Protein AF-0000000066670128 (afdb_homodimer)

InterPro domains:
  IPR001647 DNA-binding HTH domain, TetR-type [PF00440] (14-54)
  IPR001647 DNA-binding HTH domain, TetR-type [PS50977] (6-66)
  IPR003012 Tetracycline transcriptional regulator, TetR [PR00400] (24-47)
  IPR003012 Tetracycline transcriptional regulator, TetR [PR00400] (76-95)
  IPR003012 Tetracycline transcriptional regulator, TetR [PR00400] (132-151)
  IPR003012 Tetracycline transcriptional regulator, TetR [PR00400] (187-201)
  IPR004111 Tetracycline repressor TetR, C-terminal [PF02909] (72-202)
  IPR009057 Homedomain-like superfamily [SSF46689] (1-69)
  IPR036271 Tetracyclin repressor-like, C-terminal domain superfamily [SSF48498] (71-202)
  IPR050109 HTH-type, TetR-like transcriptional regulator [PTHR30055] (2-204)

Solvent-accessible surface area (backbone atoms only — not comparable to full-atom values): 21625 Å² total; per-residue (Å²): 123,84,72,79,76,80,82,48,73,63,54,53,25,52,28,42,48,50,41,23,68,73,60,28,58,90,51,62,39,64,57,53,31,16,55,66,69,72,47,57,48,74,61,47,48,76,76,35,87,46,67,66,54,47,50,33,45,36,44,20,54,48,35,58,71,49,77,67,81,63,71,86,84,47,56,47,69,57,43,50,50,52,51,54,48,45,52,52,54,47,45,63,76,40,58,57,42,53,68,49,45,68,60,32,46,77,74,13,70,34,36,49,52,49,51,34,42,53,46,49,42,42,44,74,59,45,33,52,75,70,56,34,39,36,52,53,51,36,53,48,14,30,50,53,12,48,53,43,35,58,69,60,51,25,50,82,31,70,56,29,54,52,42,35,64,43,58,51,90,80,36,47,62,43,14,54,40,28,52,53,36,49,75,51,49,73,65,55,47,50,54,54,31,51,48,25,40,54,62,23,58,67,64,112,123,85,73,79,75,78,81,48,72,63,53,53,27,53,28,41,48,50,41,22,69,73,61,28,59,90,51,62,40,66,56,52,32,16,54,65,68,71,48,56,47,74,60,47,49,76,77,35,87,45,66,65,53,47,48,32,44,36,45,21,54,49,35,57,71,48,77,67,80,64,71,85,84,47,57,49,69,58,43,50,50,51,51,54,47,45,52,52,54,47,43,62,76,41,58,55,42,52,68,50,44,70,60,32,46,78,75,13,69,33,36,49,51,47,52,34,42,51,46,49,42,41,44,74,59,47,33,51,72,70,57,34,39,36,50,54,51,36,54,49,13,30,51,53,13,47,53,44,34,57,69,61,51,25,50,81,31,68,56,28,53,51,41,35,65,42,59,50,89,81,36,48,61,42,14,53,41,29,51,53,35,50,74,51,49,73,64,54,46,50,53,55,32,51,49,25,40,54,63,23,58,69,63,115

Foldseek 3Di:
DPDPDDDDLVLLLVLQLVQCQVPFDVRRALCSSCVSSVHHSVVSCVPAVGSLRSLLSNLLNLLLPQDLDFDPPDQLLVRLVNLLVSSLVSCVVRLSSLVSCVVRLPVHPSSVSSLVSNLVSCVVLQADDVLSVCLSVLLVVLSSVLSCCCNPPNLQDPVLVVQLPPPCVVVVPSNVVSVVSNVDHSVRVSVVSSVVSVVVRDND/DPDDDDDDLVLLLVLQLVQCQVPFDVRRALCSSCVSSVHHSVVVCVPAVGSLRSLLSNLLNLLQVQDLDFDPPDQLLVRLVNLLVSSLVSCVVRLSSLVSCVVRLPVHPSSVSSLVSNLVSCVVLQADDVLSVCLSVLLVVLSSVLSCCCNPPNLQDPVLVVQLPPPCVVVVPSNVVSVVSNVDHSVRVSVVSSVVSVVVRDND

pLDDT: mean 95.51, std 6.63, range [49.75, 98.81]

Structure (mmCIF, N/CA/C/O backbone):
data_AF-0000000066670128-model_v1
#
loop_
_entity.id
_entity.type
_entity.pdbx_description
1 polymer 'Transcriptional regulator'
#
loop_
_atom_site.group_PDB
_atom_site.id
_atom_site.type_symbol
_atom_site.label_atom_id
_atom_site.label_alt_id
_atom_site.label_comp_id
_atom_site.label_asym_id
_atom_site.label_entity_id
_atom_site.label_seq_id
_atom_site.pdbx_PDB_ins_code
_atom_site.Cartn_x
_atom_site.Cartn_y
_atom_site.Cartn_z
_atom_site.occupancy
_atom_site.B_iso_or_equiv
_atom_site.auth_seq_id
_atom_site.auth_comp_id
_atom_site.auth_asym_id
_atom_site.auth_atom_id
_atom_site.pdbx_PDB_model_num
ATOM 1 N N . MET A 1 1 ? 34.938 28.172 20.828 1 51.09 1 MET A N 1
ATOM 2 C CA . MET A 1 1 ? 33.844 27.188 20.875 1 51.09 1 MET A CA 1
ATOM 3 C C . MET A 1 1 ? 33.844 26.328 19.609 1 51.09 1 MET A C 1
ATOM 5 O O . MET A 1 1 ? 34.031 26.828 18.5 1 51.09 1 MET A O 1
ATOM 9 N N . PRO A 1 2 ? 34.281 25.031 19.734 1 51.25 2 PRO A N 1
ATOM 10 C CA . PRO A 1 2 ? 34.375 24.25 18.5 1 51.25 2 PRO A CA 1
ATOM 11 C C . PRO A 1 2 ? 33.219 24.531 17.547 1 51.25 2 PRO A C 1
ATOM 13 O O . PRO A 1 2 ? 32.094 24.875 18 1 51.25 2 PRO A O 1
ATOM 16 N N . ARG A 1 3 ? 33.531 24.922 16.422 1 58.22 3 ARG A N 1
ATOM 17 C CA . ARG A 1 3 ? 32.531 25.219 15.406 1 58.22 3 ARG A CA 1
ATOM 18 C C . ARG A 1 3 ? 31.453 24.125 15.375 1 58.22 3 ARG A C 1
ATOM 20 O O . ARG A 1 3 ? 31.781 22.938 15.359 1 58.22 3 ARG A O 1
ATOM 27 N N . PRO A 1 4 ? 30.188 24.438 15.602 1 64.94 4 PRO A N 1
ATOM 28 C CA . PRO A 1 4 ? 29.109 23.453 15.609 1 64.94 4 PRO A CA 1
ATOM 29 C C . PRO A 1 4 ? 29.172 22.5 14.414 1 64.94 4 PRO A C 1
ATOM 31 O O . PRO A 1 4 ? 29.594 22.906 13.32 1 64.94 4 PRO A O 1
ATOM 34 N N . ARG A 1 5 ? 29.578 21.25 14.672 1 70.25 5 ARG A N 1
ATOM 35 C CA . ARG A 1 5 ? 29.75 20.234 13.641 1 70.25 5 ARG A CA 1
ATOM 36 C C . ARG A 1 5 ? 28.594 20.266 12.648 1 70.25 5 ARG A C 1
ATOM 38 O O . ARG A 1 5 ? 27.438 20.438 13.039 1 70.25 5 ARG A O 1
ATOM 45 N N . SER A 1 6 ? 28.953 20.438 11.438 1 90.06 6 SER A N 1
ATOM 46 C CA . SER A 1 6 ? 28.016 20.359 10.32 1 90.06 6 SER A CA 1
ATOM 47 C C . SER A 1 6 ? 27.219 19.062 10.352 1 90.06 6 SER A C 1
ATOM 49 O O . SER A 1 6 ? 27.75 18.016 10.711 1 90.06 6 SER A O 1
ATOM 51 N N . LEU A 1 7 ? 25.922 19.156 10.336 1 93.75 7 LEU A N 1
ATOM 52 C CA . LEU A 1 7 ? 25.031 18 10.32 1 93.75 7 LEU A CA 1
ATOM 53 C C . LEU A 1 7 ? 25.219 17.188 9.039 1 93.75 7 LEU A C 1
ATOM 55 O O . LEU A 1 7 ? 25.453 17.75 7.969 1 93.75 7 LEU A O 1
ATOM 59 N N . THR A 1 8 ? 25.156 15.898 9.227 1 94.88 8 THR A N 1
ATOM 60 C CA . THR A 1 8 ? 25.156 14.992 8.086 1 94.88 8 THR A CA 1
ATOM 61 C C . THR A 1 8 ? 23.734 14.594 7.707 1 94.88 8 THR A C 1
ATOM 63 O O . THR A 1 8 ? 22.797 14.836 8.461 1 94.88 8 THR A O 1
ATOM 66 N N . THR A 1 9 ? 23.609 14.008 6.527 1 93.88 9 THR A N 1
ATOM 67 C CA . THR A 1 9 ? 22.312 13.484 6.121 1 93.88 9 THR A CA 1
ATOM 68 C C . THR A 1 9 ? 21.828 12.406 7.086 1 93.88 9 THR A C 1
ATOM 70 O O . THR A 1 9 ? 20.641 12.273 7.344 1 93.88 9 THR A O 1
ATOM 73 N N . ALA A 1 10 ? 22.766 11.688 7.602 1 96.31 10 ALA A N 1
ATOM 74 C CA . ALA A 1 10 ? 22.422 10.656 8.578 1 96.31 10 ALA A CA 1
ATOM 75 C C . ALA A 1 10 ? 21.875 11.273 9.859 1 96.31 10 ALA A C 1
ATOM 77 O O . ALA A 1 10 ? 20.938 10.742 10.469 1 96.31 10 ALA A O 1
ATOM 78 N N . ASP A 1 11 ? 22.422 12.352 10.258 1 97.38 11 ASP A N 1
ATOM 79 C CA . ASP A 1 11 ? 21.906 13.062 11.43 1 97.38 11 ASP A CA 1
ATOM 80 C C . ASP A 1 11 ? 20.453 13.477 11.234 1 97.38 11 ASP A C 1
ATOM 82 O O . ASP A 1 11 ? 19.625 13.281 12.125 1 97.38 11 ASP A O 1
ATOM 86 N N . LEU A 1 12 ? 20.234 14.031 10.07 1 97.94 12 LEU A N 1
ATOM 87 C CA . LEU A 1 12 ? 18.891 14.492 9.758 1 97.94 12 LEU A CA 1
ATOM 88 C C . LEU A 1 12 ? 17.906 13.32 9.742 1 97.94 12 LEU A C 1
ATOM 90 O O . LEU A 1 12 ? 16.844 13.398 10.359 1 97.94 12 LEU A O 1
ATOM 94 N N . ALA A 1 13 ? 18.312 12.266 9.102 1 98.12 13 ALA A N 1
ATOM 95 C CA . ALA A 1 13 ? 17.438 11.094 8.984 1 98.12 13 ALA A CA 1
ATOM 96 C C . ALA A 1 13 ? 17.172 10.477 10.352 1 98.12 13 ALA A C 1
ATOM 98 O O . ALA A 1 13 ? 16.031 10.125 10.672 1 98.12 13 ALA A O 1
ATOM 99 N N . ASN A 1 14 ? 18.203 10.383 11.156 1 98.31 14 ASN A N 1
ATOM 100 C CA . ASN A 1 14 ? 18.047 9.781 12.477 1 98.31 14 ASN A CA 1
ATOM 101 C C . ASN A 1 14 ? 17.141 10.617 13.375 1 98.31 14 ASN A C 1
ATOM 103 O O . ASN A 1 14 ? 16.344 10.062 14.133 1 98.31 14 ASN A O 1
ATOM 107 N N . ALA A 1 15 ? 17.25 11.875 13.266 1 98.69 15 ALA A N 1
ATOM 108 C CA . ALA A 1 15 ? 16.375 12.758 14.039 1 98.69 15 ALA A CA 1
ATOM 109 C C . ALA A 1 15 ? 14.93 12.609 13.586 1 98.69 15 ALA A C 1
ATOM 111 O O . ALA A 1 15 ? 14.016 12.531 14.422 1 98.69 15 ALA A O 1
ATOM 112 N N . ALA A 1 16 ? 14.75 12.609 12.281 1 98.75 16 ALA A N 1
ATOM 113 C CA . ALA A 1 16 ? 13.406 12.43 11.734 1 98.75 16 ALA A CA 1
ATOM 114 C C . ALA A 1 16 ? 12.82 11.086 12.172 1 98.75 16 ALA A C 1
ATOM 116 O O . ALA A 1 16 ? 11.656 11.016 12.562 1 98.75 16 ALA A O 1
ATOM 117 N N . LEU A 1 17 ? 13.633 10.055 12.117 1 98.69 17 LEU A N 1
ATOM 118 C CA . LEU A 1 17 ? 13.188 8.727 12.531 1 98.69 17 LEU A CA 1
ATOM 119 C C . LEU A 1 17 ? 12.82 8.711 14.008 1 98.69 17 LEU A C 1
ATOM 121 O O . LEU A 1 17 ? 11.859 8.055 14.414 1 98.69 17 LEU A O 1
ATOM 125 N N . ALA A 1 18 ? 13.578 9.414 14.828 1 98.75 18 ALA A N 1
ATOM 126 C CA . ALA A 1 18 ? 13.266 9.508 16.25 1 98.75 18 ALA A CA 1
ATOM 127 C C . ALA A 1 18 ? 11.898 10.141 16.469 1 98.75 18 ALA A C 1
ATOM 129 O O . ALA A 1 18 ? 11.102 9.648 17.281 1 98.75 18 ALA A O 1
ATOM 130 N N . VAL A 1 19 ? 11.625 11.195 15.75 1 98.69 19 VAL A N 1
ATOM 131 C CA . VAL A 1 19 ? 10.328 11.859 15.828 1 98.69 19 VAL A CA 1
ATOM 132 C C . VAL A 1 19 ? 9.227 10.906 15.375 1 98.69 19 VAL A C 1
ATOM 134 O O . VAL A 1 19 ? 8.203 10.766 16.047 1 98.69 19 VAL A O 1
ATOM 137 N N . LEU A 1 20 ? 9.438 10.234 14.273 1 98.5 20 LEU A N 1
ATOM 138 C CA . LEU A 1 20 ? 8.469 9.305 13.711 1 98.5 20 LEU A CA 1
ATOM 139 C C . LEU A 1 20 ? 8.172 8.172 14.688 1 98.5 20 LEU A C 1
ATOM 141 O O . LEU A 1 20 ? 7.008 7.863 14.953 1 98.5 20 LEU A O 1
ATOM 145 N N . ASP A 1 21 ? 9.242 7.605 15.211 1 98.06 21 ASP A N 1
ATOM 146 C CA . ASP A 1 21 ? 9.102 6.445 16.094 1 98.06 21 ASP A CA 1
ATOM 147 C C . ASP A 1 21 ? 8.383 6.82 17.375 1 98.06 21 ASP A C 1
ATOM 149 O O . ASP A 1 21 ? 7.582 6.043 17.906 1 98.06 21 ASP A O 1
ATOM 153 N N . ARG A 1 22 ? 8.656 7.977 17.828 1 97.75 22 ARG A N 1
ATOM 154 C CA . ARG A 1 22 ? 8.125 8.406 19.109 1 97.75 22 ARG A CA 1
ATOM 155 C C . ARG A 1 22 ? 6.715 8.961 18.969 1 97.75 22 ARG A C 1
ATOM 157 O O . ARG A 1 22 ? 5.836 8.656 19.781 1 97.75 22 ARG A O 1
ATOM 164 N N . ASP A 1 23 ? 6.477 9.781 17.875 1 97.5 23 ASP A N 1
ATOM 165 C CA . ASP A 1 23 ? 5.266 10.602 17.875 1 97.5 23 ASP A CA 1
ATOM 166 C C . ASP A 1 23 ? 4.422 10.328 16.625 1 97.5 23 ASP A C 1
ATOM 168 O O . ASP A 1 23 ? 3.332 10.875 16.484 1 97.5 23 ASP A O 1
ATOM 172 N N . GLY A 1 24 ? 4.867 9.5 15.719 1 96.88 24 GLY A N 1
ATOM 173 C CA . GLY A 1 24 ? 4.102 9.148 14.531 1 96.88 24 GLY A CA 1
ATOM 174 C C . GLY A 1 24 ? 4.301 10.109 13.383 1 96.88 24 GLY A C 1
ATOM 175 O O . GLY A 1 24 ? 4.98 11.133 13.531 1 96.88 24 GLY A O 1
ATOM 176 N N . LEU A 1 25 ? 3.678 9.805 12.25 1 95.44 25 LEU A N 1
ATOM 177 C CA . LEU A 1 25 ? 3.887 10.539 11.008 1 95.44 25 LEU A CA 1
ATOM 178 C C . LEU A 1 25 ? 3.35 11.961 11.117 1 95.44 25 LEU A C 1
ATOM 180 O O . LEU A 1 25 ? 3.943 12.898 10.578 1 95.44 25 LEU A O 1
ATOM 184 N N . ALA A 1 26 ? 2.246 12.133 11.758 1 92.19 26 ALA A N 1
ATOM 185 C CA . ALA A 1 26 ? 1.611 13.438 11.883 1 92.19 26 ALA A CA 1
ATOM 186 C C . ALA A 1 26 ? 2.52 14.422 12.609 1 92.19 26 ALA A C 1
ATOM 188 O O . ALA A 1 26 ? 2.412 15.641 12.422 1 92.19 26 ALA A O 1
ATOM 189 N N . ALA A 1 27 ? 3.439 13.938 13.375 1 97.06 27 ALA A N 1
ATOM 190 C CA . ALA A 1 27 ? 4.316 14.773 14.188 1 97.06 27 ALA A CA 1
ATOM 191 C C . ALA A 1 27 ? 5.578 15.156 13.422 1 97.06 27 ALA A C 1
ATOM 193 O O . ALA A 1 27 ? 6.367 15.984 13.883 1 97.06 27 ALA A O 1
ATOM 194 N N . LEU A 1 28 ? 5.758 14.539 12.297 1 97.94 28 LEU A N 1
ATOM 195 C CA . LEU A 1 28 ? 6.957 14.836 11.523 1 97.94 28 LEU A CA 1
ATOM 196 C C . LEU A 1 28 ? 6.859 16.219 10.875 1 97.94 28 LEU A C 1
ATOM 198 O O . LEU A 1 28 ? 6.203 16.375 9.844 1 97.94 28 LEU A O 1
ATOM 202 N N . THR A 1 29 ? 7.48 17.188 11.469 1 97.75 29 THR A N 1
ATOM 203 C CA . THR A 1 29 ? 7.586 18.547 10.93 1 97.75 29 THR A CA 1
ATOM 204 C C . THR A 1 29 ? 9.039 19.016 10.945 1 97.75 29 THR A C 1
ATOM 206 O O . THR A 1 29 ? 9.867 18.469 11.68 1 97.75 29 THR A O 1
ATOM 209 N N . MET A 1 30 ? 9.211 20.062 10.109 1 98.06 30 MET A N 1
ATOM 210 C CA . MET A 1 30 ? 10.547 20.641 10.109 1 98.06 30 MET A CA 1
ATOM 211 C C . MET A 1 30 ? 10.93 21.141 11.5 1 98.06 30 MET A C 1
ATOM 213 O O . MET A 1 30 ? 12.055 20.938 11.953 1 98.06 30 MET A O 1
ATOM 217 N N . ARG A 1 31 ? 9.961 21.703 12.18 1 98.19 31 ARG A N 1
ATOM 218 C CA . ARG A 1 31 ? 10.188 22.234 13.516 1 98.19 31 ARG A CA 1
ATOM 219 C C . ARG A 1 31 ? 10.508 21.125 14.508 1 98.19 31 ARG A C 1
ATOM 221 O O . ARG A 1 31 ? 11.43 21.25 15.312 1 98.19 31 ARG A O 1
ATOM 228 N N . ALA A 1 32 ? 9.766 20 14.484 1 98.5 32 ALA A N 1
ATOM 229 C CA . ALA A 1 32 ? 9.977 18.891 15.398 1 98.5 32 ALA A CA 1
ATOM 230 C C . ALA A 1 32 ? 11.359 18.266 15.195 1 98.5 32 ALA A C 1
ATOM 232 O O . ALA A 1 32 ? 12.039 17.922 16.172 1 98.5 32 ALA A O 1
ATOM 233 N N . VAL A 1 33 ? 11.781 18.109 13.961 1 98.62 33 VAL A N 1
ATOM 234 C CA . VAL A 1 33 ? 13.07 17.5 13.648 1 98.62 33 VAL A CA 1
ATOM 235 C C . VAL A 1 33 ? 14.203 18.438 14.094 1 98.62 33 VAL A C 1
ATOM 237 O O . VAL A 1 33 ? 15.203 17.984 14.656 1 98.62 33 VAL A O 1
ATOM 240 N N . ALA A 1 34 ? 14.023 19.734 13.852 1 98.19 34 ALA A N 1
ATOM 241 C CA . ALA A 1 34 ? 15.016 20.703 14.305 1 98.19 34 ALA A CA 1
ATOM 242 C C . ALA A 1 34 ? 15.195 20.641 15.812 1 98.19 34 ALA A C 1
ATOM 244 O O . ALA A 1 34 ? 16.312 20.641 16.312 1 98.19 34 ALA A O 1
ATOM 245 N N . LYS A 1 35 ? 14.102 20.578 16.484 1 98.25 35 LYS A N 1
ATOM 246 C CA . LYS A 1 35 ? 14.141 20.469 17.953 1 98.25 35 LYS A CA 1
ATOM 247 C C . LYS A 1 35 ? 14.891 19.203 18.375 1 98.25 35 LYS A C 1
ATOM 249 O O . LYS A 1 35 ? 15.711 19.25 19.297 1 98.25 35 LYS A O 1
ATOM 254 N N . GLU A 1 36 ? 14.586 18.078 17.688 1 98.06 36 GLU A N 1
ATOM 255 C CA . GLU A 1 36 ? 15.266 16.812 17.984 1 98.06 36 GLU A CA 1
ATOM 256 C C . GLU A 1 36 ? 16.766 16.938 17.797 1 98.06 36 GLU A C 1
ATOM 258 O O . GLU A 1 36 ? 17.547 16.344 18.547 1 98.06 36 GLU A O 1
ATOM 263 N N . LEU A 1 37 ? 17.203 17.75 16.844 1 97.56 37 LEU A N 1
ATOM 264 C CA . LEU A 1 37 ? 18.609 17.938 16.5 1 97.56 37 LEU A CA 1
ATOM 265 C C . LEU A 1 37 ? 19.25 18.984 17.406 1 97.56 37 LEU A C 1
ATOM 267 O O . LEU A 1 37 ? 20.469 19.109 17.438 1 97.56 37 LEU A O 1
ATOM 271 N N . GLY A 1 38 ? 18.406 19.781 18.094 1 96.94 38 GLY A N 1
ATOM 272 C CA . GLY A 1 38 ? 18.906 20.859 18.938 1 96.94 38 GLY A CA 1
ATOM 273 C C . GLY A 1 38 ? 19.359 22.078 18.141 1 96.94 38 GLY A C 1
ATOM 274 O O . GLY A 1 38 ? 20.344 22.734 18.516 1 96.94 38 GLY A O 1
ATOM 275 N N . VAL A 1 39 ? 18.703 22.312 17.031 1 96.5 39 VAL A N 1
ATOM 276 C CA . VAL A 1 39 ? 19.047 23.469 16.203 1 96.5 39 VAL A CA 1
ATOM 277 C C . VAL A 1 39 ? 17.797 24.312 15.938 1 96.5 39 VAL A C 1
ATOM 279 O O . VAL A 1 39 ? 16.688 23.875 16.219 1 96.5 39 VAL A O 1
ATOM 282 N N . ALA A 1 40 ? 18.047 25.5 15.383 1 96.19 40 ALA A N 1
ATOM 283 C CA . ALA A 1 40 ? 16.938 26.344 14.945 1 96.19 40 ALA A CA 1
ATOM 284 C C . ALA A 1 40 ? 16.281 25.766 13.688 1 96.19 40 ALA A C 1
ATOM 286 O O . ALA A 1 40 ? 16.969 25.234 12.812 1 96.19 40 ALA A O 1
ATOM 287 N N . THR A 1 41 ? 14.969 25.922 13.547 1 96.44 41 THR A N 1
ATOM 288 C CA . THR A 1 41 ? 14.234 25.406 12.398 1 96.44 41 THR A CA 1
ATOM 289 C C . THR A 1 41 ? 14.836 25.922 11.094 1 96.44 41 THR A C 1
ATOM 291 O O . THR A 1 41 ? 14.984 25.172 10.125 1 96.44 41 THR A O 1
ATOM 294 N N . MET A 1 42 ? 15.195 27.203 11.078 1 95.75 42 MET A N 1
ATOM 295 C CA . MET A 1 42 ? 15.742 27.812 9.875 1 95.75 42 MET A CA 1
ATOM 296 C C . MET A 1 42 ? 17.047 27.141 9.469 1 95.75 42 MET A C 1
ATOM 298 O O . MET A 1 42 ? 17.359 27.031 8.281 1 95.75 42 MET A O 1
ATOM 302 N N . ALA A 1 43 ? 17.781 26.719 10.414 1 94.94 43 ALA A N 1
ATOM 303 C CA . ALA A 1 43 ? 19.047 26.047 10.156 1 94.94 43 ALA A CA 1
ATOM 304 C C . ALA A 1 43 ? 18.844 24.75 9.398 1 94.94 43 ALA A C 1
ATOM 306 O O . ALA A 1 43 ? 19.672 24.359 8.578 1 94.94 43 ALA A O 1
ATOM 307 N N . LEU A 1 44 ? 17.75 24.047 9.672 1 95.44 44 LEU A N 1
ATOM 308 C CA . LEU A 1 44 ? 17.453 22.781 9.016 1 95.44 44 LEU A CA 1
ATOM 309 C C . LEU A 1 44 ? 17.25 22.969 7.516 1 95.44 44 LEU A C 1
ATOM 311 O O . LEU A 1 44 ? 17.625 22.109 6.719 1 95.44 44 LEU A O 1
ATOM 315 N N . TYR A 1 45 ? 16.766 24.125 7.117 1 95.56 45 TYR A N 1
ATOM 316 C CA . TYR A 1 45 ? 16.453 24.422 5.723 1 95.56 45 TYR A CA 1
ATOM 317 C C . TYR A 1 45 ? 17.734 24.625 4.914 1 95.56 45 TYR A C 1
ATOM 319 O O . TYR A 1 45 ? 17.688 24.641 3.682 1 95.56 45 TYR A O 1
ATOM 327 N N . ARG A 1 46 ? 18.844 24.75 5.594 1 94.94 46 ARG A N 1
ATOM 328 C CA . ARG A 1 46 ? 20.141 24.781 4.914 1 94.94 46 ARG A CA 1
ATOM 329 C C . ARG A 1 46 ? 20.531 23.406 4.406 1 94.94 46 ARG A C 1
ATOM 331 O O . ARG A 1 46 ? 21.375 23.281 3.512 1 94.94 46 ARG A O 1
ATOM 338 N N . TYR A 1 47 ? 19.938 22.438 5 1 95.44 47 TYR A N 1
ATOM 339 C CA . TYR A 1 47 ? 20.328 21.078 4.688 1 95.44 47 TYR A CA 1
ATOM 340 C C . TYR A 1 47 ? 19.266 20.391 3.84 1 95.44 47 TYR A C 1
ATOM 342 O O . TYR A 1 47 ? 19.578 19.516 3.021 1 95.44 47 TYR A O 1
ATOM 350 N N . VAL A 1 48 ? 18.031 20.672 4.07 1 96.31 48 VAL A N 1
ATOM 351 C CA . VAL A 1 48 ? 16.922 20.062 3.338 1 96.31 48 VAL A CA 1
ATOM 352 C C . VAL A 1 48 ? 15.906 21.141 2.941 1 96.31 48 VAL A C 1
ATOM 354 O O . VAL A 1 48 ? 15.508 21.969 3.771 1 96.31 48 VAL A O 1
ATOM 357 N N . ALA A 1 49 ? 15.445 21.109 1.673 1 96.19 49 ALA A N 1
ATOM 358 C CA . ALA A 1 49 ? 14.68 22.203 1.069 1 96.19 49 ALA A CA 1
ATOM 359 C C . ALA A 1 49 ? 13.297 22.312 1.71 1 96.19 49 ALA A C 1
ATOM 361 O O . ALA A 1 49 ? 12.766 23.422 1.848 1 96.19 49 ALA A O 1
ATOM 362 N N . ASP A 1 50 ? 12.664 21.172 2.021 1 96.38 50 ASP A N 1
ATOM 363 C CA . ASP A 1 50 ? 11.305 21.156 2.545 1 96.38 50 ASP A CA 1
ATOM 364 C C . ASP A 1 50 ? 10.984 19.812 3.193 1 96.38 50 ASP A C 1
ATOM 366 O O . ASP A 1 50 ? 11.852 18.938 3.301 1 96.38 50 ASP A O 1
ATOM 370 N N . ARG A 1 51 ? 9.836 19.656 3.605 1 96.12 51 ARG A N 1
ATOM 371 C CA . ARG A 1 51 ? 9.383 18.453 4.289 1 96.12 51 ARG A CA 1
ATOM 372 C C . ARG A 1 51 ? 9.453 17.234 3.371 1 96.12 51 ARG A C 1
ATOM 374 O O . ARG A 1 51 ? 9.812 16.141 3.807 1 96.12 51 ARG A O 1
ATOM 381 N N . GLU A 1 52 ? 9.109 17.422 2.186 1 96.06 52 GLU A N 1
ATOM 382 C CA . GLU A 1 52 ? 9.156 16.312 1.24 1 96.06 52 GLU A CA 1
ATOM 383 C C . GLU A 1 52 ? 10.586 15.805 1.062 1 96.06 52 GLU A C 1
ATOM 385 O O . GLU A 1 52 ? 10.82 14.594 1.065 1 96.06 52 GLU A O 1
ATOM 390 N N . ALA A 1 53 ? 11.492 16.719 0.91 1 97.31 53 ALA A N 1
ATOM 391 C CA . ALA A 1 53 ? 12.891 16.328 0.792 1 97.31 53 ALA A CA 1
ATOM 392 C C . ALA A 1 53 ? 13.367 15.594 2.041 1 97.31 53 ALA A C 1
ATOM 394 O O . ALA A 1 53 ? 14.164 14.656 1.953 1 97.31 53 ALA A O 1
ATOM 395 N N . LEU A 1 54 ? 12.922 16.031 3.215 1 98.25 54 LEU A N 1
ATOM 396 C CA . LEU A 1 54 ? 13.242 15.352 4.465 1 98.25 54 LEU A CA 1
ATOM 397 C C . LEU A 1 54 ? 12.68 13.938 4.469 1 98.25 54 LEU A C 1
ATOM 399 O O . LEU A 1 54 ? 13.352 12.992 4.895 1 98.25 54 LEU A O 1
ATOM 403 N N . GLU A 1 55 ? 11.492 13.75 3.98 1 98.12 55 GLU A N 1
ATOM 404 C CA . GLU A 1 55 ? 10.867 12.43 3.896 1 98.12 55 GLU A CA 1
ATOM 405 C C . GLU A 1 55 ? 11.664 11.5 2.986 1 98.12 55 GLU A C 1
ATOM 407 O O . GLU A 1 55 ? 11.875 10.328 3.314 1 98.12 55 GLU A O 1
ATOM 412 N N . VAL A 1 56 ? 12.062 12.023 1.885 1 97.69 56 VAL A N 1
ATOM 413 C CA . VAL A 1 56 ? 12.859 11.234 0.943 1 97.69 56 VAL A CA 1
ATOM 414 C C . VAL A 1 56 ? 14.172 10.812 1.601 1 97.69 56 VAL A C 1
ATOM 416 O O . VAL A 1 56 ? 14.617 9.672 1.433 1 97.69 56 VAL A O 1
ATOM 419 N N . LEU A 1 57 ? 14.742 11.719 2.363 1 97.88 57 LEU A N 1
ATOM 420 C CA . LEU A 1 57 ? 15.984 11.43 3.076 1 97.88 57 LEU A CA 1
ATOM 421 C C . LEU A 1 57 ? 15.781 10.289 4.07 1 97.88 57 LEU A C 1
ATOM 423 O O . LEU A 1 57 ? 16.656 9.422 4.203 1 97.88 57 LEU A O 1
ATOM 427 N N . VAL A 1 58 ? 14.711 10.258 4.727 1 98.5 58 VAL A N 1
ATOM 428 C CA . VAL A 1 58 ? 14.391 9.203 5.68 1 98.5 58 VAL A CA 1
ATOM 429 C C . VAL A 1 58 ? 14.289 7.859 4.953 1 98.5 58 VAL A C 1
ATOM 431 O O . VAL A 1 58 ? 14.875 6.867 5.387 1 98.5 58 VAL A O 1
ATOM 434 N N . VAL A 1 59 ? 13.594 7.84 3.85 1 98.19 59 VAL A N 1
ATOM 435 C CA . VAL A 1 59 ? 13.422 6.617 3.068 1 98.19 59 VAL A CA 1
ATOM 436 C C . VAL A 1 59 ? 14.781 6.137 2.555 1 98.19 59 VAL A C 1
ATOM 438 O O . VAL A 1 59 ? 15.094 4.945 2.637 1 98.19 59 VAL A O 1
ATOM 441 N N . ASP A 1 60 ? 15.562 7.082 2.084 1 98.19 60 ASP A N 1
ATOM 442 C CA . ASP A 1 60 ? 16.891 6.73 1.591 1 98.19 60 ASP A CA 1
ATOM 443 C C . ASP A 1 60 ? 17.734 6.102 2.695 1 98.19 60 ASP A C 1
ATOM 445 O O . ASP A 1 60 ? 18.438 5.117 2.461 1 98.19 60 ASP A O 1
ATOM 449 N N . HIS A 1 61 ? 17.656 6.664 3.848 1 98.06 61 HIS A N 1
ATOM 450 C CA . HIS A 1 61 ? 18.406 6.164 4.996 1 98.06 61 HIS A CA 1
ATOM 451 C C . HIS A 1 61 ? 18 4.738 5.348 1 98.06 61 HIS A C 1
ATOM 453 O O . HIS A 1 61 ? 18.844 3.889 5.602 1 98.06 61 HIS A O 1
ATOM 459 N N . ILE A 1 62 ? 16.75 4.418 5.34 1 97.88 62 ILE A N 1
ATOM 460 C CA . ILE A 1 62 ? 16.234 3.092 5.645 1 97.88 62 ILE A CA 1
ATOM 461 C C . ILE A 1 62 ? 16.734 2.086 4.609 1 97.88 62 ILE A C 1
ATOM 463 O O . ILE A 1 62 ? 17.219 1.013 4.965 1 97.88 62 ILE A O 1
ATOM 467 N N . TYR A 1 63 ? 16.656 2.459 3.369 1 97.81 63 TYR A N 1
ATOM 468 C CA . TYR A 1 63 ? 17.016 1.547 2.287 1 97.81 63 TYR A CA 1
ATOM 469 C C . TYR A 1 63 ? 18.531 1.391 2.184 1 97.81 63 TYR A C 1
ATOM 471 O O . TYR A 1 63 ? 19.031 0.346 1.752 1 97.81 63 TYR A O 1
ATOM 479 N N . ALA A 1 64 ? 19.266 2.471 2.561 1 97.19 64 ALA A N 1
ATOM 480 C CA . ALA A 1 64 ? 20.734 2.451 2.451 1 97.19 64 ALA A CA 1
ATOM 481 C C . ALA A 1 64 ? 21.328 1.366 3.34 1 97.19 64 ALA A C 1
ATOM 483 O O . ALA A 1 64 ? 22.453 0.901 3.092 1 97.19 64 ALA A O 1
ATOM 484 N N . ALA A 1 65 ? 20.609 0.967 4.34 1 95.31 65 ALA A N 1
ATOM 485 C CA . ALA A 1 65 ? 21.078 -0.042 5.285 1 95.31 65 ALA A CA 1
ATOM 486 C C . ALA A 1 65 ? 20.891 -1.449 4.73 1 95.31 65 ALA A C 1
ATOM 488 O O . ALA A 1 65 ? 21.391 -2.424 5.297 1 95.31 65 ALA A O 1
ATOM 489 N N . ILE A 1 66 ? 20.219 -1.607 3.607 1 97.62 66 ILE A N 1
ATOM 490 C CA . ILE A 1 66 ? 19.859 -2.908 3.051 1 97.62 66 ILE A CA 1
ATOM 491 C C . ILE A 1 66 ? 21.031 -3.455 2.232 1 97.62 66 ILE A C 1
ATOM 493 O O . ILE A 1 66 ? 21.516 -2.795 1.309 1 97.62 66 ILE A O 1
ATOM 497 N N . ASP A 1 67 ? 21.516 -4.602 2.615 1 97.81 67 ASP A N 1
ATOM 498 C CA . ASP A 1 67 ? 22.531 -5.309 1.841 1 97.81 67 ASP A CA 1
ATOM 499 C C . ASP A 1 67 ? 21.938 -5.898 0.564 1 97.81 67 ASP A C 1
ATOM 501 O O . ASP A 1 67 ? 21.125 -6.832 0.621 1 97.81 67 ASP A O 1
ATOM 505 N N . THR A 1 68 ? 22.312 -5.371 -0.61 1 97.44 68 THR A N 1
ATOM 506 C CA . THR A 1 68 ? 21.75 -5.824 -1.882 1 97.44 68 THR A CA 1
ATOM 507 C C . THR A 1 68 ? 22.625 -6.926 -2.488 1 97.44 68 THR A C 1
ATOM 509 O O . THR A 1 68 ? 22.359 -7.375 -3.607 1 97.44 68 THR A O 1
ATOM 512 N N . THR A 1 69 ? 23.656 -7.301 -1.777 1 95.94 69 THR A N 1
ATOM 513 C CA . THR A 1 69 ? 24.5 -8.406 -2.236 1 95.94 69 THR A CA 1
ATOM 514 C C . THR A 1 69 ? 23.812 -9.742 -1.98 1 95.94 69 THR A C 1
ATOM 516 O O . THR A 1 69 ? 23.438 -10.055 -0.844 1 95.94 69 THR A O 1
ATOM 519 N N . LEU A 1 70 ? 23.547 -10.5 -3.023 1 94.56 70 LEU A N 1
ATOM 520 C CA . LEU A 1 70 ? 22.875 -11.789 -2.953 1 94.56 70 LEU A CA 1
ATOM 521 C C . LEU A 1 70 ? 23.797 -12.906 -3.447 1 94.56 70 LEU A C 1
ATOM 523 O O . LEU A 1 70 ? 24.672 -12.672 -4.289 1 94.56 70 LEU A O 1
ATOM 527 N N . PRO A 1 71 ? 23.688 -14.07 -2.85 1 87.25 71 PRO A N 1
ATOM 528 C CA . PRO A 1 71 ? 24.531 -15.172 -3.328 1 87.25 71 PRO A CA 1
ATOM 529 C C . PRO A 1 71 ? 24.297 -15.484 -4.805 1 87.25 71 PRO A C 1
ATOM 531 O O . PRO A 1 71 ? 23.172 -15.734 -5.223 1 87.25 71 PRO A O 1
ATOM 534 N N . PRO A 1 72 ? 25.344 -15.438 -5.652 1 82.25 72 PRO A N 1
ATOM 535 C CA . PRO A 1 72 ? 25.188 -15.625 -7.094 1 82.25 72 PRO A CA 1
ATOM 536 C C . PRO A 1 72 ? 24.625 -17 -7.453 1 82.25 72 PRO A C 1
ATOM 538 O O . PRO A 1 72 ? 23.922 -17.141 -8.453 1 82.25 72 PRO A O 1
ATOM 541 N N . ALA A 1 73 ? 24.844 -18 -6.711 1 88.94 73 ALA A N 1
ATOM 542 C CA . ALA A 1 73 ? 24.453 -19.359 -7.09 1 88.94 73 ALA A CA 1
ATOM 543 C C . ALA A 1 73 ? 23.109 -19.734 -6.473 1 88.94 73 ALA A C 1
ATOM 545 O O . ALA A 1 73 ? 22.594 -20.828 -6.73 1 88.94 73 ALA A O 1
ATOM 546 N N . ALA A 1 74 ? 22.5 -18.781 -5.918 1 91.38 74 ALA A N 1
ATOM 547 C CA . ALA A 1 74 ? 21.219 -19.109 -5.293 1 91.38 74 ALA A CA 1
ATOM 548 C C . ALA A 1 74 ? 20.109 -19.203 -6.336 1 91.38 74 ALA A C 1
ATOM 550 O O . ALA A 1 74 ? 20.078 -18.422 -7.289 1 91.38 74 ALA A O 1
ATOM 551 N N . PRO A 1 75 ? 19.219 -20.234 -6.16 1 96.06 75 PRO A N 1
ATOM 552 C CA . PRO A 1 75 ? 18.016 -20.172 -6.984 1 96.06 75 PRO A CA 1
ATOM 553 C C . PRO A 1 75 ? 17.312 -18.828 -6.906 1 96.06 75 PRO A C 1
ATOM 555 O O . PRO A 1 75 ? 17.297 -18.188 -5.848 1 96.06 75 PRO A O 1
ATOM 558 N N . TRP A 1 76 ? 16.844 -18.344 -8.023 1 96.62 76 TRP A N 1
ATOM 559 C CA . TRP A 1 76 ? 16.359 -16.969 -8.125 1 96.62 76 TRP A CA 1
ATOM 560 C C . TRP A 1 76 ? 15.234 -16.719 -7.129 1 96.62 76 TRP A C 1
ATOM 562 O O . TRP A 1 76 ? 15.125 -15.617 -6.574 1 96.62 76 TRP A O 1
ATOM 572 N N . GLN A 1 77 ? 14.422 -17.734 -6.852 1 97.44 77 GLN A N 1
ATOM 573 C CA . GLN A 1 77 ? 13.344 -17.547 -5.887 1 97.44 77 GLN A CA 1
ATOM 574 C C . GLN A 1 77 ? 13.898 -17.297 -4.484 1 97.44 77 GLN A C 1
ATOM 576 O O . GLN A 1 77 ? 13.352 -16.484 -3.734 1 97.44 77 GLN A O 1
ATOM 581 N N . GLU A 1 78 ? 14.945 -17.984 -4.113 1 97.38 78 GLU A N 1
ATOM 582 C CA . GLU A 1 78 ? 15.594 -17.781 -2.822 1 97.38 78 GLU A CA 1
ATOM 583 C C . GLU A 1 78 ? 16.25 -16.406 -2.744 1 97.38 78 GLU A C 1
ATOM 585 O O . GLU A 1 78 ? 16.203 -15.742 -1.702 1 97.38 78 GLU A O 1
ATOM 590 N N . ALA A 1 79 ? 16.875 -15.984 -3.848 1 97.81 79 ALA A N 1
ATOM 591 C CA . ALA A 1 79 ? 17.5 -14.672 -3.902 1 97.81 79 ALA A CA 1
ATOM 592 C C . ALA A 1 79 ? 16.484 -13.555 -3.723 1 97.81 79 ALA A C 1
ATOM 594 O O . ALA A 1 79 ? 16.703 -12.617 -2.957 1 97.81 79 ALA A O 1
ATOM 595 N N . LEU A 1 80 ? 15.336 -13.68 -4.391 1 98.06 80 LEU A N 1
ATOM 596 C CA . LEU A 1 80 ? 14.281 -12.688 -4.266 1 98.06 80 LEU A CA 1
ATOM 597 C C . LEU A 1 80 ? 13.688 -12.695 -2.857 1 98.06 80 LEU A C 1
ATOM 599 O O . LEU A 1 80 ? 13.398 -11.633 -2.295 1 98.06 80 LEU A O 1
ATOM 603 N N . THR A 1 81 ? 13.5 -13.898 -2.309 1 98.12 81 THR A N 1
ATOM 604 C CA . THR A 1 81 ? 12.992 -14.016 -0.945 1 98.12 81 THR A CA 1
ATOM 605 C C . THR A 1 81 ? 13.906 -13.273 0.03 1 98.12 81 THR A C 1
ATOM 607 O O . THR A 1 81 ? 13.43 -12.484 0.853 1 98.12 81 THR A O 1
ATOM 610 N N . THR A 1 82 ? 15.188 -13.461 -0.106 1 98.06 82 THR A N 1
ATOM 611 C CA . THR A 1 82 ? 16.156 -12.82 0.768 1 98.06 82 THR A CA 1
ATOM 612 C C . THR A 1 82 ? 16.109 -11.305 0.621 1 98.06 82 THR A C 1
ATOM 614 O O . THR A 1 82 ? 16.047 -10.578 1.617 1 98.06 82 THR A O 1
ATOM 617 N N . LEU A 1 83 ? 16.094 -10.812 -0.571 1 98.31 83 LEU A N 1
ATOM 618 C CA . LEU A 1 83 ? 16.109 -9.383 -0.835 1 98.31 83 LEU A CA 1
ATOM 619 C C . LEU A 1 83 ? 14.852 -8.719 -0.276 1 98.31 83 LEU A C 1
ATOM 621 O O . LEU A 1 83 ? 14.938 -7.699 0.417 1 98.31 83 LEU A O 1
ATOM 625 N N . LEU A 1 84 ? 13.695 -9.305 -0.549 1 98.44 84 LEU A N 1
ATOM 626 C CA . LEU A 1 84 ? 12.43 -8.719 -0.114 1 98.44 84 LEU A CA 1
ATOM 627 C C . LEU A 1 84 ? 12.297 -8.781 1.404 1 98.44 84 LEU A C 1
ATOM 629 O O . LEU A 1 84 ? 11.719 -7.883 2.02 1 98.44 84 LEU A O 1
ATOM 633 N N . GLU A 1 85 ? 12.828 -9.828 2.01 1 98.12 85 GLU A N 1
ATOM 634 C CA . GLU A 1 85 ? 12.836 -9.922 3.467 1 98.12 85 GLU A CA 1
ATOM 635 C C . GLU A 1 85 ? 13.711 -8.836 4.086 1 98.12 85 GLU A C 1
ATOM 637 O O . GLU A 1 85 ? 13.383 -8.289 5.141 1 98.12 85 GLU A O 1
ATOM 642 N N . ARG A 1 86 ? 14.805 -8.547 3.469 1 98.31 86 ARG A N 1
ATOM 643 C CA . ARG A 1 86 ? 15.68 -7.488 3.959 1 98.31 86 ARG A CA 1
ATOM 644 C C . ARG A 1 86 ? 14.977 -6.133 3.914 1 98.31 86 ARG A C 1
ATOM 646 O O . ARG A 1 86 ? 15.133 -5.32 4.824 1 98.31 86 ARG A O 1
ATOM 653 N N . VAL A 1 87 ? 14.195 -5.883 2.85 1 98.25 87 VAL A N 1
ATOM 654 C CA . VAL A 1 87 ? 13.422 -4.648 2.76 1 98.25 87 VAL A CA 1
ATOM 655 C C . VAL A 1 87 ? 12.398 -4.598 3.891 1 98.25 87 VAL A C 1
ATOM 657 O O . VAL A 1 87 ? 12.32 -3.604 4.617 1 98.25 87 VAL A O 1
ATOM 660 N N . ARG A 1 88 ? 11.633 -5.684 4.035 1 98.38 88 ARG A N 1
ATOM 661 C CA . ARG A 1 88 ? 10.625 -5.75 5.082 1 98.38 88 ARG A CA 1
ATOM 662 C C . ARG A 1 88 ? 11.242 -5.504 6.457 1 98.38 88 ARG A C 1
ATOM 664 O O . ARG A 1 88 ? 10.703 -4.734 7.254 1 98.38 88 ARG A O 1
ATOM 671 N N . ALA A 1 89 ? 12.359 -6.133 6.723 1 97.81 89 ALA A N 1
ATOM 672 C CA . ALA A 1 89 ? 13.031 -6.016 8.016 1 97.81 89 ALA A CA 1
ATOM 673 C C . ALA A 1 89 ? 13.492 -4.586 8.273 1 97.81 89 ALA A C 1
ATOM 675 O O . ALA A 1 89 ? 13.406 -4.086 9.391 1 97.81 89 ALA A O 1
ATOM 676 N N . ALA A 1 90 ? 13.977 -3.934 7.277 1 97.56 90 ALA A N 1
ATOM 677 C CA . ALA A 1 90 ? 14.438 -2.555 7.41 1 97.56 90 ALA A CA 1
ATOM 678 C C . ALA A 1 90 ? 13.289 -1.625 7.789 1 97.56 90 ALA A C 1
ATOM 680 O O . ALA A 1 90 ? 13.445 -0.756 8.648 1 97.56 90 ALA A O 1
ATOM 681 N N . VAL A 1 91 ? 12.141 -1.822 7.152 1 97.38 91 VAL A N 1
ATOM 682 C CA . VAL A 1 91 ? 10.977 -0.975 7.395 1 97.38 91 VAL A CA 1
ATOM 683 C C . VAL A 1 91 ? 10.375 -1.305 8.758 1 97.38 91 VAL A C 1
ATOM 685 O O . VAL A 1 91 ? 9.883 -0.416 9.461 1 97.38 91 VAL A O 1
ATOM 688 N N . ALA A 1 92 ? 10.469 -2.596 9.188 1 95.69 92 ALA A N 1
ATOM 689 C CA . ALA A 1 92 ? 9.883 -3.074 10.438 1 95.69 92 ALA A CA 1
ATOM 690 C C . ALA A 1 92 ? 10.539 -2.395 11.641 1 95.69 92 ALA A C 1
ATOM 692 O O . ALA A 1 92 ? 9.922 -2.275 12.703 1 95.69 92 ALA A O 1
ATOM 693 N N . HIS A 1 93 ? 11.711 -1.916 11.43 1 95.31 93 HIS A N 1
ATOM 694 C CA . HIS A 1 93 ? 12.398 -1.219 12.508 1 95.31 93 HIS A CA 1
ATOM 695 C C . HIS A 1 93 ? 11.781 0.152 12.758 1 95.31 93 HIS A C 1
ATOM 697 O O . HIS A 1 93 ? 11.945 0.723 13.844 1 95.31 93 HIS A O 1
ATOM 703 N N . HIS A 1 94 ? 11.117 0.704 11.742 1 97.5 94 HIS A N 1
ATOM 704 C CA . HIS A 1 94 ? 10.461 2.006 11.82 1 97.5 94 HIS A CA 1
ATOM 705 C C . HIS A 1 94 ? 9.094 1.974 11.148 1 97.5 94 HIS A C 1
ATOM 707 O O . HIS A 1 94 ? 8.883 2.633 10.133 1 97.5 94 HIS A O 1
ATOM 713 N N . PRO A 1 95 ? 8.156 1.331 11.812 1 96.56 95 PRO A N 1
ATOM 714 C CA . PRO A 1 95 ? 6.879 1.062 11.148 1 96.56 95 PRO A CA 1
ATOM 715 C C . PRO A 1 95 ? 6.129 2.338 10.773 1 96.56 95 PRO A C 1
ATOM 717 O O . PRO A 1 95 ? 5.371 2.348 9.797 1 96.56 95 PRO A O 1
ATOM 720 N N . GLU A 1 96 ? 6.422 3.41 11.477 1 97.19 96 GLU A N 1
ATOM 721 C CA . GLU A 1 96 ? 5.723 4.664 11.203 1 97.19 96 GLU A CA 1
ATOM 722 C C . GLU A 1 96 ? 6.191 5.277 9.883 1 97.19 96 GLU A C 1
ATOM 724 O O . GLU A 1 96 ? 5.613 6.262 9.414 1 97.19 96 GLU A O 1
ATOM 729 N N . THR A 1 97 ? 7.172 4.637 9.18 1 97.75 97 THR A N 1
ATOM 730 C CA . THR A 1 97 ? 7.691 5.152 7.918 1 97.75 97 THR A CA 1
ATOM 731 C C . THR A 1 97 ? 6.969 4.512 6.734 1 97.75 97 THR A C 1
ATOM 733 O O . THR A 1 97 ? 7.195 4.891 5.586 1 97.75 97 THR A O 1
ATOM 736 N N . VAL A 1 98 ? 6.047 3.561 6.949 1 97.06 98 VAL A N 1
ATOM 737 C CA . VAL A 1 98 ? 5.387 2.801 5.895 1 97.06 98 VAL A CA 1
ATOM 738 C C . VAL A 1 98 ? 4.75 3.758 4.887 1 97.06 98 VAL A C 1
ATOM 740 O O . VAL A 1 98 ? 4.988 3.65 3.684 1 97.06 98 VAL A O 1
ATOM 743 N N . PRO A 1 99 ? 4.062 4.836 5.352 1 95.5 99 PRO A N 1
ATOM 744 C CA . PRO A 1 99 ? 3.486 5.75 4.359 1 95.5 99 PRO A CA 1
ATOM 745 C C . PRO A 1 99 ? 4.551 6.465 3.527 1 95.5 99 PRO A C 1
ATOM 747 O O . PRO A 1 99 ? 4.32 6.762 2.352 1 95.5 99 PRO A O 1
ATOM 750 N N . LEU A 1 100 ? 5.707 6.742 4.137 1 97.06 100 LEU A N 1
ATOM 751 C CA . LEU A 1 100 ? 6.785 7.418 3.424 1 97.06 100 LEU A CA 1
ATOM 752 C C . LEU A 1 100 ? 7.395 6.504 2.367 1 97.06 100 LEU A C 1
ATOM 754 O O . LEU A 1 100 ? 7.684 6.945 1.252 1 97.06 100 LEU A O 1
ATOM 758 N N . VAL A 1 101 ? 7.582 5.234 2.736 1 96.62 101 VAL A N 1
ATOM 759 C CA . VAL A 1 101 ? 8.133 4.25 1.813 1 96.62 101 VAL A CA 1
ATOM 760 C C . VAL A 1 101 ? 7.195 4.074 0.622 1 96.62 101 VAL A C 1
ATOM 762 O O . VAL A 1 101 ? 7.637 4.078 -0.53 1 96.62 101 VAL A O 1
ATOM 765 N N . LEU A 1 102 ? 5.941 4.008 0.912 1 92.44 102 LEU A N 1
ATOM 766 C CA . LEU A 1 102 ? 4.93 3.85 -0.126 1 92.44 102 LEU A CA 1
ATOM 767 C C . LEU A 1 102 ? 4.957 5.027 -1.096 1 92.44 102 LEU A C 1
ATOM 769 O O . LEU A 1 102 ? 4.82 4.84 -2.307 1 92.44 102 LEU A O 1
ATOM 773 N N . ARG A 1 103 ? 5.227 6.191 -0.624 1 92.5 103 ARG A N 1
ATOM 774 C CA . ARG A 1 103 ? 5.113 7.418 -1.407 1 92.5 103 ARG A CA 1
ATOM 775 C C . ARG A 1 103 ? 6.41 7.719 -2.15 1 92.5 103 ARG A C 1
ATOM 777 O O . ARG A 1 103 ? 6.387 8.211 -3.277 1 92.5 103 ARG A O 1
ATOM 784 N N . HIS A 1 104 ? 7.586 7.379 -1.534 1 94.69 104 HIS A N 1
ATOM 785 C CA . HIS A 1 104 ? 8.82 8 -2.012 1 94.69 104 HIS A CA 1
ATOM 786 C C . HIS A 1 104 ? 9.812 6.949 -2.496 1 94.69 104 HIS A C 1
ATOM 788 O O . HIS A 1 104 ? 10.961 7.273 -2.805 1 94.69 104 HIS A O 1
ATOM 794 N N . ARG A 1 105 ? 9.477 5.738 -2.648 1 90.5 105 ARG A N 1
ATOM 795 C CA . ARG A 1 105 ? 10.414 4.664 -2.977 1 90.5 105 ARG A CA 1
ATOM 796 C C . ARG A 1 105 ? 11.133 4.949 -4.289 1 90.5 105 ARG A C 1
ATOM 798 O O . ARG A 1 105 ? 12.273 4.52 -4.488 1 90.5 105 ARG A O 1
ATOM 805 N N . GLN A 1 106 ? 10.57 5.719 -5.172 1 91.62 106 GLN A N 1
ATOM 806 C CA . GLN A 1 106 ? 11.18 5.969 -6.473 1 91.62 106 GLN A CA 1
ATOM 807 C C . GLN A 1 106 ? 12.141 7.16 -6.41 1 91.62 106 GLN A C 1
ATOM 809 O O . GLN A 1 106 ? 12.906 7.395 -7.344 1 91.62 106 GLN A O 1
ATOM 814 N N . SER A 1 107 ? 12.07 7.922 -5.348 1 92.19 107 SER A N 1
ATOM 815 C CA . SER A 1 107 ? 12.867 9.141 -5.227 1 92.19 107 SER A CA 1
ATOM 816 C C . SER A 1 107 ? 14.117 8.906 -4.383 1 92.19 107 SER A C 1
ATOM 818 O O . SER A 1 107 ? 14.93 9.812 -4.207 1 92.19 107 SER A O 1
ATOM 820 N N . SER A 1 108 ? 14.289 7.723 -3.859 1 94.31 108 SER A N 1
ATOM 821 C CA . SER A 1 108 ? 15.43 7.328 -3.043 1 94.31 108 SER A CA 1
ATOM 822 C C . SER A 1 108 ? 16.469 6.566 -3.869 1 94.31 108 SER A C 1
ATOM 824 O O . SER A 1 108 ? 16.156 5.52 -4.445 1 94.31 108 SER A O 1
ATOM 826 N N . THR A 1 109 ? 17.672 7.094 -3.842 1 94.56 109 THR A N 1
ATOM 827 C CA . THR A 1 109 ? 18.734 6.418 -4.574 1 94.56 109 THR A CA 1
ATOM 828 C C . THR A 1 109 ? 18.969 5.012 -4.023 1 94.56 109 THR A C 1
ATOM 830 O O . THR A 1 109 ? 19.203 4.07 -4.785 1 94.56 109 THR A O 1
ATOM 833 N N . ALA A 1 110 ? 18.891 4.902 -2.727 1 97.12 110 ALA A N 1
ATOM 834 C CA . ALA A 1 110 ? 19.094 3.594 -2.104 1 97.12 110 ALA A CA 1
ATOM 835 C C . ALA A 1 110 ? 17.984 2.627 -2.508 1 97.12 110 ALA A C 1
ATOM 837 O O . ALA A 1 110 ? 18.234 1.433 -2.697 1 97.12 110 ALA A O 1
ATOM 838 N N . SER A 1 111 ? 16.781 3.104 -2.617 1 97.38 111 SER A N 1
ATOM 839 C CA . SER A 1 111 ? 15.68 2.266 -3.072 1 97.38 111 SER A CA 1
ATOM 840 C C . SER A 1 111 ? 15.891 1.805 -4.512 1 97.38 111 SER A C 1
ATOM 842 O O . SER A 1 111 ? 15.547 0.674 -4.863 1 97.38 111 SER A O 1
ATOM 844 N N . LEU A 1 112 ? 16.469 2.676 -5.371 1 97.38 112 LEU A N 1
ATOM 845 C CA . LEU A 1 112 ? 16.75 2.326 -6.758 1 97.38 112 LEU A CA 1
ATOM 846 C C . LEU A 1 112 ? 17.766 1.193 -6.836 1 97.38 112 LEU A C 1
ATOM 848 O O . LEU A 1 112 ? 17.688 0.335 -7.715 1 97.38 112 LEU A O 1
ATOM 852 N N . ARG A 1 113 ? 18.719 1.175 -5.902 1 97.75 113 ARG A N 1
ATOM 853 C CA . ARG A 1 113 ? 19.703 0.097 -5.855 1 97.75 113 ARG A CA 1
ATOM 854 C C . ARG A 1 113 ? 19.031 -1.236 -5.531 1 97.75 113 ARG A C 1
ATOM 856 O O . ARG A 1 113 ? 19.422 -2.275 -6.07 1 97.75 113 ARG A O 1
ATOM 863 N N . VAL A 1 114 ? 18.109 -1.177 -4.684 1 98.12 114 VAL A N 1
ATOM 864 C CA . VAL A 1 114 ? 17.359 -2.381 -4.336 1 98.12 114 VAL A CA 1
ATOM 865 C C . VAL A 1 114 ? 16.562 -2.863 -5.547 1 98.12 114 VAL A C 1
ATOM 867 O O . VAL A 1 114 ? 16.531 -4.062 -5.836 1 98.12 114 VAL A O 1
ATOM 870 N N . ILE A 1 115 ? 15.938 -1.953 -6.27 1 98.12 115 ILE A N 1
ATOM 871 C CA . ILE A 1 115 ? 15.195 -2.303 -7.48 1 98.12 115 ILE A CA 1
ATOM 872 C C . ILE A 1 115 ? 16.141 -2.918 -8.508 1 98.12 115 ILE A C 1
ATOM 874 O O . ILE A 1 115 ? 15.828 -3.934 -9.125 1 98.12 115 ILE A O 1
ATOM 878 N N . GLU A 1 116 ? 17.297 -2.309 -8.672 1 98.38 116 GLU A N 1
ATOM 879 C CA . GLU A 1 116 ? 18.297 -2.834 -9.586 1 98.38 116 GLU A CA 1
ATOM 880 C C . GLU A 1 116 ? 18.688 -4.266 -9.227 1 98.38 116 GLU A C 1
ATOM 882 O O . GLU A 1 116 ? 18.797 -5.125 -10.102 1 98.38 116 GLU A O 1
ATOM 887 N N . ALA A 1 117 ? 18.875 -4.5 -7.938 1 98.12 117 ALA A N 1
ATOM 888 C CA . ALA A 1 117 ? 19.219 -5.844 -7.473 1 98.12 117 ALA A CA 1
ATOM 889 C C . ALA A 1 117 ? 18.109 -6.832 -7.77 1 98.12 117 ALA A C 1
ATOM 891 O O . ALA A 1 117 ? 18.359 -7.969 -8.164 1 98.12 117 ALA A O 1
ATOM 892 N N . MET A 1 118 ? 16.906 -6.441 -7.543 1 98.25 118 MET A N 1
ATOM 893 C CA . MET A 1 118 ? 15.734 -7.266 -7.844 1 98.25 118 MET A CA 1
ATOM 894 C C . MET A 1 118 ? 15.688 -7.609 -9.328 1 98.25 118 MET A C 1
ATOM 896 O O . MET A 1 118 ? 15.461 -8.766 -9.695 1 98.25 118 MET A O 1
ATOM 900 N N . LEU A 1 119 ? 15.93 -6.633 -10.141 1 98.19 119 LEU A N 1
ATOM 901 C CA . LEU A 1 119 ? 15.906 -6.82 -11.586 1 98.19 119 LEU A CA 1
ATOM 902 C C . LEU A 1 119 ? 17.031 -7.754 -12.031 1 98.19 119 LEU A C 1
ATOM 904 O O . LEU A 1 119 ? 16.859 -8.539 -12.969 1 98.19 119 LEU A O 1
ATOM 908 N N . ALA A 1 120 ? 18.156 -7.621 -11.375 1 97.75 120 ALA A N 1
ATOM 909 C CA . ALA A 1 120 ? 19.266 -8.516 -11.695 1 97.75 120 ALA A CA 1
ATOM 910 C C . ALA A 1 120 ? 18.875 -9.969 -11.461 1 97.75 120 ALA A C 1
ATOM 912 O O . ALA A 1 120 ? 19.172 -10.844 -12.281 1 97.75 120 ALA A O 1
ATOM 913 N N . VAL A 1 121 ? 18.25 -10.234 -10.383 1 97.81 121 VAL A N 1
ATOM 914 C CA . VAL A 1 121 ? 17.812 -11.594 -10.062 1 97.81 121 VAL A CA 1
ATOM 915 C C . VAL A 1 121 ? 16.797 -12.062 -11.109 1 97.81 121 VAL A C 1
ATOM 917 O O . VAL A 1 121 ? 16.906 -13.18 -11.625 1 97.81 121 VAL A O 1
ATOM 920 N N . LEU A 1 122 ? 15.805 -11.234 -11.453 1 98 122 LEU A N 1
ATOM 921 C CA . LEU A 1 122 ? 14.781 -11.578 -12.422 1 98 122 LEU A CA 1
ATOM 922 C C . LEU A 1 122 ? 15.391 -11.844 -13.797 1 98 122 LEU A C 1
ATOM 924 O O . LEU A 1 122 ? 14.992 -12.781 -14.492 1 98 122 LEU A O 1
ATOM 928 N N . THR A 1 123 ? 16.344 -11.016 -14.148 1 96.94 123 THR A N 1
ATOM 929 C CA . THR A 1 123 ? 17.031 -11.18 -15.43 1 96.94 123 THR A CA 1
ATOM 930 C C . THR A 1 123 ? 17.766 -12.516 -15.492 1 96.94 123 THR A C 1
ATOM 932 O O . THR A 1 123 ? 17.641 -13.25 -16.469 1 96.94 123 THR A O 1
ATOM 935 N N . ARG A 1 124 ? 18.484 -12.836 -14.445 1 95.31 124 ARG A N 1
ATOM 936 C CA . ARG A 1 124 ? 19.203 -14.102 -14.383 1 95.31 124 ARG A CA 1
ATOM 937 C C . ARG A 1 124 ? 18.25 -15.289 -14.438 1 95.31 124 ARG A C 1
ATOM 939 O O . ARG A 1 124 ? 18.594 -16.344 -14.969 1 95.31 124 ARG A O 1
ATOM 946 N N . ALA A 1 125 ? 17.094 -15.109 -13.922 1 96.25 125 ALA A N 1
ATOM 947 C CA . ALA A 1 125 ? 16.078 -16.156 -13.883 1 96.25 125 ALA A CA 1
ATOM 948 C C . ALA A 1 125 ? 15.445 -16.359 -15.258 1 96.25 125 ALA A C 1
ATOM 950 O O . ALA A 1 125 ? 14.703 -17.312 -15.477 1 96.25 125 ALA A O 1
ATOM 951 N N . GLY A 1 126 ? 15.641 -15.336 -16.219 1 96.75 126 GLY A N 1
ATOM 952 C CA . GLY A 1 126 ? 15.164 -15.508 -17.578 1 96.75 126 GLY A CA 1
ATOM 953 C C . GLY A 1 126 ? 14.008 -14.594 -17.938 1 96.75 126 GLY A C 1
ATOM 954 O O . GLY A 1 126 ? 13.43 -14.695 -19.016 1 96.75 126 GLY A O 1
ATOM 955 N N . PHE A 1 127 ? 13.602 -13.688 -17.016 1 97.69 127 PHE A N 1
ATOM 956 C CA . PHE A 1 127 ? 12.578 -12.703 -17.328 1 97.69 127 PHE A CA 1
ATOM 957 C C . PHE A 1 127 ? 13.141 -11.609 -18.234 1 97.69 127 PHE A C 1
ATOM 959 O O . PHE A 1 127 ? 14.211 -11.062 -17.953 1 97.69 127 PHE A O 1
ATOM 966 N N . THR A 1 128 ? 12.43 -11.344 -19.281 1 94.88 128 THR A N 1
ATOM 967 C CA . THR A 1 128 ? 12.875 -10.32 -20.234 1 94.88 128 THR A CA 1
ATOM 968 C C . THR A 1 128 ? 11.703 -9.477 -20.703 1 94.88 128 THR A C 1
ATOM 970 O O . THR A 1 128 ? 10.547 -9.836 -20.484 1 94.88 128 THR A O 1
ATOM 973 N N . GLY A 1 129 ? 12.016 -8.336 -21.281 1 94.69 129 GLY A N 1
ATOM 974 C CA . GLY A 1 129 ? 10.992 -7.5 -21.891 1 94.69 129 GLY A CA 1
ATOM 975 C C . GLY A 1 129 ? 9.875 -7.141 -20.938 1 94.69 129 GLY A C 1
ATOM 976 O O . GLY A 1 129 ? 10.117 -6.84 -19.766 1 94.69 129 GLY A O 1
ATOM 977 N N . PRO A 1 130 ? 8.641 -7.109 -21.375 1 95.88 130 PRO A N 1
ATOM 978 C CA . PRO A 1 130 ? 7.488 -6.742 -20.547 1 95.88 130 PRO A CA 1
ATOM 979 C C . PRO A 1 130 ? 7.281 -7.684 -19.375 1 95.88 130 PRO A C 1
ATOM 981 O O . PRO A 1 130 ? 6.805 -7.262 -18.312 1 95.88 130 PRO A O 1
ATOM 984 N N . ASP A 1 131 ? 7.75 -8.93 -19.562 1 96.75 131 ASP A N 1
ATOM 985 C CA . ASP A 1 131 ? 7.59 -9.891 -18.469 1 96.75 131 ASP A CA 1
ATOM 986 C C . ASP A 1 131 ? 8.445 -9.508 -17.266 1 96.75 131 ASP A C 1
ATOM 988 O O . ASP A 1 131 ? 8.047 -9.727 -16.125 1 96.75 131 ASP A O 1
ATOM 992 N N . ARG A 1 132 ? 9.625 -8.938 -17.5 1 97.81 132 ARG A N 1
ATOM 993 C CA . ARG A 1 132 ? 10.484 -8.484 -16.422 1 97.81 132 ARG A CA 1
ATOM 994 C C . ARG A 1 132 ? 9.875 -7.285 -15.703 1 97.81 132 ARG A C 1
ATOM 996 O O . ARG A 1 132 ? 9.906 -7.207 -14.469 1 97.81 132 ARG A O 1
ATOM 1003 N N . VAL A 1 133 ? 9.242 -6.355 -16.484 1 97.81 133 VAL A N 1
ATOM 1004 C CA . VAL A 1 133 ? 8.57 -5.191 -15.906 1 97.81 133 VAL A CA 1
ATOM 1005 C C . VAL A 1 133 ? 7.434 -5.648 -14.992 1 97.81 133 VAL A C 1
ATOM 1007 O O . VAL A 1 133 ? 7.363 -5.242 -13.836 1 97.81 133 VAL A O 1
ATOM 1010 N N . ILE A 1 134 ? 6.68 -6.559 -15.531 1 98.06 134 ILE A N 1
ATOM 1011 C CA . ILE A 1 134 ? 5.488 -7.016 -14.828 1 98.06 134 ILE A CA 1
ATOM 1012 C C . ILE A 1 134 ? 5.895 -7.785 -13.57 1 98.06 134 ILE A C 1
ATOM 1014 O O . ILE A 1 134 ? 5.316 -7.59 -12.5 1 98.06 134 ILE A O 1
ATOM 1018 N N . ALA A 1 135 ? 6.879 -8.633 -13.719 1 98.56 135 ALA A N 1
ATOM 1019 C CA . ALA A 1 135 ? 7.355 -9.398 -12.57 1 98.56 135 ALA A CA 1
ATOM 1020 C C . ALA A 1 135 ? 7.836 -8.477 -11.461 1 98.56 135 ALA A C 1
ATOM 1022 O O . ALA A 1 135 ? 7.441 -8.633 -10.297 1 98.56 135 ALA A O 1
ATOM 1023 N N . GLN A 1 136 ? 8.664 -7.508 -11.828 1 98.38 136 GLN A N 1
ATOM 1024 C CA . GLN A 1 136 ? 9.234 -6.582 -10.852 1 98.38 136 GLN A CA 1
ATOM 1025 C C . GLN A 1 136 ? 8.141 -5.75 -10.18 1 98.38 136 GLN A C 1
ATOM 1027 O O . GLN A 1 136 ? 8.117 -5.621 -8.953 1 98.38 136 GLN A O 1
ATOM 1032 N N . ARG A 1 137 ? 7.223 -5.25 -10.93 1 98 137 ARG A N 1
ATOM 1033 C CA . ARG A 1 137 ? 6.145 -4.41 -10.414 1 98 137 ARG A CA 1
ATOM 1034 C C . ARG A 1 137 ? 5.195 -5.215 -9.531 1 98 137 ARG A C 1
ATOM 1036 O O 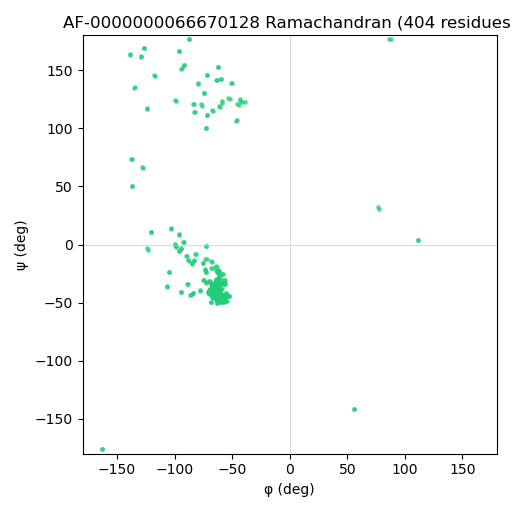. ARG A 1 137 ? 4.684 -4.703 -8.531 1 98 137 ARG A O 1
ATOM 1043 N N . THR A 1 138 ? 4.961 -6.473 -9.93 1 98.69 138 THR A N 1
ATOM 1044 C CA . THR A 1 138 ? 4.09 -7.332 -9.141 1 98.69 138 THR A CA 1
ATOM 1045 C C . THR A 1 138 ? 4.711 -7.617 -7.773 1 98.69 138 THR A C 1
ATOM 1047 O O . THR A 1 138 ? 4.027 -7.559 -6.75 1 98.69 138 THR A O 1
ATOM 1050 N N . LEU A 1 139 ? 6.023 -7.922 -7.73 1 98.75 139 LEU A N 1
ATOM 1051 C CA . LEU A 1 139 ? 6.73 -8.164 -6.48 1 98.75 139 LEU A CA 1
ATOM 1052 C C . LEU A 1 139 ? 6.672 -6.941 -5.574 1 98.75 139 LEU A C 1
ATOM 1054 O O . LEU A 1 139 ? 6.414 -7.062 -4.375 1 98.75 139 LEU A O 1
ATOM 1058 N N . VAL A 1 140 ? 6.852 -5.805 -6.105 1 98.31 140 VAL A N 1
ATOM 1059 C CA . VAL A 1 140 ? 6.824 -4.559 -5.352 1 98.31 140 VAL A CA 1
ATOM 1060 C C . VAL A 1 140 ? 5.41 -4.293 -4.844 1 98.31 140 VAL A C 1
ATOM 1062 O O . VAL A 1 140 ? 5.223 -3.895 -3.689 1 98.31 140 VAL A O 1
ATOM 1065 N N . ALA A 1 141 ? 4.418 -4.488 -5.742 1 98.31 141 ALA A N 1
ATOM 1066 C CA . ALA A 1 141 ? 3.031 -4.316 -5.316 1 98.31 141 ALA A CA 1
ATOM 1067 C C . ALA A 1 141 ? 2.719 -5.195 -4.109 1 98.31 141 ALA A C 1
ATOM 1069 O O . ALA A 1 141 ? 2.188 -4.715 -3.105 1 98.31 141 ALA A O 1
ATOM 1070 N N . PHE A 1 142 ? 3.094 -6.453 -4.207 1 98.75 142 PHE A N 1
ATOM 1071 C CA . PHE A 1 142 ? 2.855 -7.355 -3.084 1 98.75 142 PHE A CA 1
ATOM 1072 C C . PHE A 1 142 ? 3.574 -6.863 -1.834 1 98.75 142 PHE A C 1
ATOM 1074 O O . PHE A 1 142 ? 2.984 -6.812 -0.752 1 98.75 142 PHE A O 1
ATOM 1081 N N . LEU A 1 143 ? 4.84 -6.547 -1.978 1 98.5 143 LEU A N 1
ATOM 1082 C CA . LEU A 1 143 ? 5.652 -6.141 -0.836 1 98.5 143 LEU A CA 1
ATOM 1083 C C . LEU A 1 143 ? 5.039 -4.93 -0.138 1 98.5 143 LEU A C 1
ATOM 1085 O O . LEU A 1 143 ? 4.871 -4.93 1.084 1 98.5 143 LEU A O 1
ATOM 1089 N N . LEU A 1 144 ? 4.711 -3.939 -0.9 1 97.38 144 LEU A N 1
ATOM 1090 C CA . LEU A 1 144 ? 4.141 -2.725 -0.325 1 97.38 144 LEU A CA 1
ATOM 1091 C C . LEU A 1 144 ? 2.789 -3.01 0.319 1 97.38 144 LEU A C 1
ATOM 1093 O O . LEU A 1 144 ? 2.477 -2.469 1.381 1 97.38 144 LEU A O 1
ATOM 1097 N N . GLY A 1 145 ? 2 -3.861 -0.348 1 97.75 145 GLY A N 1
ATOM 1098 C CA . GLY A 1 145 ? 0.744 -4.266 0.263 1 97.75 145 GLY A CA 1
ATOM 1099 C C . GLY A 1 145 ? 0.929 -5.027 1.562 1 97.75 145 GLY A C 1
ATOM 1100 O O . GLY A 1 145 ? 0.175 -4.828 2.518 1 97.75 145 GLY A O 1
ATOM 1101 N N . ALA A 1 146 ? 1.894 -5.887 1.594 1 97.94 146 ALA A N 1
ATOM 1102 C CA . ALA A 1 146 ? 2.193 -6.645 2.805 1 97.94 146 ALA A CA 1
ATOM 1103 C C . ALA A 1 146 ? 2.627 -5.719 3.939 1 97.94 146 ALA A C 1
ATOM 1105 O O . ALA A 1 146 ? 2.238 -5.914 5.094 1 97.94 146 ALA A O 1
ATOM 1106 N N . LEU A 1 147 ? 3.467 -4.711 3.615 1 97.31 147 LEU A N 1
ATOM 1107 C CA . LEU A 1 147 ? 3.879 -3.729 4.609 1 97.31 147 LEU A CA 1
ATOM 1108 C C . LEU A 1 147 ? 2.678 -2.955 5.145 1 97.31 147 LEU A C 1
ATOM 1110 O O . LEU A 1 147 ? 2.584 -2.697 6.344 1 97.31 147 LEU A O 1
ATOM 1114 N N . GLN A 1 148 ? 1.788 -2.643 4.309 1 95.62 148 GLN A N 1
ATOM 1115 C CA . GLN A 1 148 ? 0.575 -1.94 4.707 1 95.62 148 GLN A CA 1
ATOM 1116 C C . GLN A 1 148 ? -0.302 -2.818 5.598 1 95.62 148 GLN A C 1
ATOM 1118 O O . GLN A 1 148 ? -0.876 -2.342 6.578 1 95.62 148 GLN A O 1
ATOM 1123 N N . ASN A 1 149 ? -0.486 -4.102 5.195 1 96.5 149 ASN A N 1
ATOM 1124 C CA . ASN A 1 149 ? -1.217 -5.027 6.051 1 96.5 149 ASN A CA 1
ATOM 1125 C C . ASN A 1 149 ? -0.653 -5.051 7.465 1 96.5 149 ASN A C 1
ATOM 1127 O O . ASN A 1 149 ? -1.403 -4.957 8.438 1 96.5 149 ASN A O 1
ATOM 1131 N N . GLU A 1 150 ? 0.625 -5.102 7.559 1 95.56 150 GLU A N 1
ATOM 1132 C CA . GLU A 1 150 ? 1.276 -5.176 8.859 1 95.56 150 GLU A CA 1
ATOM 1133 C C . GLU A 1 150 ? 1.081 -3.881 9.648 1 95.56 150 GLU A C 1
ATOM 1135 O O . GLU A 1 150 ? 0.895 -3.912 10.867 1 95.56 150 GLU A O 1
ATOM 1140 N N . HIS A 1 151 ? 1.055 -2.783 8.953 1 94.75 151 HIS A N 1
ATOM 1141 C CA . HIS A 1 151 ? 1.019 -1.487 9.625 1 94.75 151 HIS A CA 1
ATOM 1142 C C . HIS A 1 151 ? -0.412 -1.077 9.953 1 94.75 151 HIS A C 1
ATOM 1144 O O . HIS A 1 151 ? -0.692 -0.625 11.062 1 94.75 151 HIS A O 1
ATOM 1150 N N . TYR A 1 152 ? -1.325 -1.269 9.016 1 93.69 152 TYR A N 1
ATOM 1151 C CA . TYR A 1 152 ? -2.672 -0.729 9.164 1 93.69 152 TYR A CA 1
ATOM 1152 C C . TYR A 1 152 ? -3.666 -1.83 9.516 1 93.69 152 TYR A C 1
ATOM 1154 O O . TYR A 1 152 ? -4.762 -1.552 10 1 93.69 152 TYR A O 1
ATOM 1162 N N . ALA A 1 153 ? -3.365 -3.021 9.188 1 94.62 153 ALA A N 1
ATOM 1163 C CA . ALA A 1 153 ? -4.293 -4.141 9.312 1 94.62 153 ALA A CA 1
ATOM 1164 C C . ALA A 1 153 ? -3.594 -5.371 9.891 1 94.62 153 ALA A C 1
ATOM 1166 O O . ALA A 1 153 ? -3.711 -6.473 9.352 1 94.62 153 ALA A O 1
ATOM 1167 N N . ALA A 1 154 ? -2.922 -5.145 10.969 1 94.88 154 ALA A N 1
ATOM 1168 C CA . ALA A 1 154 ? -2.172 -6.223 11.609 1 94.88 154 ALA A CA 1
ATOM 1169 C C . ALA A 1 154 ? -3.094 -7.371 12.008 1 94.88 154 ALA A C 1
ATOM 1171 O O . ALA A 1 154 ? -4.215 -7.145 12.477 1 94.88 154 ALA A O 1
ATOM 1172 N N . LEU A 1 155 ? -2.654 -8.617 11.875 1 95.38 155 LEU A N 1
ATOM 1173 C CA . LEU A 1 155 ? -3.426 -9.82 12.164 1 95.38 155 LEU A CA 1
ATOM 1174 C C . LEU A 1 155 ? -3.9 -9.82 13.617 1 95.38 155 LEU A C 1
ATOM 1176 O O . LEU A 1 155 ? -4.984 -10.328 13.914 1 95.38 155 LEU A O 1
ATOM 1180 N N . SER A 1 156 ? -3.125 -9.273 14.523 1 92.56 156 SER A N 1
ATOM 1181 C CA . SER A 1 156 ? -3.477 -9.211 15.938 1 92.56 156 SER A CA 1
ATOM 1182 C C . SER A 1 156 ? -3.955 -7.816 16.328 1 92.56 156 SER A C 1
ATOM 1184 O O . SER A 1 156 ? -3.959 -7.465 17.516 1 92.56 156 SER A O 1
ATOM 1186 N N . GLY A 1 157 ? -4.242 -7.02 15.391 1 93 157 GLY A N 1
ATOM 1187 C CA . GLY A 1 157 ? -4.621 -5.641 15.656 1 93 157 GLY A CA 1
ATOM 1188 C C . GLY A 1 157 ? -6.109 -5.465 15.898 1 93 157 GLY A C 1
ATOM 1189 O O . GLY A 1 157 ? -6.871 -6.43 15.82 1 93 157 GLY A O 1
ATOM 1190 N N . ARG A 1 158 ? -6.5 -4.273 16.203 1 92.56 158 ARG A N 1
ATOM 1191 C CA . ARG A 1 158 ? -7.875 -3.918 16.547 1 92.56 158 ARG A CA 1
ATOM 1192 C C . ARG A 1 158 ? -8.82 -4.215 15.398 1 92.56 158 ARG A C 1
ATOM 1194 O O . ARG A 1 158 ? -9.953 -4.66 15.609 1 92.56 158 ARG A O 1
ATOM 1201 N N . GLY A 1 159 ? -8.391 -3.92 14.18 1 93.31 159 GLY A N 1
ATOM 1202 C CA . GLY A 1 159 ? -9.234 -4.18 13.023 1 93.31 159 GLY A CA 1
ATOM 1203 C C . GLY A 1 159 ? -9.641 -5.637 12.898 1 93.31 159 GLY A C 1
ATOM 1204 O O . GLY A 1 159 ? -10.82 -5.945 12.727 1 93.31 159 GLY A O 1
ATOM 1205 N N . THR A 1 160 ? -8.695 -6.484 13.023 1 94.56 160 THR A N 1
ATOM 1206 C CA . THR A 1 160 ? -8.953 -7.918 12.93 1 94.56 160 THR A CA 1
ATOM 1207 C C . THR A 1 160 ? -9.844 -8.383 14.078 1 94.56 160 THR A C 1
ATOM 1209 O O . THR A 1 160 ? -10.758 -9.188 13.875 1 94.56 160 THR A O 1
ATOM 1212 N N . ALA A 1 161 ? -9.602 -7.871 15.273 1 95.69 161 ALA A N 1
ATOM 1213 C CA . ALA A 1 161 ? -10.43 -8.211 16.422 1 95.69 161 ALA A CA 1
ATOM 1214 C C . ALA A 1 161 ? -11.875 -7.781 16.203 1 95.69 161 ALA A C 1
ATOM 1216 O O . ALA A 1 161 ? -12.805 -8.516 16.547 1 95.69 161 ALA A O 1
ATOM 1217 N N . THR A 1 162 ? -12.008 -6.637 15.672 1 95.81 162 THR A N 1
ATOM 1218 C CA . THR A 1 162 ? -13.344 -6.121 15.383 1 95.81 162 THR A CA 1
ATOM 1219 C C . THR A 1 162 ? -14.055 -6.996 14.359 1 95.81 162 THR A C 1
ATOM 1221 O O . THR A 1 162 ? -15.234 -7.305 14.516 1 95.81 162 THR A O 1
ATOM 1224 N N . MET A 1 163 ? -13.359 -7.402 13.336 1 96.5 163 MET A N 1
ATOM 1225 C CA . MET A 1 163 ? -13.938 -8.258 12.297 1 96.5 163 MET A CA 1
ATOM 1226 C C . MET A 1 163 ? -14.32 -9.617 12.867 1 96.5 163 MET A C 1
ATOM 1228 O O . MET A 1 163 ? -15.344 -10.195 12.492 1 96.5 163 MET A O 1
ATOM 1232 N N . ALA A 1 164 ? -13.484 -10.102 13.789 1 96.75 164 ALA A N 1
ATOM 1233 C CA . ALA A 1 164 ? -13.75 -11.391 14.422 1 96.75 164 ALA A CA 1
ATOM 1234 C C . ALA A 1 164 ? -15 -11.336 15.289 1 96.75 164 ALA A C 1
ATOM 1236 O O . ALA A 1 164 ? -15.609 -12.367 15.586 1 96.75 164 ALA A O 1
ATOM 1237 N N . ALA A 1 165 ? -15.383 -10.148 15.672 1 97.12 165 ALA A N 1
ATOM 1238 C CA . ALA A 1 165 ? -16.516 -9.961 16.578 1 97.12 165 ALA A CA 1
ATOM 1239 C C . ALA A 1 165 ? -17.781 -9.586 15.82 1 97.12 165 ALA A C 1
ATOM 1241 O O . ALA A 1 165 ? -18.828 -9.336 16.422 1 97.12 165 ALA A O 1
ATOM 1242 N N . LEU A 1 166 ? -17.719 -9.484 14.539 1 96.69 166 LEU A N 1
ATOM 1243 C CA . LEU A 1 166 ? -18.875 -9.156 13.719 1 96.69 166 LEU A CA 1
ATOM 1244 C C . LEU A 1 166 ? -19.953 -10.234 13.852 1 96.69 166 LEU A C 1
ATOM 1246 O O . LEU A 1 166 ? -19.656 -11.383 14.18 1 96.69 166 LEU A O 1
ATOM 1250 N N . PRO A 1 167 ? -21.188 -9.891 13.656 1 96.5 167 PRO A N 1
ATOM 1251 C CA . PRO A 1 167 ? -22.234 -10.906 13.695 1 96.5 167 PRO A CA 1
ATOM 1252 C C . PRO A 1 167 ? -22.062 -11.977 12.617 1 96.5 167 PRO A C 1
ATOM 1254 O O . PRO A 1 167 ? -22.078 -11.672 11.422 1 96.5 167 PRO A O 1
ATOM 1257 N N . PRO A 1 168 ? -21.906 -13.203 13.031 1 96.44 168 PRO A N 1
ATOM 1258 C CA . PRO A 1 168 ? -21.672 -14.281 12.062 1 96.44 168 PRO A CA 1
ATOM 1259 C C . PRO A 1 168 ? -22.859 -14.492 11.125 1 96.44 168 PRO A C 1
ATOM 1261 O O . PRO A 1 168 ? -22.688 -15.086 10.055 1 96.44 168 PRO A O 1
ATOM 1264 N N . GLU A 1 169 ? -24 -14.023 11.469 1 97.38 169 GLU A N 1
ATOM 1265 C CA . GLU A 1 169 ? -25.172 -14.148 10.609 1 97.38 169 GLU A CA 1
ATOM 1266 C C . GLU A 1 169 ? -25.047 -13.266 9.367 1 97.38 169 GLU A C 1
ATOM 1268 O O . GLU A 1 169 ? -25.562 -13.594 8.305 1 97.38 169 GLU A O 1
ATOM 1273 N N . THR A 1 170 ? -24.359 -12.164 9.547 1 96.88 170 THR A N 1
ATOM 1274 C CA . THR A 1 170 ? -24.188 -11.211 8.461 1 96.88 170 THR A CA 1
ATOM 1275 C C . THR A 1 170 ? -22.875 -11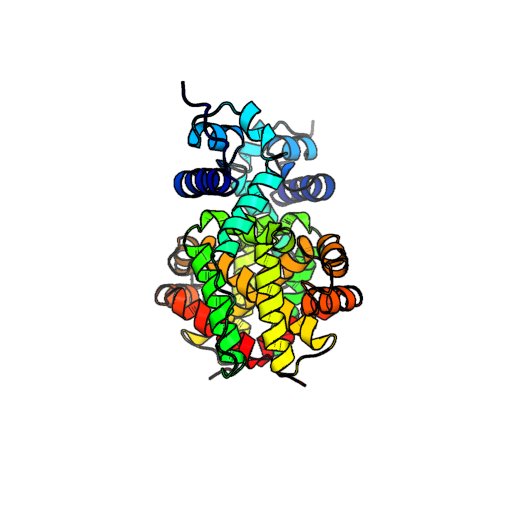.461 7.723 1 96.88 170 THR A C 1
ATOM 1277 O O . THR A 1 170 ? -22.812 -11.383 6.492 1 96.88 170 THR A O 1
ATOM 1280 N N . PHE A 1 171 ? -21.812 -11.75 8.453 1 97.94 171 PHE A N 1
ATOM 1281 C CA . PHE A 1 171 ? -20.484 -11.953 7.902 1 97.94 171 PHE A CA 1
ATOM 1282 C C . PHE A 1 171 ? -19.891 -13.273 8.367 1 97.94 171 PHE A C 1
ATOM 1284 O O . PHE A 1 171 ? -18.875 -13.297 9.062 1 97.94 171 PHE A O 1
ATOM 1291 N N . PRO A 1 172 ? -20.469 -14.367 7.953 1 98 172 PRO A N 1
ATOM 1292 C CA . PRO A 1 172 ? -20.031 -15.664 8.492 1 98 172 PRO A CA 1
ATOM 1293 C C . PRO A 1 172 ? -18.594 -16 8.133 1 98 172 PRO A C 1
ATOM 1295 O O . PRO A 1 172 ? -17.828 -16.453 8.984 1 98 172 PRO A O 1
ATOM 1298 N N . LEU A 1 173 ? -18.156 -15.758 6.926 1 98.25 173 LEU A N 1
ATOM 1299 C CA . LEU A 1 173 ? -16.797 -16.141 6.504 1 98.25 173 LEU A CA 1
ATOM 1300 C C . LEU A 1 173 ? -15.773 -15.156 7.047 1 98.25 173 LEU A C 1
ATOM 1302 O O . LEU A 1 173 ? -14.68 -15.562 7.453 1 98.25 173 LEU A O 1
ATOM 1306 N N . LEU A 1 174 ? -16.156 -13.852 7.023 1 97.81 174 LEU A N 1
ATOM 1307 C CA . LEU A 1 174 ? -15.25 -12.828 7.535 1 97.81 174 LEU A CA 1
ATOM 1308 C C . LEU A 1 174 ? -14.961 -13.055 9.016 1 97.81 174 LEU A C 1
ATOM 1310 O O . LEU A 1 174 ? -13.805 -13 9.438 1 97.81 174 LEU A O 1
ATOM 1314 N N . THR A 1 175 ? -15.984 -13.359 9.773 1 97.5 175 THR A N 1
ATOM 1315 C CA . THR A 1 175 ? -15.828 -13.602 11.203 1 97.5 175 THR A CA 1
ATOM 1316 C C . THR A 1 175 ? -14.945 -14.828 11.445 1 97.5 175 THR A C 1
ATOM 1318 O O . THR A 1 175 ? -14.008 -14.773 12.25 1 97.5 175 THR A O 1
ATOM 1321 N N . ALA A 1 176 ? -15.234 -15.883 10.758 1 97.31 176 ALA A N 1
ATOM 1322 C CA . ALA A 1 176 ? -14.484 -17.125 10.914 1 97.31 176 ALA A CA 1
ATOM 1323 C C . ALA A 1 176 ? -13.023 -16.922 10.516 1 97.31 176 ALA A C 1
ATOM 1325 O O . ALA A 1 176 ? -12.117 -17.375 11.219 1 97.31 176 ALA A O 1
ATOM 1326 N N . THR A 1 177 ? -12.805 -16.219 9.406 1 97.12 177 THR A N 1
ATOM 1327 C CA . THR A 1 177 ? -11.453 -16.031 8.891 1 97.12 177 THR A CA 1
ATOM 1328 C C . THR A 1 177 ? -10.656 -15.086 9.789 1 97.12 177 THR A C 1
ATOM 1330 O O . THR A 1 177 ? -9.469 -15.312 10.039 1 97.12 177 THR A O 1
ATOM 1333 N N . ALA A 1 178 ? -11.32 -14.023 10.25 1 97.06 178 ALA A N 1
ATOM 1334 C CA . ALA A 1 178 ? -10.664 -13.078 11.148 1 97.06 178 ALA A CA 1
ATOM 1335 C C . ALA A 1 178 ? -10.266 -13.758 12.453 1 97.06 178 ALA A C 1
ATOM 1337 O O . ALA A 1 178 ? -9.195 -13.469 13.008 1 97.06 178 ALA A O 1
ATOM 1338 N N . THR A 1 179 ? -11.094 -14.656 12.961 1 96.75 179 THR A N 1
ATOM 1339 C CA . THR A 1 179 ? -10.781 -15.398 14.172 1 96.75 179 THR A CA 1
ATOM 1340 C C . THR A 1 179 ? -9.539 -16.266 13.977 1 96.75 179 THR A C 1
ATOM 1342 O O . THR A 1 179 ? -8.641 -16.266 14.812 1 96.75 179 THR A O 1
ATOM 1345 N N . LEU A 1 180 ? -9.508 -16.906 12.883 1 96.88 180 LEU A N 1
ATOM 1346 C CA . LEU A 1 180 ? -8.359 -17.75 12.562 1 96.88 180 LEU A CA 1
ATOM 1347 C C . LEU A 1 180 ? -7.109 -16.922 12.336 1 96.88 180 LEU A C 1
ATOM 1349 O O . LEU A 1 180 ? -6.012 -17.297 12.742 1 96.88 180 LEU A O 1
ATOM 1353 N N . ALA A 1 181 ? -7.273 -15.781 11.695 1 96.44 181 ALA A N 1
ATOM 1354 C CA . ALA A 1 181 ? -6.168 -14.883 11.359 1 96.44 181 ALA A CA 1
ATOM 1355 C C . ALA A 1 181 ? -5.406 -14.469 12.609 1 96.44 181 ALA A C 1
ATOM 1357 O O . ALA A 1 181 ? -4.188 -14.273 12.57 1 96.44 181 ALA A O 1
ATOM 1358 N N . GLN A 1 182 ? -6.074 -14.391 13.719 1 94.5 182 GLN A N 1
ATOM 1359 C CA . GLN A 1 182 ? -5.473 -13.945 14.977 1 94.5 182 GLN A CA 1
ATOM 1360 C C . GLN A 1 182 ? -4.453 -14.953 15.484 1 94.5 182 GLN A C 1
ATOM 1362 O O . GLN A 1 182 ? -3.646 -14.641 16.359 1 94.5 182 GLN A O 1
ATOM 1367 N N . THR A 1 183 ? -4.508 -16.156 14.906 1 94 183 THR A N 1
ATOM 1368 C CA . THR A 1 183 ? -3.615 -17.203 15.383 1 94 183 THR A CA 1
ATOM 1369 C C . THR A 1 183 ? -2.363 -17.281 14.516 1 94 183 THR A C 1
ATOM 1371 O O . THR A 1 183 ? -1.44 -18.047 14.812 1 94 183 THR A O 1
ATOM 1374 N N . LEU A 1 184 ? -2.312 -16.547 13.469 1 96.69 184 LEU A N 1
ATOM 1375 C CA . LEU A 1 184 ? -1.158 -16.531 12.578 1 96.69 184 LEU A CA 1
ATOM 1376 C C . LEU A 1 184 ? -0.197 -15.406 12.969 1 96.69 184 LEU A C 1
ATOM 1378 O O . LEU A 1 184 ? -0.609 -14.406 13.555 1 96.69 184 LEU A O 1
ATOM 1382 N N . THR A 1 185 ? 1.045 -15.609 12.688 1 97 185 THR A N 1
ATOM 1383 C CA . THR A 1 185 ? 2.027 -14.547 12.898 1 97 185 THR A CA 1
ATOM 1384 C C . THR A 1 185 ? 2.205 -13.719 11.625 1 97 185 THR A C 1
ATOM 1386 O O . THR A 1 185 ? 1.984 -14.219 10.523 1 97 185 THR A O 1
ATOM 1389 N N . PRO A 1 186 ? 2.607 -12.5 11.789 1 96.38 186 PRO A N 1
ATOM 1390 C CA . PRO A 1 186 ? 2.902 -11.68 10.609 1 96.38 186 PRO A CA 1
ATOM 1391 C C . PRO A 1 186 ? 3.938 -12.328 9.695 1 96.38 186 PRO A C 1
ATOM 1393 O O . PRO A 1 186 ? 3.859 -12.188 8.469 1 96.38 186 PRO A O 1
ATOM 1396 N N . ASP A 1 187 ? 4.906 -13.062 10.289 1 97.31 187 ASP A N 1
ATOM 1397 C CA . ASP A 1 187 ? 5.93 -13.734 9.492 1 97.31 187 ASP A CA 1
ATOM 1398 C C . ASP A 1 187 ? 5.32 -14.844 8.633 1 97.31 187 ASP A C 1
ATOM 1400 O O . ASP A 1 187 ? 5.672 -14.992 7.461 1 97.31 187 ASP A O 1
ATOM 1404 N N . ASP A 1 188 ? 4.371 -15.539 9.211 1 96.19 188 ASP A N 1
ATOM 1405 C CA . ASP A 1 188 ? 3.678 -16.594 8.461 1 96.19 188 ASP A CA 1
ATOM 1406 C C . ASP A 1 188 ? 2.904 -16 7.281 1 96.19 188 ASP A C 1
ATOM 1408 O O . ASP A 1 188 ? 2.994 -16.516 6.164 1 96.19 188 ASP A O 1
ATOM 1412 N N . GLU A 1 189 ? 2.184 -14.984 7.574 1 97.69 189 GLU A N 1
ATOM 1413 C CA . GLU A 1 189 ? 1.397 -14.32 6.539 1 97.69 189 GLU A CA 1
ATOM 1414 C C . GLU A 1 189 ? 2.283 -13.859 5.383 1 97.69 189 GLU A C 1
ATOM 1416 O O . GLU A 1 189 ? 2.006 -14.172 4.223 1 97.69 189 GLU A O 1
ATOM 1421 N N . TYR A 1 190 ? 3.383 -13.219 5.773 1 98.5 190 TYR A N 1
ATOM 1422 C CA . TYR A 1 190 ? 4.246 -12.633 4.754 1 98.5 190 TYR A CA 1
ATOM 1423 C C . TYR A 1 190 ? 4.926 -13.719 3.924 1 98.5 190 TYR A C 1
ATOM 1425 O O . TYR A 1 190 ? 4.922 -13.664 2.693 1 98.5 190 TYR A O 1
ATOM 1433 N N . ARG A 1 191 ? 5.504 -14.672 4.59 1 98.12 191 ARG A N 1
ATOM 1434 C CA . ARG A 1 191 ? 6.266 -15.711 3.904 1 98.12 191 ARG A CA 1
ATOM 1435 C C . ARG A 1 191 ? 5.371 -16.531 2.979 1 98.12 191 ARG A C 1
ATOM 1437 O O . ARG A 1 191 ? 5.723 -16.781 1.824 1 98.12 191 ARG A O 1
ATOM 1444 N N . ALA A 1 192 ? 4.227 -16.906 3.455 1 98 192 ALA A N 1
ATOM 1445 C CA . ALA A 1 192 ? 3.295 -17.672 2.631 1 98 192 ALA A CA 1
ATOM 1446 C C . ALA A 1 192 ? 2.793 -16.844 1.454 1 98 192 ALA A C 1
ATOM 1448 O O . ALA A 1 192 ? 2.656 -17.344 0.339 1 98 192 ALA A O 1
ATOM 1449 N N . GLY A 1 193 ? 2.455 -15.523 1.695 1 98.62 193 GLY A N 1
ATOM 1450 C CA . GLY A 1 193 ? 2.043 -14.641 0.617 1 98.62 193 GLY A CA 1
ATOM 1451 C C . GLY A 1 193 ? 3.104 -14.469 -0.452 1 98.62 193 GLY A C 1
ATOM 1452 O O . GLY A 1 193 ? 2.805 -14.523 -1.646 1 98.62 193 GLY A O 1
ATOM 1453 N N . LEU A 1 194 ? 4.352 -14.273 0.025 1 98.69 194 LEU A N 1
ATOM 1454 C CA . LEU A 1 194 ? 5.449 -14.141 -0.93 1 98.69 194 LEU A CA 1
ATOM 1455 C C . LEU A 1 194 ? 5.602 -15.406 -1.762 1 98.69 194 LEU A C 1
ATOM 1457 O O . LEU A 1 194 ? 5.824 -15.336 -2.973 1 98.69 194 LEU A O 1
ATOM 1461 N N . GLN A 1 195 ? 5.488 -16.578 -1.151 1 98 195 GLN A N 1
ATOM 1462 C CA . GLN A 1 195 ? 5.605 -17.844 -1.871 1 98 195 GLN A CA 1
ATOM 1463 C C . GLN A 1 195 ? 4.508 -17.984 -2.926 1 98 195 GLN A C 1
ATOM 1465 O O . GLN A 1 195 ? 4.738 -18.531 -4 1 98 195 GLN A O 1
ATOM 1470 N N . ILE A 1 196 ? 3.324 -17.531 -2.617 1 98.44 196 ILE A N 1
ATOM 1471 C CA . ILE A 1 196 ? 2.227 -17.531 -3.58 1 98.44 196 ILE A CA 1
ATOM 1472 C C . ILE A 1 196 ? 2.613 -16.734 -4.812 1 98.44 196 ILE A C 1
ATOM 1474 O O . ILE A 1 196 ? 2.467 -17.203 -5.945 1 98.44 196 ILE A O 1
ATOM 1478 N N . VAL A 1 197 ? 3.154 -15.508 -4.629 1 98.69 197 VAL A N 1
ATOM 1479 C CA . VAL A 1 197 ? 3.543 -14.648 -5.738 1 98.69 197 VAL A CA 1
ATOM 1480 C C . VAL A 1 197 ? 4.676 -15.297 -6.527 1 98.69 197 VAL A C 1
ATOM 1482 O O . VAL A 1 197 ? 4.633 -15.344 -7.762 1 98.69 197 VAL A O 1
ATOM 1485 N N . LEU A 1 198 ? 5.672 -15.867 -5.785 1 98.19 198 LEU A N 1
ATOM 1486 C CA . LEU A 1 198 ? 6.832 -16.469 -6.438 1 98.19 198 LEU A CA 1
ATOM 1487 C C . LEU A 1 198 ? 6.426 -17.688 -7.25 1 98.19 198 LEU A C 1
ATOM 1489 O O . LEU A 1 198 ? 6.953 -17.906 -8.344 1 98.19 198 LEU A O 1
ATOM 1493 N N . ARG A 1 199 ? 5.473 -18.453 -6.742 1 97.06 199 ARG A N 1
ATOM 1494 C CA . ARG A 1 199 ? 4.984 -19.625 -7.465 1 97.06 199 ARG A CA 1
ATOM 1495 C C . ARG A 1 199 ? 4.316 -19.219 -8.773 1 97.06 199 ARG A C 1
ATOM 1497 O O . ARG A 1 199 ? 4.355 -19.969 -9.758 1 97.06 199 ARG A O 1
ATOM 1504 N N . GLY A 1 200 ? 3.73 -18.016 -8.75 1 97.94 200 GLY A N 1
ATOM 1505 C CA . GLY A 1 200 ? 3.023 -17.562 -9.93 1 97.94 200 GLY A CA 1
ATOM 1506 C C . GLY A 1 200 ? 3.941 -16.938 -10.969 1 97.94 200 GLY A C 1
ATOM 1507 O O . GLY A 1 200 ? 3.539 -16.734 -12.117 1 97.94 200 GLY A O 1
ATOM 1508 N N . LEU A 1 201 ? 5.141 -16.656 -10.531 1 97.06 201 LEU A N 1
ATOM 1509 C CA . LEU A 1 201 ? 6.133 -16.094 -11.445 1 97.06 201 LEU A CA 1
ATOM 1510 C C . LEU A 1 201 ? 6.805 -17.203 -12.258 1 97.06 201 LEU A C 1
ATOM 1512 O O . LEU A 1 201 ? 7.367 -18.141 -11.695 1 97.06 201 LEU A O 1
ATOM 1516 N N . THR A 1 202 ? 6.598 -17.219 -13.562 1 89.69 202 THR A N 1
ATOM 1517 C CA . THR A 1 202 ? 7.219 -18.172 -14.469 1 89.69 202 THR A CA 1
ATOM 1518 C C . THR A 1 202 ? 7.984 -17.453 -15.578 1 89.69 202 THR A C 1
ATOM 1520 O O . THR A 1 202 ? 7.398 -16.688 -16.344 1 89.69 202 THR A O 1
ATOM 1523 N N . PRO A 1 203 ? 9.305 -17.734 -15.516 1 83.94 203 PRO A N 1
ATOM 1524 C CA . PRO A 1 203 ? 10.031 -17.172 -16.656 1 83.94 203 PRO A CA 1
ATOM 1525 C C . PRO A 1 203 ? 9.656 -17.812 -17.984 1 83.94 203 PRO A C 1
ATOM 1527 O O . PRO A 1 203 ? 9.367 -19.016 -18.031 1 83.94 203 PRO A O 1
ATOM 1530 N N . ARG A 1 204 ? 9.062 -17.125 -18.922 1 70.88 204 ARG A N 1
ATOM 1531 C CA . ARG A 1 204 ? 8.773 -17.703 -20.234 1 70.88 204 ARG A CA 1
ATOM 1532 C C . ARG A 1 204 ? 10.023 -17.703 -21.125 1 70.88 204 ARG A C 1
ATOM 1534 O O . ARG A 1 204 ? 10.914 -16.875 -20.938 1 70.88 204 ARG A O 1
ATOM 1541 N N . MET B 1 1 ? -39.719 29 5.316 1 49.75 1 MET B N 1
ATOM 1542 C CA . MET B 1 1 ? -38.531 28.578 4.617 1 49.75 1 MET B CA 1
ATOM 1543 C C . MET B 1 1 ? -38.281 27.078 4.77 1 49.75 1 MET B C 1
ATOM 1545 O O . MET B 1 1 ? -38.438 26.547 5.863 1 49.75 1 MET B O 1
ATOM 1549 N N . PRO B 1 2 ? -38.5 26.312 3.67 1 50.66 2 PRO B N 1
ATOM 1550 C CA . PRO B 1 2 ? -38.375 24.875 3.875 1 50.66 2 PRO B CA 1
ATOM 1551 C C . PRO B 1 2 ? -37.188 24.516 4.77 1 50.66 2 PRO B C 1
ATOM 1553 O O . PRO B 1 2 ? -36.188 25.234 4.812 1 50.66 2 PRO B O 1
ATOM 1556 N N . ARG B 1 3 ? -37.5 23.844 5.801 1 57.75 3 ARG B N 1
ATOM 1557 C CA . ARG B 1 3 ? -36.438 23.422 6.727 1 57.75 3 ARG B CA 1
ATOM 1558 C C . ARG B 1 3 ? -35.25 22.844 5.977 1 57.75 3 ARG B C 1
ATOM 1560 O O . ARG B 1 3 ? -35.406 22.031 5.07 1 57.75 3 ARG B O 1
ATOM 1567 N N . PRO B 1 4 ? -34.062 23.422 6.125 1 65.06 4 PRO B N 1
ATOM 1568 C CA . PRO B 1 4 ? -32.875 22.938 5.43 1 65.06 4 PRO B CA 1
ATOM 1569 C C . PRO B 1 4 ? -32.719 21.422 5.492 1 65.06 4 PRO B C 1
ATOM 1571 O O . PRO B 1 4 ? -33.062 20.797 6.496 1 65.06 4 PRO B O 1
ATOM 1574 N N . ARG B 1 5 ? -32.969 20.781 4.375 1 69.94 5 ARG B N 1
ATOM 1575 C CA . ARG B 1 5 ? -32.938 19.312 4.273 1 69.94 5 ARG B CA 1
ATOM 1576 C C . ARG B 1 5 ? -31.719 18.766 5.016 1 69.94 5 ARG B C 1
ATOM 1578 O O . ARG B 1 5 ? -30.625 19.312 4.938 1 69.94 5 ARG B O 1
ATOM 1585 N N . SER B 1 6 ? -31.984 17.891 5.906 1 89.94 6 SER B N 1
ATOM 1586 C CA . SER B 1 6 ? -30.969 17.141 6.633 1 89.94 6 SER B CA 1
ATOM 1587 C C . SER B 1 6 ? -30 16.453 5.68 1 89.94 6 SER B C 1
ATOM 1589 O O . SER B 1 6 ? -30.406 15.977 4.617 1 89.94 6 SER B O 1
ATOM 1591 N N . LEU B 1 7 ? -28.734 16.672 5.848 1 93.69 7 LEU B N 1
ATOM 1592 C CA . LEU B 1 7 ? -27.703 16.047 5.035 1 93.69 7 LEU B CA 1
ATOM 1593 C C . LEU B 1 7 ? -27.688 14.539 5.238 1 93.69 7 LEU B C 1
ATOM 1595 O O . LEU B 1 7 ? -27.922 14.055 6.348 1 93.69 7 LEU B O 1
ATOM 1599 N N . THR B 1 8 ? -27.469 13.859 4.137 1 94.94 8 THR B N 1
ATOM 1600 C CA . THR B 1 8 ? -27.266 12.422 4.191 1 94.94 8 THR B CA 1
ATOM 1601 C C . THR B 1 8 ? -25.781 12.078 4.219 1 94.94 8 THR B C 1
ATOM 1603 O O . THR B 1 8 ? -24.938 12.938 3.967 1 94.94 8 THR B O 1
ATOM 1606 N N . THR B 1 9 ? -25.5 10.828 4.543 1 94 9 THR B N 1
ATOM 1607 C CA . THR B 1 9 ? -24.109 10.375 4.488 1 94 9 THR B CA 1
ATOM 1608 C C . THR B 1 9 ? -23.562 10.484 3.07 1 94 9 THR B C 1
ATOM 161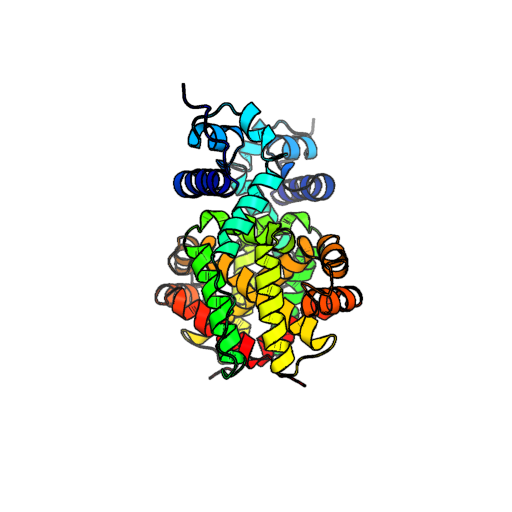0 O O . THR B 1 9 ? -22.375 10.766 2.877 1 94 9 THR B O 1
ATOM 1613 N N . ALA B 1 10 ? -24.422 10.289 2.139 1 96.38 10 ALA B N 1
ATOM 1614 C CA . ALA B 1 10 ? -24.016 10.414 0.743 1 96.38 10 ALA B CA 1
ATOM 1615 C C . ALA B 1 10 ? -23.641 11.859 0.415 1 96.38 10 ALA B C 1
ATOM 1617 O O . ALA B 1 10 ? -22.688 12.109 -0.33 1 96.38 10 ALA B O 1
ATOM 1618 N N . ASP B 1 11 ? -24.344 12.781 0.939 1 97.44 11 ASP B N 1
ATOM 1619 C CA . ASP B 1 11 ? -24.016 14.188 0.743 1 97.44 11 ASP B CA 1
ATOM 1620 C C . ASP B 1 11 ? -22.625 14.5 1.271 1 97.44 11 ASP B C 1
ATOM 1622 O O . ASP B 1 11 ? -21.828 15.164 0.593 1 97.44 11 ASP B O 1
ATOM 1626 N N . 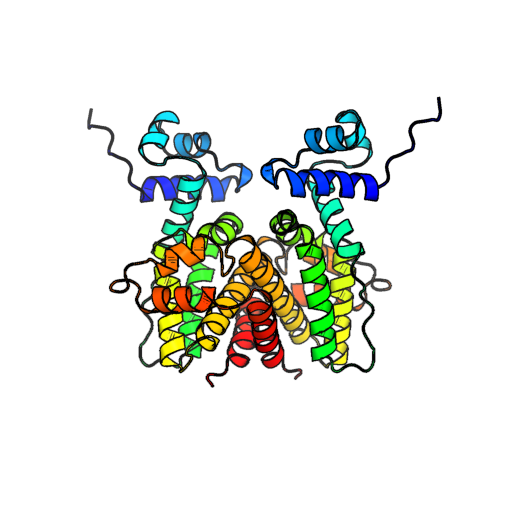LEU B 1 12 ? -22.391 14.008 2.459 1 97.94 12 LEU B N 1
ATOM 1627 C CA . LEU B 1 12 ? -21.094 14.25 3.09 1 97.94 12 LEU B CA 1
ATOM 1628 C C . LEU B 1 12 ? -19.969 13.633 2.27 1 97.94 12 LEU B C 1
ATOM 1630 O O . LEU B 1 12 ? -18.969 14.297 1.988 1 97.94 12 LEU B O 1
ATOM 1634 N N . ALA B 1 13 ? -20.188 12.414 1.874 1 98.12 13 ALA B N 1
ATOM 1635 C CA . ALA B 1 13 ? -19.172 11.703 1.111 1 98.12 13 ALA B CA 1
ATOM 1636 C C . ALA B 1 13 ? -18.906 12.383 -0.231 1 98.12 13 ALA B C 1
ATOM 1638 O O . ALA B 1 13 ? -17.766 12.555 -0.635 1 98.12 13 ALA B O 1
ATOM 1639 N N . ASN B 1 14 ? -19.969 12.781 -0.896 1 98.31 14 ASN B N 1
ATOM 1640 C CA . ASN B 1 14 ? -19.828 13.422 -2.199 1 98.31 14 ASN B CA 1
ATOM 1641 C C . ASN B 1 14 ? -19.094 14.758 -2.094 1 98.31 14 ASN B C 1
ATOM 1643 O O . ASN B 1 14 ? -18.281 15.094 -2.957 1 98.31 14 ASN B O 1
ATOM 1647 N N . ALA B 1 15 ? -19.375 15.469 -1.073 1 98.69 15 ALA B N 1
ATOM 1648 C CA . ALA B 1 15 ? -18.688 16.734 -0.854 1 98.69 15 ALA B CA 1
ATOM 1649 C C . ALA B 1 15 ? -17.203 16.5 -0.592 1 98.69 15 ALA B C 1
ATOM 1651 O O . ALA B 1 15 ? -16.344 17.203 -1.138 1 98.69 15 ALA B O 1
ATOM 1652 N N . ALA B 1 16 ? -16.938 15.531 0.275 1 98.81 16 ALA B N 1
ATOM 1653 C CA . ALA B 1 16 ? -15.547 15.188 0.567 1 98.81 16 ALA B CA 1
ATOM 1654 C C . ALA B 1 16 ? -14.812 14.75 -0.697 1 98.81 16 ALA B C 1
ATOM 1656 O O . ALA B 1 16 ? -13.68 15.164 -0.94 1 98.81 16 ALA B O 1
ATOM 1657 N N . LEU B 1 17 ? -15.477 13.93 -1.495 1 98.69 17 LEU B N 1
ATOM 1658 C CA . LEU B 1 17 ? -14.883 13.461 -2.744 1 98.69 17 LEU B CA 1
ATOM 1659 C C . LEU B 1 17 ? -14.625 14.625 -3.695 1 98.69 17 LEU B C 1
ATOM 1661 O O . LEU B 1 17 ? -13.617 14.648 -4.398 1 98.69 17 LEU B O 1
ATOM 1665 N N . ALA B 1 18 ? -15.516 15.586 -3.74 1 98.75 18 ALA B N 1
ATOM 1666 C CA . ALA B 1 18 ? -15.32 16.766 -4.574 1 98.75 18 ALA B CA 1
ATOM 1667 C C . ALA B 1 18 ? -14.062 17.531 -4.156 1 98.75 18 ALA B C 1
ATOM 1669 O O . ALA B 1 18 ? -13.266 17.938 -5.008 1 98.75 18 ALA B O 1
ATOM 1670 N N . VAL B 1 19 ? -13.883 17.688 -2.869 1 98.75 19 VAL B N 1
ATOM 1671 C CA . VAL B 1 19 ? -12.703 18.359 -2.338 1 98.75 19 VAL B CA 1
ATOM 1672 C C . VAL B 1 19 ? -11.453 17.562 -2.707 1 98.75 19 VAL B C 1
ATOM 1674 O O . VAL B 1 19 ? -10.469 18.125 -3.197 1 98.75 19 VAL B O 1
ATOM 1677 N N . LEU B 1 20 ? -11.5 16.266 -2.512 1 98.5 20 LEU B N 1
ATOM 1678 C CA . LEU B 1 20 ? -10.375 15.383 -2.795 1 98.5 20 LEU B CA 1
ATOM 1679 C C . LEU B 1 20 ? -10 15.445 -4.27 1 98.5 20 LEU B C 1
ATOM 1681 O O . LEU B 1 20 ? -8.82 15.609 -4.609 1 98.5 20 LEU B O 1
ATOM 1685 N N . ASP B 1 21 ? -11.016 15.336 -5.102 1 98.12 21 ASP B N 1
ATOM 1686 C CA . ASP B 1 21 ? -10.781 15.281 -6.543 1 98.12 21 ASP B CA 1
ATOM 1687 C C . ASP B 1 21 ? -10.211 16.594 -7.055 1 98.12 21 ASP B C 1
ATOM 1689 O O . ASP B 1 21 ? -9.352 16.609 -7.938 1 98.12 21 ASP B O 1
ATOM 1693 N N . ARG B 1 22 ? -10.664 17.625 -6.484 1 97.81 22 ARG B N 1
ATOM 1694 C CA . ARG B 1 22 ? -10.289 18.953 -6.965 1 97.81 22 ARG B CA 1
ATOM 1695 C C . ARG B 1 22 ? -8.953 19.406 -6.371 1 97.81 22 ARG B C 1
ATOM 1697 O O . ARG B 1 22 ? -8.102 19.938 -7.078 1 97.81 22 ARG B O 1
ATOM 1704 N N . ASP B 1 23 ? -8.75 19.141 -5.031 1 97.5 23 ASP B N 1
ATOM 1705 C CA . ASP B 1 23 ? -7.668 19.812 -4.332 1 97.5 23 ASP B CA 1
ATOM 1706 C C . ASP B 1 23 ? -6.711 18.812 -3.689 1 97.5 23 ASP B C 1
ATOM 1708 O O . ASP B 1 23 ? -5.691 19.203 -3.115 1 97.5 23 ASP B O 1
ATOM 1712 N N . GLY B 1 24 ? -6.988 17.547 -3.738 1 96.94 24 GLY B N 1
ATOM 1713 C CA . GLY B 1 24 ? -6.102 16.531 -3.195 1 96.94 24 GLY B CA 1
ATOM 1714 C C . GLY B 1 24 ? -6.348 16.234 -1.725 1 96.94 24 GLY B C 1
ATOM 1715 O O . GLY B 1 24 ? -7.168 16.906 -1.089 1 96.94 24 GLY B O 1
ATOM 1716 N N . LEU B 1 25 ? -5.617 15.273 -1.185 1 95.5 25 LEU B N 1
ATOM 1717 C CA . LEU B 1 25 ? -5.836 14.766 0.167 1 95.5 25 LEU B CA 1
ATOM 1718 C C . LEU B 1 25 ? -5.504 15.836 1.205 1 95.5 25 LEU B C 1
ATOM 1720 O O . LEU B 1 25 ? -6.176 15.938 2.232 1 95.5 25 LEU B O 1
ATOM 1724 N N . ALA B 1 26 ? -4.473 16.594 0.981 1 92.25 26 ALA B N 1
ATOM 1725 C CA . ALA B 1 26 ? -4.031 17.609 1.933 1 92.25 26 ALA B CA 1
ATOM 1726 C C . ALA B 1 26 ? -5.113 18.656 2.15 1 92.25 26 ALA B C 1
ATOM 1728 O O . ALA B 1 26 ? -5.156 19.297 3.201 1 92.25 26 ALA B O 1
ATOM 1729 N N . ALA B 1 27 ? -6 18.797 1.232 1 97.12 27 ALA B N 1
ATOM 1730 C CA . ALA B 1 27 ? -7.039 19.828 1.283 1 97.12 27 ALA B CA 1
ATOM 1731 C C . ALA B 1 27 ? -8.281 19.312 2.002 1 97.12 27 ALA B C 1
ATOM 1733 O O . ALA B 1 27 ? -9.203 20.078 2.285 1 97.12 27 ALA B O 1
ATOM 1734 N N . LEU B 1 28 ? -8.305 18.031 2.256 1 98 28 LEU B N 1
ATOM 1735 C CA . LEU B 1 28 ? -9.477 17.469 2.914 1 98 28 LEU B CA 1
ATOM 1736 C C . LEU B 1 28 ? -9.523 17.875 4.383 1 98 28 LEU B C 1
ATOM 1738 O O . LEU B 1 28 ? -8.82 17.297 5.215 1 98 28 LEU B O 1
ATOM 1742 N N . THR B 1 29 ? -10.312 18.859 4.691 1 97.75 29 THR B N 1
ATOM 1743 C CA . THR B 1 29 ? -10.562 19.297 6.055 1 97.75 29 THR B CA 1
ATOM 1744 C C . THR B 1 29 ? -12.062 19.406 6.32 1 97.75 29 THR B C 1
ATOM 1746 O O . THR B 1 29 ? -12.859 19.5 5.383 1 97.75 29 THR B O 1
ATOM 1749 N N . MET B 1 30 ? -12.32 19.422 7.648 1 98.06 30 MET B N 1
ATOM 1750 C CA . MET B 1 30 ? -13.727 19.609 8.008 1 98.06 30 MET B CA 1
ATOM 1751 C C . MET B 1 30 ? -14.266 20.922 7.469 1 98.06 30 MET B C 1
ATOM 1753 O O . MET B 1 30 ? -15.383 20.969 6.949 1 98.06 30 MET B O 1
ATOM 1757 N N . ARG B 1 31 ? -13.43 21.938 7.504 1 98.19 31 ARG B N 1
ATOM 1758 C CA . ARG B 1 31 ? -13.82 23.25 7.027 1 98.19 31 ARG B CA 1
ATOM 1759 C C . ARG B 1 31 ? -14.055 23.25 5.52 1 98.19 31 ARG B C 1
ATOM 1761 O O . ARG B 1 31 ? -15.039 23.812 5.039 1 98.19 31 ARG B O 1
ATOM 1768 N N . ALA B 1 32 ? -13.172 22.625 4.73 1 98.5 32 ALA B N 1
ATOM 1769 C CA . ALA B 1 32 ? -13.289 22.578 3.277 1 98.5 32 ALA B CA 1
ATOM 1770 C C . ALA B 1 32 ? -14.555 21.828 2.855 1 98.5 32 ALA B C 1
ATOM 1772 O O . ALA B 1 32 ? -15.242 22.234 1.922 1 98.5 32 ALA B O 1
ATOM 1773 N N . VAL B 1 33 ? -14.859 20.734 3.521 1 98.62 33 VAL B N 1
ATOM 1774 C CA . VAL B 1 33 ? -16.031 19.922 3.189 1 98.62 33 VAL B CA 1
ATOM 1775 C C . VAL B 1 33 ? -17.297 20.688 3.533 1 98.62 33 VAL B C 1
ATOM 1777 O O . VAL B 1 33 ? -18.266 20.688 2.764 1 98.62 33 VAL B O 1
ATOM 1780 N N . ALA B 1 34 ? -17.297 21.359 4.684 1 98.19 34 ALA B N 1
ATOM 1781 C CA . ALA B 1 34 ? -18.438 22.188 5.066 1 98.19 34 ALA B CA 1
ATOM 1782 C C . ALA B 1 34 ? -18.703 23.266 4.023 1 98.19 34 ALA B C 1
ATOM 1784 O O . ALA B 1 34 ? -19.859 23.484 3.629 1 98.19 34 ALA B O 1
ATOM 1785 N N . LYS B 1 35 ? -17.672 23.906 3.617 1 98.25 35 LYS B N 1
ATOM 1786 C CA . LYS B 1 35 ? -17.797 24.922 2.58 1 98.25 35 LYS B CA 1
ATOM 1787 C C . LYS B 1 35 ? -18.391 24.344 1.302 1 98.25 35 LYS B C 1
ATOM 1789 O O . LYS B 1 35 ? -19.266 24.938 0.686 1 98.25 35 LYS B O 1
ATOM 1794 N N . GLU B 1 36 ? -17.891 23.141 0.915 1 98.12 36 GLU B N 1
ATOM 1795 C CA . GLU B 1 36 ? -18.406 22.469 -0.271 1 98.12 36 GLU B CA 1
ATOM 1796 C C . GLU B 1 36 ? -19.891 22.188 -0.143 1 98.12 36 GLU B C 1
ATOM 1798 O O . GLU B 1 36 ? -20.625 22.266 -1.128 1 98.12 36 GLU B O 1
ATOM 1803 N N . LEU B 1 37 ? -20.375 21.922 1.044 1 97.56 37 LEU B N 1
ATOM 1804 C CA . LEU B 1 37 ? -21.766 21.594 1.335 1 97.56 37 LEU B CA 1
ATOM 1805 C C . LEU B 1 37 ? -22.594 22.844 1.508 1 97.56 37 LEU B C 1
ATOM 1807 O O . LEU B 1 37 ? -23.828 22.781 1.499 1 97.56 37 LEU B O 1
ATOM 1811 N N . GLY B 1 38 ? -21.906 24.016 1.712 1 96.94 38 GLY B N 1
ATOM 1812 C CA . GLY B 1 38 ? -22.625 25.25 1.944 1 96.94 38 GLY B CA 1
ATOM 1813 C C . GLY B 1 38 ? -23.172 25.375 3.352 1 96.94 38 GLY B C 1
ATOM 1814 O O . GLY B 1 38 ? -24.25 25.938 3.555 1 96.94 38 GLY B O 1
ATOM 1815 N N . VAL B 1 39 ? -22.5 24.781 4.305 1 96.56 39 VAL B N 1
ATOM 1816 C CA . VAL B 1 39 ? -22.938 24.844 5.695 1 96.56 39 VAL B CA 1
ATOM 1817 C C . VAL B 1 39 ? -21.797 25.344 6.574 1 96.56 39 VAL B C 1
ATOM 1819 O O . VAL B 1 39 ? -20.641 25.422 6.125 1 96.56 39 VAL B O 1
ATOM 1822 N N . ALA B 1 40 ? -22.156 25.656 7.82 1 96.25 40 ALA B N 1
ATOM 1823 C CA . ALA B 1 40 ? -21.125 26 8.805 1 96.25 40 ALA B CA 1
ATOM 1824 C C . ALA B 1 40 ? -20.328 24.781 9.227 1 96.25 40 ALA B C 1
ATOM 1826 O O . ALA B 1 40 ? -20.875 23.672 9.336 1 96.25 40 ALA B O 1
ATOM 1827 N N . THR B 1 41 ? -19.047 24.953 9.508 1 96.44 41 THR B N 1
ATOM 1828 C CA . THR B 1 41 ? -18.172 23.844 9.898 1 96.44 41 THR B CA 1
ATOM 1829 C C . THR B 1 41 ? -18.75 23.109 11.109 1 96.44 41 THR B C 1
ATOM 1831 O O . THR B 1 41 ? -18.734 21.875 11.156 1 96.44 41 THR B O 1
ATOM 1834 N N . MET B 1 42 ? -19.266 23.859 12.055 1 95.75 42 MET B N 1
ATOM 1835 C CA . MET B 1 42 ? -19.812 23.266 13.273 1 95.75 42 MET B CA 1
ATOM 1836 C C . MET B 1 42 ? -20.984 22.344 12.953 1 95.75 42 MET B C 1
ATOM 1838 O O . MET B 1 42 ? -21.188 21.328 13.625 1 95.75 42 MET B O 1
ATOM 1842 N N . ALA B 1 43 ? -21.703 22.672 11.969 1 94.94 43 ALA B N 1
ATOM 1843 C CA . ALA B 1 43 ? -22.859 21.875 11.562 1 94.94 43 ALA B CA 1
ATOM 1844 C C . ALA B 1 43 ? -22.422 20.484 11.078 1 94.94 43 ALA B C 1
ATOM 1846 O O . ALA B 1 43 ? -23.125 19.5 11.266 1 94.94 43 ALA B O 1
ATOM 1847 N N . LEU B 1 44 ? -21.266 20.406 10.453 1 95.38 44 LEU B N 1
ATOM 1848 C CA . LEU B 1 44 ? -20.75 19.141 9.938 1 95.38 44 LEU B CA 1
ATOM 1849 C C . LEU B 1 44 ? -20.484 18.156 11.078 1 95.38 44 LEU B C 1
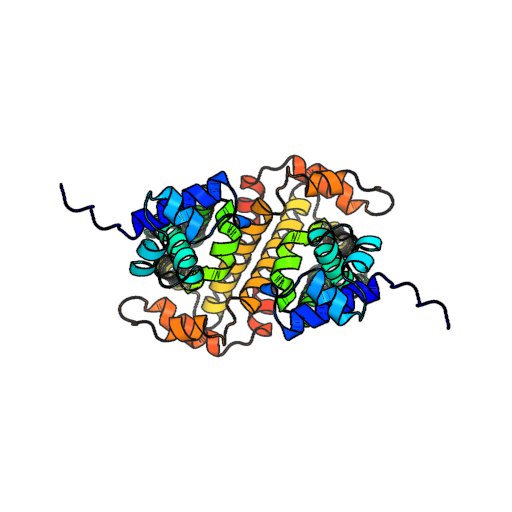ATOM 1851 O O . LEU B 1 44 ? -20.688 16.953 10.922 1 95.38 44 LEU B O 1
ATOM 1855 N N . TYR B 1 45 ? -20.125 18.656 12.219 1 95.56 45 TYR B N 1
ATOM 1856 C CA . TYR B 1 45 ? -19.766 17.844 13.375 1 95.56 45 TYR B CA 1
ATOM 1857 C C . TYR B 1 45 ? -20.984 17.188 13.977 1 95.56 45 TYR B C 1
ATOM 1859 O O . TYR B 1 45 ? -20.875 16.266 14.797 1 95.56 45 TYR B O 1
ATOM 1867 N N . ARG B 1 46 ? -22.156 17.609 13.57 1 94.94 46 ARG B N 1
ATOM 1868 C CA . ARG B 1 46 ? -23.406 16.938 13.961 1 94.94 46 ARG B CA 1
ATOM 1869 C C . ARG B 1 46 ? -23.562 15.617 13.219 1 94.94 46 ARG B C 1
ATOM 1871 O O . ARG B 1 46 ? -24.312 14.742 13.664 1 94.94 46 ARG B O 1
ATOM 1878 N N . TYR B 1 47 ? -22.891 15.539 12.148 1 95.44 47 TYR B N 1
ATOM 1879 C CA . TYR B 1 47 ? -23.062 14.375 11.289 1 95.44 47 TYR B CA 1
ATOM 1880 C C . TYR B 1 47 ? -21.859 13.445 11.383 1 95.44 47 TYR B C 1
ATOM 1882 O O . TYR B 1 47 ? -21.984 12.227 11.234 1 95.44 47 TYR B O 1
ATOM 1890 N N . VAL B 1 48 ? -20.672 13.969 11.516 1 96.31 48 VAL B N 1
ATOM 1891 C CA . VAL B 1 48 ? -19.453 13.188 11.609 1 96.31 48 VAL B CA 1
ATOM 1892 C C . VAL B 1 48 ? -18.578 13.727 12.742 1 96.31 48 VAL B C 1
ATOM 1894 O O . VAL B 1 48 ? -18.359 14.938 12.844 1 96.31 48 VAL B O 1
ATOM 1897 N N . ALA B 1 49 ? -18.016 12.82 13.562 1 96.25 49 ALA B N 1
ATOM 1898 C CA . ALA B 1 49 ? -17.375 13.172 14.828 1 96.25 49 ALA B CA 1
ATOM 1899 C C . ALA B 1 49 ? -16.062 13.93 14.578 1 96.25 49 ALA B C 1
ATOM 1901 O O . ALA B 1 49 ? -15.703 14.812 15.359 1 96.25 49 ALA B O 1
ATOM 1902 N N . ASP B 1 50 ? -15.305 13.516 13.555 1 96.44 50 ASP B N 1
ATOM 1903 C CA . ASP B 1 50 ? -13.992 14.094 13.281 1 96.44 50 ASP B CA 1
ATOM 1904 C C . ASP B 1 50 ? -13.539 13.766 11.859 1 96.44 50 ASP B C 1
ATOM 1906 O O . ASP B 1 50 ? -14.289 13.172 11.086 1 96.44 50 ASP B O 1
ATOM 1910 N N . ARG B 1 51 ? -12.414 14.141 11.539 1 96.19 51 ARG B N 1
ATOM 1911 C CA . ARG B 1 51 ? -11.852 13.953 10.211 1 96.19 51 ARG B CA 1
ATOM 1912 C C . ARG B 1 51 ? -11.695 12.469 9.883 1 96.19 51 ARG B C 1
ATOM 1914 O O . ARG B 1 51 ? -11.938 12.055 8.75 1 96.19 51 ARG B O 1
ATOM 1921 N N . GLU B 1 52 ? -11.305 11.734 10.812 1 96.06 52 GLU B N 1
ATOM 1922 C CA . GLU B 1 52 ? -11.141 10.305 10.586 1 96.06 52 GLU B CA 1
ATOM 1923 C C . GLU B 1 52 ? -12.477 9.648 10.227 1 96.06 52 GLU B C 1
ATOM 1925 O O . GLU B 1 52 ? -12.547 8.844 9.297 1 96.06 52 GLU B O 1
ATOM 1930 N N . ALA B 1 53 ? -13.477 9.992 10.969 1 97.38 53 ALA B N 1
ATOM 1931 C CA . ALA B 1 53 ? -14.805 9.461 10.672 1 97.38 53 ALA B CA 1
ATOM 1932 C C . ALA B 1 53 ? -15.258 9.867 9.273 1 97.38 53 ALA B C 1
ATOM 1934 O O . ALA B 1 53 ? -15.914 9.094 8.57 1 97.38 53 ALA B O 1
ATOM 1935 N N . LEU B 1 54 ? -14.961 11.094 8.867 1 98.25 54 LEU B N 1
ATOM 1936 C CA . LEU B 1 54 ? -15.273 11.562 7.52 1 98.25 54 LEU B CA 1
ATOM 1937 C C . LEU B 1 54 ? -14.523 10.742 6.477 1 98.25 54 LEU B C 1
ATOM 1939 O O . LEU B 1 54 ? -15.094 10.375 5.449 1 98.25 54 LEU B O 1
ATOM 1943 N N . GLU B 1 55 ? -13.289 10.422 6.719 1 98.12 55 GLU B N 1
ATOM 1944 C CA . GLU B 1 55 ? -12.492 9.602 5.809 1 98.12 55 GLU B CA 1
ATOM 1945 C C . GLU B 1 55 ? -13.094 8.211 5.652 1 98.12 55 GLU B C 1
ATOM 1947 O O . GLU B 1 55 ? -13.172 7.684 4.539 1 98.12 55 GLU B O 1
ATOM 1952 N N . VAL B 1 56 ? -13.484 7.656 6.738 1 97.75 56 VAL B N 1
ATOM 1953 C CA . VAL B 1 56 ? -14.094 6.332 6.715 1 97.75 56 VAL B CA 1
ATOM 1954 C C . VAL B 1 56 ? -15.375 6.371 5.887 1 97.75 56 VAL B C 1
ATOM 1956 O O . VAL B 1 56 ? -15.656 5.457 5.105 1 97.75 56 VAL B O 1
ATOM 1959 N N . LEU B 1 57 ? -16.125 7.441 6.055 1 97.94 57 LEU B N 1
ATOM 1960 C CA . LEU B 1 57 ? -17.359 7.621 5.301 1 97.94 57 LEU B CA 1
ATOM 1961 C C . LEU B 1 57 ? -17.078 7.676 3.801 1 97.94 57 LEU B C 1
ATOM 1963 O O . LEU B 1 57 ? -17.828 7.102 3.006 1 97.94 57 LEU B O 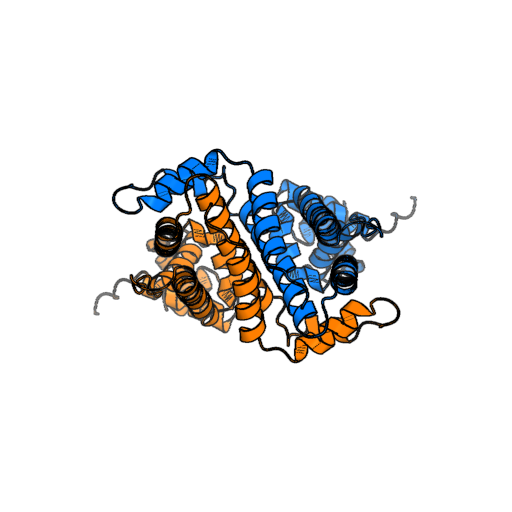1
ATOM 1967 N N . VAL B 1 58 ? -16.062 8.305 3.408 1 98.5 58 VAL B N 1
ATOM 1968 C CA . VAL B 1 58 ? -15.664 8.398 2.008 1 98.5 58 VAL B CA 1
ATOM 1969 C C . VAL B 1 58 ? -15.328 7.008 1.468 1 98.5 58 VAL B C 1
ATOM 1971 O O . VAL B 1 58 ? -15.812 6.621 0.4 1 98.5 58 VAL B O 1
ATOM 1974 N N . VAL B 1 59 ? -14.562 6.258 2.205 1 98.19 59 VAL B N 1
ATOM 1975 C CA . VAL B 1 59 ? -14.172 4.91 1.794 1 98.19 59 VAL B CA 1
ATOM 1976 C C . VAL B 1 59 ? -15.414 4.027 1.684 1 98.19 59 VAL B C 1
ATOM 1978 O O . VAL B 1 59 ? -15.57 3.287 0.709 1 98.19 59 VAL B O 1
ATOM 1981 N N . ASP B 1 60 ? -16.281 4.164 2.658 1 98.25 60 ASP B N 1
ATOM 1982 C CA . ASP B 1 60 ? -17.516 3.381 2.635 1 98.25 60 ASP B CA 1
ATOM 1983 C C . ASP B 1 60 ? -18.344 3.701 1.394 1 98.25 60 ASP B C 1
ATOM 1985 O O . ASP B 1 60 ? -18.891 2.799 0.758 1 98.25 60 ASP B O 1
ATOM 1989 N N . HIS B 1 61 ? -18.422 4.941 1.088 1 98.06 61 HIS B N 1
ATOM 1990 C CA . HIS B 1 61 ? -19.172 5.391 -0.077 1 98.06 61 HIS B CA 1
ATOM 1991 C C . HIS B 1 61 ? -18.594 4.809 -1.363 1 98.06 61 HIS B C 1
ATOM 1993 O O . HIS B 1 61 ? -19.344 4.34 -2.225 1 98.06 61 HIS B O 1
ATOM 1999 N N . ILE B 1 62 ? -17.344 4.766 -1.538 1 97.88 62 ILE B N 1
ATOM 2000 C CA . ILE B 1 62 ? -16.656 4.227 -2.713 1 97.88 62 ILE B CA 1
ATOM 2001 C C . ILE B 1 62 ? -16.938 2.732 -2.832 1 97.88 62 ILE B C 1
ATOM 2003 O O . ILE B 1 62 ? -17.312 2.248 -3.908 1 97.88 62 ILE B O 1
ATOM 2007 N N . TYR B 1 63 ? -16.844 2.041 -1.743 1 97.88 63 TYR B N 1
ATOM 2008 C CA . TYR B 1 63 ? -17 0.591 -1.754 1 97.88 63 TYR B CA 1
ATOM 2009 C C . TYR B 1 63 ? -18.469 0.203 -1.896 1 97.88 63 TYR B C 1
ATOM 2011 O O . TYR B 1 63 ? -18.781 -0.858 -2.438 1 97.88 63 TYR B O 1
ATOM 2019 N N . ALA B 1 64 ? -19.375 1.07 -1.361 1 97.19 64 ALA B N 1
ATOM 2020 C CA . ALA B 1 64 ? -20.797 0.773 -1.391 1 97.19 64 ALA B CA 1
ATOM 2021 C C . ALA B 1 64 ? -21.312 0.667 -2.824 1 97.19 64 ALA B C 1
ATOM 2023 O O . ALA B 1 64 ? -22.328 0.027 -3.082 1 97.19 64 ALA B O 1
ATOM 2024 N N . ALA B 1 65 ? -20.609 1.268 -3.736 1 95.38 65 ALA B N 1
ATOM 2025 C CA . ALA B 1 65 ? -21.016 1.272 -5.141 1 95.38 65 ALA B CA 1
ATOM 2026 C C . ALA B 1 65 ? -20.594 -0.016 -5.836 1 95.38 65 ALA B C 1
ATOM 2028 O O . ALA B 1 65 ? -21 -0.281 -6.973 1 95.38 65 ALA B O 1
ATOM 2029 N N . ILE B 1 66 ? -19.812 -0.871 -5.191 1 97.69 66 ILE B N 1
ATOM 2030 C CA . ILE B 1 66 ? -19.25 -2.072 -5.797 1 97.69 66 ILE B CA 1
ATOM 2031 C C . ILE B 1 66 ? -20.281 -3.203 -5.754 1 97.69 66 ILE B C 1
ATOM 2033 O O . ILE B 1 66 ? -20.781 -3.547 -4.684 1 97.69 66 ILE B O 1
ATOM 2037 N N . ASP B 1 67 ? -20.625 -3.699 -6.906 1 97.88 67 ASP B N 1
ATOM 2038 C CA . ASP B 1 67 ? -21.484 -4.879 -7 1 97.88 67 ASP B CA 1
ATOM 2039 C C . ASP B 1 67 ? -20.734 -6.141 -6.582 1 97.88 67 ASP B C 1
ATOM 2041 O O . ASP B 1 67 ? -19.812 -6.574 -7.273 1 97.88 67 ASP B O 1
ATOM 2045 N N . THR B 1 68 ? -21.094 -6.754 -5.438 1 97.5 68 THR B N 1
ATOM 2046 C CA . THR B 1 68 ? -20.406 -7.926 -4.922 1 97.5 68 THR B CA 1
ATOM 2047 C C . THR B 1 68 ? -21.062 -9.211 -5.418 1 97.5 68 THR B C 1
ATOM 2049 O O . THR B 1 68 ? -20.672 -10.305 -5.023 1 97.5 68 THR B O 1
ATOM 2052 N N . THR B 1 69 ? -22.078 -9.047 -6.238 1 96.12 69 THR B N 1
ATOM 2053 C CA . THR B 1 69 ? -22.719 -10.219 -6.832 1 96.12 69 THR B CA 1
ATOM 2054 C C . THR B 1 69 ? -21.875 -10.781 -7.969 1 96.12 69 THR B C 1
ATOM 2056 O O . THR B 1 69 ? -21.547 -10.062 -8.922 1 96.12 69 THR B O 1
ATOM 2059 N N . LEU B 1 70 ? -21.469 -12.023 -7.844 1 94.75 70 LEU B N 1
ATOM 2060 C CA . LEU B 1 70 ? -20.625 -12.695 -8.828 1 94.75 70 LEU B CA 1
ATOM 2061 C C . LEU B 1 70 ? -21.344 -13.898 -9.422 1 94.75 70 LEU B C 1
ATOM 2063 O O . LEU B 1 70 ? -22.188 -14.508 -8.766 1 94.75 70 LEU B O 1
ATOM 2067 N N . PRO B 1 71 ? -21.094 -14.172 -10.688 1 87.44 71 PRO B N 1
ATOM 2068 C CA . PRO B 1 71 ? -21.75 -15.344 -11.281 1 87.44 71 PRO B CA 1
ATOM 2069 C C . PRO B 1 71 ? -21.406 -16.641 -10.547 1 87.44 71 PRO B C 1
ATOM 2071 O O . PRO B 1 71 ? -20.234 -16.969 -10.383 1 87.44 71 PRO B O 1
ATOM 2074 N N . PRO B 1 72 ? -22.375 -17.375 -10.023 1 82.38 72 PRO B N 1
ATOM 2075 C CA . PRO B 1 72 ? -22.125 -18.578 -9.219 1 82.38 72 PRO B CA 1
ATOM 2076 C C . PRO B 1 72 ? -21.359 -19.656 -9.984 1 82.38 72 PRO B C 1
ATOM 2078 O O . PRO B 1 72 ? -20.594 -20.406 -9.398 1 82.38 72 PRO B O 1
ATOM 2081 N N . ALA B 1 73 ? -21.484 -19.75 -11.25 1 89.06 73 ALA B N 1
ATOM 2082 C CA . ALA B 1 73 ? -20.891 -20.844 -12.008 1 89.06 73 ALA B CA 1
ATOM 2083 C C . ALA B 1 73 ? -19.547 -20.453 -12.602 1 89.06 73 ALA B C 1
ATOM 2085 O O . ALA B 1 73 ? -18.859 -21.266 -13.219 1 89.06 73 ALA B O 1
ATOM 2086 N N . ALA B 1 74 ? -19.109 -19.344 -12.211 1 91.56 74 ALA B N 1
ATOM 2087 C CA . ALA B 1 74 ? -17.844 -18.906 -12.781 1 91.56 74 ALA B CA 1
ATOM 2088 C C . ALA B 1 74 ? -16.672 -19.594 -12.094 1 91.56 74 ALA B C 1
ATOM 2090 O O . ALA B 1 74 ? -16.688 -19.812 -10.875 1 91.56 74 ALA B O 1
ATOM 2091 N N . PRO B 1 75 ? -15.656 -20.016 -12.93 1 96.19 75 PRO B N 1
ATOM 2092 C CA . PRO B 1 75 ? -14.422 -20.438 -12.273 1 96.19 75 PRO B CA 1
ATOM 2093 C C . PRO B 1 75 ? -13.914 -19.422 -11.25 1 96.19 75 PRO B C 1
ATOM 2095 O O . PRO B 1 75 ? -14.062 -18.219 -11.453 1 96.19 75 PRO B O 1
ATOM 2098 N N . TRP B 1 76 ? -13.453 -19.891 -10.141 1 96.69 76 TRP B N 1
ATOM 2099 C CA . TRP B 1 76 ? -13.148 -19.031 -9 1 96.69 76 TRP B CA 1
ATOM 2100 C C . TRP B 1 76 ? -12.141 -17.953 -9.383 1 96.69 76 TRP B C 1
ATOM 2102 O O . TRP B 1 76 ? -12.219 -16.812 -8.906 1 96.69 76 TRP B O 1
ATOM 2112 N N . GLN B 1 77 ? -11.203 -18.281 -10.281 1 97.44 77 GLN B N 1
ATOM 2113 C CA . GLN B 1 77 ? -10.227 -17.281 -10.703 1 97.44 77 GLN B CA 1
ATOM 2114 C C . GLN B 1 77 ? -10.898 -16.141 -11.453 1 97.44 77 GLN B C 1
ATOM 2116 O O . GLN B 1 77 ? -10.508 -14.977 -11.289 1 97.44 77 GLN B O 1
ATOM 2121 N N . GLU B 1 78 ? -11.867 -16.438 -12.273 1 97.44 78 GLU B N 1
ATOM 2122 C CA . GLU B 1 78 ? -12.617 -15.414 -13 1 97.44 78 GLU B CA 1
ATOM 2123 C C . GLU B 1 78 ? -13.461 -14.57 -12.047 1 97.44 78 GLU B C 1
ATOM 2125 O O . GLU B 1 78 ? -13.57 -13.352 -12.227 1 97.44 78 GLU B O 1
ATOM 2130 N N . ALA B 1 79 ? -14.062 -15.227 -11.062 1 97.81 79 ALA B N 1
ATOM 2131 C CA . ALA B 1 79 ? -14.867 -14.516 -10.07 1 97.81 79 ALA B CA 1
ATOM 2132 C C . ALA B 1 79 ? -14.016 -13.531 -9.273 1 97.81 79 ALA B C 1
ATOM 2134 O O . ALA B 1 79 ? -14.414 -12.383 -9.078 1 97.81 79 ALA B O 1
ATOM 2135 N N . LEU B 1 80 ? -12.828 -13.961 -8.867 1 98.06 80 LEU B N 1
ATOM 2136 C CA . LEU B 1 80 ? -11.93 -13.086 -8.125 1 98.06 80 LEU B CA 1
ATOM 2137 C C . LEU B 1 80 ? -11.438 -11.938 -9 1 98.06 80 LEU B C 1
ATOM 2139 O O . LEU B 1 80 ? -11.328 -10.797 -8.547 1 98.06 80 LEU B O 1
ATOM 2143 N N . THR B 1 81 ? -11.117 -12.266 -10.266 1 98.12 81 THR B N 1
ATOM 2144 C CA . THR B 1 81 ? -10.688 -11.234 -11.203 1 98.12 81 THR B CA 1
ATOM 2145 C C . THR B 1 81 ? -11.75 -10.148 -11.328 1 98.12 81 THR B C 1
ATOM 2147 O O . THR B 1 81 ? -11.445 -8.961 -11.234 1 98.12 81 THR B O 1
ATOM 2150 N N . THR B 1 82 ? -12.984 -10.539 -11.469 1 98.06 82 THR B N 1
ATOM 2151 C CA . THR B 1 82 ? -14.094 -9.609 -11.609 1 98.06 82 THR B CA 1
ATOM 2152 C C . THR B 1 82 ? -14.242 -8.742 -10.359 1 98.06 82 THR B C 1
ATOM 2154 O O . THR B 1 82 ? -14.336 -7.516 -10.453 1 98.06 82 THR B O 1
ATOM 2157 N N . LEU B 1 83 ? -14.219 -9.344 -9.211 1 98.31 83 LEU B N 1
ATOM 2158 C CA . LEU B 1 83 ? -14.398 -8.625 -7.953 1 98.31 83 LEU B CA 1
ATOM 2159 C C . LEU B 1 83 ? -13.289 -7.609 -7.738 1 98.31 83 LEU B C 1
ATOM 2161 O O . LEU B 1 83 ? -13.555 -6.445 -7.422 1 98.31 83 LEU B O 1
ATOM 2165 N N . LEU B 1 84 ? -12.039 -8.031 -7.938 1 98.5 84 LEU B N 1
ATOM 2166 C CA . LEU B 1 84 ? -10.898 -7.152 -7.695 1 98.5 84 LEU B CA 1
ATOM 2167 C C . LEU B 1 84 ? -10.859 -6.023 -8.719 1 98.5 84 LEU B C 1
ATOM 2169 O O . LEU B 1 84 ? -10.445 -4.906 -8.406 1 98.5 84 LEU B O 1
ATOM 2173 N N . GLU B 1 85 ? -11.273 -6.309 -9.945 1 98.12 85 GLU B N 1
ATOM 2174 C CA . GLU B 1 85 ? -11.367 -5.262 -10.961 1 98.12 85 GLU B CA 1
ATOM 2175 C C . GLU B 1 85 ? -12.422 -4.223 -10.594 1 98.12 85 GLU B C 1
ATOM 2177 O O . GLU B 1 85 ? -12.242 -3.031 -10.844 1 98.12 85 GLU B O 1
ATOM 2182 N N . ARG B 1 86 ? -13.508 -4.652 -10.039 1 98.38 86 ARG B N 1
ATOM 2183 C CA . ARG B 1 86 ? -14.547 -3.727 -9.602 1 98.38 86 ARG B CA 1
ATOM 2184 C C . ARG B 1 86 ? -14.031 -2.803 -8.5 1 98.38 86 ARG B C 1
ATOM 2186 O O . ARG B 1 86 ? -14.359 -1.612 -8.484 1 98.38 86 ARG B O 1
ATOM 2193 N N . VAL B 1 87 ? -13.227 -3.346 -7.574 1 98.25 87 VAL B N 1
ATOM 2194 C CA . VAL B 1 87 ? -12.625 -2.521 -6.535 1 98.25 87 VAL B CA 1
ATOM 2195 C C . VAL B 1 87 ? -11.695 -1.488 -7.164 1 98.25 87 VAL B C 1
ATOM 2197 O O . VAL B 1 87 ? -11.797 -0.293 -6.879 1 98.25 87 VAL B O 1
ATOM 2200 N N . ARG B 1 88 ? -10.797 -1.974 -8.039 1 98.38 88 ARG B N 1
ATOM 2201 C CA . ARG B 1 88 ? -9.859 -1.078 -8.711 1 98.38 88 ARG B CA 1
ATOM 2202 C C . ARG B 1 88 ? -10.594 0.033 -9.453 1 98.38 88 ARG B C 1
ATOM 2204 O O . ARG B 1 88 ? -10.219 1.204 -9.352 1 98.38 88 ARG B O 1
ATOM 2211 N N . ALA B 1 89 ? -11.641 -0.313 -10.164 1 97.81 89 ALA B N 1
ATOM 2212 C CA . ALA B 1 89 ? -12.398 0.649 -10.961 1 97.81 89 ALA B CA 1
ATOM 2213 C C . ALA B 1 89 ? -13.07 1.69 -10.07 1 97.81 89 ALA B C 1
ATOM 2215 O O . ALA B 1 89 ? -13.117 2.873 -10.414 1 97.81 89 ALA B O 1
ATOM 2216 N N . ALA B 1 90 ? -13.57 1.279 -8.961 1 97.62 90 ALA B N 1
ATOM 2217 C CA . ALA B 1 90 ? -14.227 2.193 -8.023 1 97.62 90 ALA B CA 1
ATOM 2218 C C . ALA B 1 90 ? -13.242 3.236 -7.5 1 97.62 90 ALA B C 1
ATOM 2220 O O . ALA B 1 90 ? -13.57 4.422 -7.41 1 97.62 90 ALA B O 1
ATOM 2221 N N . VAL B 1 91 ? -12.039 2.791 -7.16 1 97.44 91 VAL B N 1
ATOM 2222 C CA . VAL B 1 91 ? -11.023 3.68 -6.605 1 97.44 91 VAL B CA 1
ATOM 2223 C C . VAL B 1 91 ? -10.477 4.586 -7.703 1 97.44 91 VAL B C 1
ATOM 2225 O O . VAL B 1 91 ? -10.164 5.754 -7.457 1 97.44 91 VAL B O 1
ATOM 2228 N N . ALA B 1 92 ? -10.406 4.066 -8.969 1 95.81 92 ALA B N 1
ATOM 2229 C CA . ALA B 1 92 ? -9.852 4.789 -10.109 1 95.81 92 ALA B CA 1
ATOM 2230 C C . ALA B 1 92 ? -10.664 6.039 -10.422 1 95.81 92 ALA B C 1
ATOM 2232 O O . ALA B 1 92 ? -10.148 7.004 -10.984 1 95.81 92 ALA B O 1
ATOM 2233 N N . HIS B 1 93 ? -11.883 6.016 -10 1 95.38 93 HIS B N 1
ATOM 2234 C CA . HIS B 1 93 ? -12.734 7.18 -10.227 1 95.38 93 HIS B CA 1
ATOM 2235 C C . HIS B 1 93 ? -12.328 8.336 -9.312 1 95.38 93 HIS B C 1
ATOM 2237 O O . HIS B 1 93 ? -12.648 9.492 -9.602 1 95.38 93 HIS B O 1
ATOM 2243 N N . HIS B 1 94 ? -11.688 8.023 -8.188 1 97.56 94 HIS B N 1
ATOM 2244 C CA . HIS B 1 94 ? -11.219 9.008 -7.219 1 97.56 94 HIS B CA 1
ATOM 2245 C C . HIS B 1 94 ? -9.82 8.672 -6.723 1 97.56 94 HIS B C 1
ATOM 2247 O O . HIS B 1 94 ? -9.625 8.359 -5.547 1 97.56 94 HIS B O 1
ATOM 2253 N N . PRO B 1 95 ? -8.852 8.891 -7.582 1 96.69 95 PRO B N 1
ATOM 2254 C CA . PRO B 1 95 ? -7.504 8.398 -7.277 1 96.69 95 PRO B CA 1
ATOM 2255 C C . PRO B 1 95 ? -6.914 9.031 -6.02 1 96.69 95 PRO B C 1
ATOM 2257 O O . PRO B 1 95 ? -6.098 8.414 -5.336 1 96.69 95 PRO B O 1
ATOM 2260 N N . GLU B 1 96 ? -7.398 10.211 -5.684 1 97.25 96 GLU B N 1
ATOM 2261 C CA . GLU B 1 96 ? -6.859 10.898 -4.516 1 97.25 96 GLU B CA 1
ATOM 2262 C C . GLU B 1 96 ? -7.32 10.234 -3.221 1 97.25 96 GLU B C 1
ATOM 2264 O O . GLU B 1 96 ? -6.855 10.586 -2.135 1 97.25 96 GLU B O 1
ATOM 2269 N N . THR B 1 97 ? -8.156 9.164 -3.307 1 97.81 97 THR B N 1
ATOM 2270 C CA . THR B 1 97 ? -8.656 8.469 -2.127 1 97.81 97 THR B CA 1
ATOM 2271 C C . THR B 1 97 ? -7.77 7.266 -1.8 1 97.81 97 THR B C 1
ATOM 2273 O O . THR B 1 97 ? -7.965 6.605 -0.777 1 97.81 97 THR B O 1
ATOM 2276 N N . VAL B 1 98 ? -6.746 6.941 -2.604 1 97.12 98 VAL B N 1
ATOM 2277 C CA . VAL B 1 98 ? -5.918 5.754 -2.453 1 97.12 98 VAL B CA 1
ATOM 2278 C C . VAL B 1 98 ? -5.348 5.695 -1.037 1 97.12 98 VAL B C 1
ATOM 2280 O O . VAL B 1 98 ? -5.48 4.68 -0.348 1 97.12 98 VAL B O 1
ATOM 2283 N N . PRO B 1 99 ? -4.844 6.836 -0.482 1 95.62 99 PRO B N 1
ATOM 2284 C CA . PRO B 1 99 ? -4.332 6.75 0.888 1 95.62 99 PRO B CA 1
ATOM 2285 C C . PRO B 1 99 ? -5.422 6.422 1.906 1 95.62 99 PRO B C 1
ATOM 2287 O O . PRO B 1 99 ? -5.152 5.754 2.908 1 95.62 99 PRO B O 1
ATOM 2290 N N . LEU B 1 100 ? -6.641 6.887 1.645 1 97.12 100 LEU B N 1
ATOM 2291 C CA . LEU B 1 100 ? -7.746 6.625 2.561 1 97.12 100 LEU B CA 1
ATOM 2292 C C . LEU B 1 100 ? -8.148 5.152 2.516 1 97.12 100 LEU B C 1
ATOM 2294 O O . LEU B 1 100 ? -8.414 4.547 3.555 1 97.12 100 LEU B O 1
ATOM 2298 N N . VAL B 1 101 ? -8.195 4.602 1.31 1 96.69 101 VAL B N 1
ATOM 2299 C CA . VAL B 1 101 ? -8.539 3.195 1.129 1 96.69 101 VAL B CA 1
ATOM 2300 C C . VAL B 1 101 ? -7.5 2.316 1.823 1 96.69 101 VAL B C 1
ATOM 2302 O O . VAL B 1 101 ? -7.852 1.387 2.553 1 96.69 101 VAL B O 1
ATOM 2305 N N . LEU B 1 102 ? -6.281 2.674 1.649 1 92.5 102 LEU B N 1
ATOM 2306 C CA . LEU B 1 102 ? -5.184 1.93 2.26 1 92.5 102 LEU B CA 1
ATOM 2307 C C . LEU B 1 102 ? -5.297 1.941 3.781 1 92.5 102 LEU B C 1
ATOM 2309 O O . LEU B 1 102 ? -5.043 0.928 4.434 1 92.5 102 LEU B O 1
ATOM 2313 N N . ARG B 1 103 ? -5.77 3.01 4.34 1 92.5 103 ARG B N 1
ATOM 2314 C CA . ARG B 1 103 ? -5.766 3.213 5.781 1 92.5 103 ARG B CA 1
ATOM 2315 C C . ARG B 1 103 ? -7.035 2.652 6.418 1 92.5 103 ARG B C 1
ATOM 2317 O O . ARG B 1 103 ? -6.996 2.113 7.523 1 92.5 103 ARG B O 1
ATOM 2324 N N . HIS B 1 104 ? -8.188 2.729 5.699 1 94.69 104 HIS B N 1
ATOM 2325 C CA . HIS B 1 104 ? -9.461 2.582 6.406 1 94.69 104 HIS B CA 1
ATOM 2326 C C . HIS B 1 104 ? -10.258 1.406 5.859 1 94.69 104 HIS B C 1
ATOM 2328 O O . HIS B 1 104 ? -11.414 1.208 6.238 1 94.69 104 HIS B O 1
ATOM 2334 N N . ARG B 1 105 ? -9.758 0.58 5.062 1 90.38 105 ARG B N 1
ATOM 2335 C CA . ARG B 1 105 ? -10.508 -0.49 4.402 1 90.38 105 ARG B CA 1
ATOM 2336 C C . ARG B 1 105 ? -11.172 -1.405 5.426 1 90.38 105 ARG B C 1
ATOM 2338 O O . ARG B 1 105 ? -12.211 -1.998 5.152 1 90.38 105 ARG B O 1
ATOM 2345 N N . GLN B 1 106 ? -10.664 -1.497 6.629 1 91.62 106 GLN B N 1
ATOM 2346 C CA . GLN B 1 106 ? -11.219 -2.4 7.629 1 91.62 106 GLN B CA 1
ATOM 2347 C C . GLN B 1 106 ? -12.344 -1.728 8.422 1 91.62 106 GLN B C 1
ATOM 2349 O O . GLN B 1 106 ? -13.07 -2.391 9.156 1 91.62 106 GLN B O 1
ATOM 2354 N N . SER B 1 107 ? -12.445 -0.435 8.305 1 92.25 107 SER B N 1
ATOM 2355 C CA . SER B 1 107 ? -13.406 0.326 9.102 1 92.25 107 SER B CA 1
ATOM 2356 C C . SER B 1 107 ? -14.664 0.64 8.312 1 92.25 107 SER B C 1
ATOM 2358 O O . SER B 1 107 ? -15.602 1.244 8.836 1 92.25 107 SER B O 1
ATOM 2360 N N . SER B 1 108 ? -14.727 0.247 7.078 1 94.19 108 SER B N 1
ATOM 2361 C CA . SER B 1 108 ? -15.859 0.449 6.176 1 94.19 108 SER B CA 1
ATOM 2362 C C . SER B 1 108 ? -16.719 -0.805 6.082 1 94.19 108 SER B C 1
ATOM 2364 O O . SER B 1 108 ? -16.234 -1.872 5.703 1 94.19 108 SER B O 1
ATOM 2366 N N . THR B 1 109 ? -17.984 -0.616 6.383 1 94.44 109 THR B N 1
ATOM 2367 C CA . THR B 1 109 ? -18.906 -1.747 6.285 1 94.44 109 THR B CA 1
ATOM 2368 C C . THR B 1 109 ? -18.969 -2.262 4.852 1 94.44 109 THR B C 1
ATOM 2370 O O . THR B 1 109 ? -19.016 -3.473 4.621 1 94.44 109 THR B O 1
ATOM 2373 N N . ALA B 1 110 ? -18.984 -1.337 3.93 1 97.12 110 ALA B N 1
ATOM 2374 C CA . ALA B 1 110 ? -19.031 -1.729 2.525 1 97.12 110 ALA B CA 1
ATOM 2375 C C . ALA B 1 110 ? -17.781 -2.502 2.121 1 97.12 110 ALA B C 1
ATOM 2377 O O . ALA B 1 110 ? -17.844 -3.439 1.322 1 97.12 110 ALA B O 1
ATOM 2378 N N . SER B 1 111 ? -16.656 -2.117 2.635 1 97.31 111 SER B N 1
ATOM 2379 C CA . SER B 1 111 ? -15.422 -2.846 2.363 1 97.31 111 SER B CA 1
ATOM 2380 C C . SER B 1 111 ? -15.477 -4.262 2.932 1 97.31 111 SER B C 1
ATOM 2382 O O . SER B 1 111 ? -14.961 -5.199 2.322 1 97.31 111 SER B O 1
ATOM 2384 N N . LEU B 1 112 ? -16.109 -4.438 4.105 1 97.38 112 LEU B N 1
ATOM 2385 C CA . LEU B 1 112 ? -16.266 -5.754 4.723 1 97.38 112 LEU B CA 1
ATOM 2386 C C . LEU B 1 112 ? -17.109 -6.672 3.846 1 97.38 112 LEU B C 1
ATOM 2388 O O . LEU B 1 112 ? -16.844 -7.875 3.771 1 97.38 112 LEU B O 1
ATOM 2392 N N . ARG B 1 113 ? -18.094 -6.105 3.166 1 97.75 113 ARG B N 1
ATOM 2393 C CA . ARG B 1 113 ? -18.922 -6.891 2.254 1 97.75 113 ARG B CA 1
ATOM 2394 C C . ARG B 1 113 ? -18.109 -7.402 1.076 1 97.75 113 ARG B C 1
ATOM 2396 O O . ARG B 1 113 ? -18.312 -8.523 0.61 1 97.75 113 ARG B O 1
ATOM 2403 N N . VAL B 1 114 ? -17.25 -6.594 0.628 1 98.19 114 VAL B N 1
ATOM 2404 C CA . VAL B 1 114 ? -16.359 -6.996 -0.461 1 98.19 114 VAL B CA 1
ATOM 2405 C C . VAL B 1 114 ? -15.438 -8.117 0.009 1 98.19 114 VAL B C 1
ATOM 2407 O O . VAL B 1 114 ? -15.219 -9.094 -0.711 1 98.19 114 VAL B O 1
ATOM 2410 N N . ILE B 1 115 ? -14.883 -7.996 1.21 1 98.12 115 ILE B N 1
ATOM 2411 C CA . ILE B 1 115 ? -14.031 -9.031 1.774 1 98.12 115 ILE B CA 1
ATOM 2412 C C . ILE B 1 115 ? -14.82 -10.336 1.915 1 98.12 115 ILE B C 1
ATOM 2414 O O . ILE B 1 115 ? -14.328 -11.406 1.569 1 98.12 115 ILE B O 1
ATOM 2418 N N . GLU B 1 116 ? -16.031 -10.227 2.412 1 98.38 116 GLU B N 1
ATOM 2419 C CA . GLU B 1 116 ? -16.891 -11.398 2.547 1 98.38 116 GLU B CA 1
ATOM 2420 C C . GLU B 1 116 ? -17.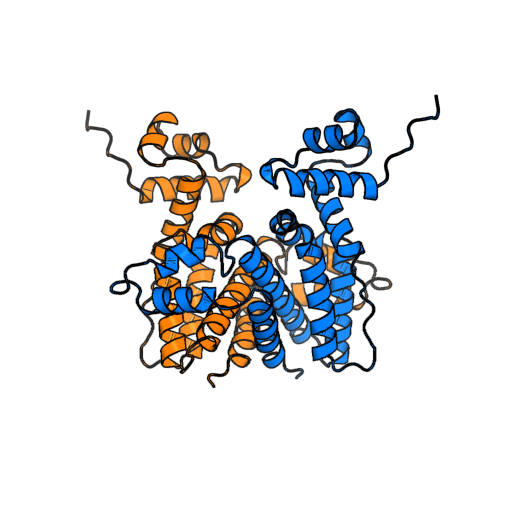109 -12.086 1.202 1 98.38 116 GLU B C 1
ATOM 2422 O O . GLU B 1 116 ? -17.047 -13.32 1.115 1 98.38 116 GLU B O 1
ATOM 2427 N N . ALA B 1 117 ? -17.359 -11.289 0.174 1 98.12 117 ALA B N 1
ATOM 2428 C CA . ALA B 1 117 ? -17.547 -11.836 -1.166 1 98.12 117 ALA B CA 1
ATOM 2429 C C . ALA B 1 117 ? -16.281 -12.539 -1.651 1 98.12 117 ALA B C 1
ATOM 2431 O O . ALA B 1 117 ? -16.344 -13.602 -2.273 1 98.12 117 ALA B O 1
ATOM 2432 N N . MET B 1 118 ? -15.156 -11.953 -1.423 1 98.25 118 MET B N 1
ATOM 2433 C CA . MET B 1 118 ? -13.867 -12.555 -1.776 1 98.25 118 MET B CA 1
ATOM 2434 C C . MET B 1 118 ? -13.68 -13.891 -1.07 1 98.25 118 MET B C 1
ATOM 2436 O O . MET B 1 118 ? -13.273 -14.875 -1.694 1 98.25 118 MET B O 1
ATOM 2440 N N . LEU B 1 119 ? -14 -13.914 0.174 1 98.19 119 LEU B N 1
ATOM 2441 C CA . LEU B 1 119 ? -13.859 -15.133 0.971 1 98.19 119 LEU B CA 1
ATOM 2442 C C . LEU B 1 119 ? -14.82 -16.219 0.478 1 98.19 119 LEU B C 1
ATOM 2444 O O . LEU B 1 119 ? -14.484 -17.406 0.504 1 98.19 119 LEU B O 1
ATOM 2448 N N . ALA B 1 120 ? -15.984 -15.789 0.082 1 97.75 120 ALA B N 1
ATOM 2449 C CA . ALA B 1 120 ? -16.938 -16.75 -0.456 1 97.75 120 ALA B CA 1
ATOM 2450 C C . ALA B 1 120 ? -16.375 -17.453 -1.691 1 97.75 120 ALA B C 1
ATOM 2452 O O . ALA B 1 120 ? -16.5 -18.672 -1.834 1 97.75 120 ALA B O 1
ATOM 2453 N N . VAL B 1 121 ? -15.797 -16.719 -2.547 1 97.88 121 VAL B N 1
ATOM 2454 C CA . VAL B 1 121 ? -15.195 -17.281 -3.752 1 97.88 121 VAL B CA 1
ATOM 2455 C C . VAL B 1 121 ? -14.062 -18.234 -3.369 1 97.88 121 VAL B C 1
ATOM 2457 O O . VAL B 1 121 ? -13.984 -19.344 -3.885 1 97.88 121 VAL B O 1
ATOM 2460 N N . LEU B 1 122 ? -13.172 -17.812 -2.455 1 98 122 LEU B N 1
ATOM 2461 C CA . LEU B 1 122 ? -12.047 -18.641 -2.02 1 98 122 LEU B CA 1
ATOM 2462 C C . LEU B 1 122 ? -12.531 -19.922 -1.37 1 98 122 LEU B C 1
ATOM 2464 O O . LEU B 1 122 ? -11.961 -21 -1.605 1 98 122 LEU B O 1
ATOM 2468 N N . THR B 1 123 ? -13.57 -19.797 -0.569 1 96.94 123 THR B N 1
ATOM 2469 C CA . THR B 1 123 ? -14.133 -20.969 0.1 1 96.94 123 THR B CA 1
ATOM 2470 C C . THR B 1 123 ? -14.672 -21.969 -0.919 1 96.94 123 THR B C 1
ATOM 2472 O O . THR B 1 123 ? -14.398 -23.156 -0.828 1 96.94 123 THR B O 1
ATOM 2475 N N . ARG B 1 124 ? -15.406 -21.469 -1.887 1 95.31 124 ARG B N 1
ATOM 2476 C CA . ARG B 1 124 ? -15.961 -22.344 -2.928 1 95.31 124 ARG B CA 1
ATOM 2477 C C . ARG B 1 124 ? -14.844 -23 -3.73 1 95.31 124 ARG B C 1
ATOM 2479 O O . ARG B 1 124 ? -15.008 -24.125 -4.211 1 95.31 124 ARG B O 1
ATOM 2486 N N . ALA B 1 125 ? -13.758 -22.344 -3.867 1 96.25 125 ALA B N 1
ATOM 2487 C CA . ALA B 1 125 ? -12.609 -22.844 -4.625 1 96.25 125 ALA B CA 1
ATOM 2488 C C . ALA B 1 125 ? -11.875 -23.922 -3.84 1 96.25 125 ALA B C 1
ATOM 2490 O O . ALA B 1 125 ? -10.992 -24.594 -4.379 1 96.25 125 ALA B O 1
ATOM 2491 N N . GLY B 1 126 ? -12.148 -24.031 -2.461 1 96.69 126 GLY B N 1
ATOM 2492 C CA . GLY B 1 126 ? -11.562 -25.109 -1.675 1 96.69 126 GLY B CA 1
ATOM 2493 C C . GLY B 1 126 ? -10.523 -24.625 -0.68 1 96.69 126 GLY B C 1
ATOM 2494 O O . GLY B 1 126 ? -9.867 -25.422 -0.02 1 96.69 126 GLY B O 1
ATOM 2495 N N . PHE B 1 127 ? -10.305 -23.297 -0.565 1 97.69 127 PHE B N 1
ATOM 2496 C CA . PHE B 1 127 ? -9.406 -22.766 0.455 1 97.69 127 PHE B CA 1
ATOM 2497 C C . PHE B 1 127 ? -10.062 -22.828 1.832 1 97.69 127 PHE B C 1
ATOM 2499 O O . PHE B 1 127 ? -11.211 -22.406 1.998 1 97.69 127 PHE B O 1
ATOM 2506 N N . THR B 1 128 ? -9.32 -23.359 2.766 1 94.88 128 THR B N 1
ATOM 2507 C CA . THR B 1 128 ? -9.844 -23.484 4.121 1 94.88 128 THR B CA 1
ATOM 2508 C C . THR B 1 128 ? -8.773 -23.141 5.148 1 94.88 128 THR B C 1
ATOM 2510 O O . THR B 1 128 ? -7.586 -23.047 4.812 1 94.88 128 THR B O 1
ATOM 2513 N N . GLY B 1 129 ? -9.195 -22.891 6.375 1 94.69 129 GLY B N 1
ATOM 2514 C CA . GLY B 1 129 ? -8.266 -22.688 7.469 1 94.69 129 GLY B CA 1
ATOM 2515 C C . GLY B 1 129 ? -7.266 -21.578 7.191 1 94.69 129 GLY B C 1
ATOM 2516 O O . GLY B 1 129 ? -7.625 -20.531 6.645 1 94.69 129 GLY B O 1
ATOM 2517 N N . PRO B 1 130 ? -6.023 -21.719 7.582 1 95.94 130 PRO B N 1
ATOM 2518 C CA . PRO B 1 130 ? -4.988 -20.703 7.398 1 95.94 130 PRO B CA 1
ATOM 2519 C C . PRO B 1 130 ? -4.73 -20.375 5.926 1 95.94 130 PRO B C 1
ATOM 2521 O O . PRO B 1 130 ? -4.383 -19.25 5.59 1 95.94 130 PRO B O 1
ATOM 2524 N N 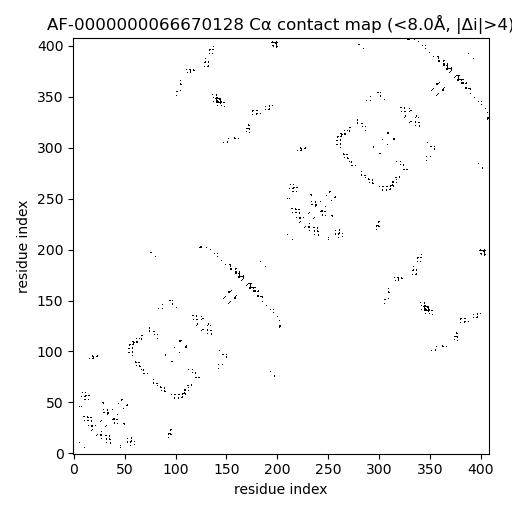. ASP B 1 131 ? -5.008 -21.375 5.074 1 96.81 131 ASP B N 1
ATOM 2525 C CA . ASP B 1 131 ? -4.785 -21.156 3.648 1 96.81 131 ASP B CA 1
ATOM 2526 C C . ASP B 1 131 ? -5.762 -20.109 3.102 1 96.81 131 ASP B C 1
ATOM 2528 O O . ASP B 1 131 ? -5.406 -19.328 2.219 1 96.81 131 ASP B O 1
ATOM 2532 N N . ARG B 1 132 ? -6.992 -20.078 3.615 1 97.88 132 ARG B N 1
ATOM 2533 C CA . ARG B 1 132 ? -7.973 -19.094 3.195 1 97.88 132 ARG B CA 1
ATOM 2534 C C . ARG B 1 132 ? -7.582 -17.703 3.68 1 97.88 132 ARG B C 1
ATOM 2536 O O . ARG B 1 132 ? -7.699 -16.719 2.938 1 97.88 132 ARG B O 1
ATOM 2543 N N . VAL B 1 133 ? -7.031 -17.609 4.926 1 97.81 133 VAL B N 1
ATOM 2544 C CA . VAL B 1 133 ? -6.559 -16.344 5.48 1 97.81 133 VAL B CA 1
ATOM 2545 C C . VAL B 1 133 ? -5.434 -15.789 4.609 1 97.81 133 VAL B C 1
ATOM 2547 O O . VAL B 1 133 ? -5.492 -14.641 4.168 1 97.81 133 VAL B O 1
ATOM 2550 N N . ILE B 1 134 ? -4.531 -16.672 4.32 1 98.06 134 ILE B N 1
ATOM 2551 C CA . ILE B 1 134 ? -3.334 -16.266 3.59 1 98.06 134 ILE B CA 1
ATOM 2552 C C . ILE B 1 134 ? -3.709 -15.867 2.166 1 98.06 134 ILE B C 1
ATOM 2554 O O . ILE B 1 134 ? -3.232 -14.852 1.656 1 98.06 134 ILE B O 1
ATOM 2558 N N . ALA B 1 135 ? -4.559 -16.656 1.551 1 98.62 135 ALA B N 1
ATOM 2559 C CA . ALA B 1 135 ? -4.996 -16.328 0.194 1 98.62 135 ALA B CA 1
ATOM 2560 C C . ALA B 1 135 ? -5.668 -14.969 0.141 1 98.62 135 ALA B C 1
ATOM 2562 O O . ALA B 1 135 ? -5.332 -14.133 -0.704 1 98.62 135 ALA B O 1
ATOM 2563 N N . GLN B 1 136 ? -6.598 -14.742 1.063 1 98.38 136 GLN B N 1
ATOM 2564 C CA . GLN B 1 136 ? -7.344 -13.484 1.096 1 98.38 136 GLN B CA 1
ATOM 2565 C C . GLN B 1 136 ? -6.422 -12.305 1.358 1 98.38 136 GLN B C 1
ATOM 2567 O O . GLN B 1 136 ? -6.492 -11.289 0.662 1 98.38 136 GLN B O 1
ATOM 2572 N N . ARG B 1 137 ? -5.539 -12.414 2.283 1 98.06 137 ARG B N 1
ATOM 2573 C CA . ARG B 1 137 ? -4.617 -11.344 2.652 1 98.06 137 ARG B CA 1
ATOM 2574 C C . ARG B 1 137 ? -3.627 -11.062 1.529 1 98.06 137 ARG B C 1
ATOM 2576 O O . ARG B 1 137 ? -3.254 -9.906 1.3 1 98.06 137 ARG B O 1
ATOM 2583 N N . THR B 1 138 ? -3.197 -12.133 0.854 1 98.69 138 THR B N 1
ATOM 2584 C CA . THR B 1 138 ? -2.273 -11.969 -0.262 1 98.69 138 THR B CA 1
ATOM 2585 C C . THR B 1 138 ? -2.936 -11.195 -1.402 1 98.69 138 THR B C 1
ATOM 2587 O O . THR B 1 138 ? -2.33 -10.289 -1.979 1 98.69 138 THR B O 1
ATOM 2590 N N . LEU B 1 139 ? -4.191 -11.539 -1.743 1 98.75 139 LEU B N 1
ATOM 2591 C CA . LEU B 1 139 ? -4.934 -10.844 -2.787 1 98.75 139 LEU B CA 1
ATOM 2592 C C . LEU B 1 139 ? -5.102 -9.367 -2.443 1 98.75 139 LEU B C 1
ATOM 2594 O O . LEU B 1 139 ? -4.906 -8.5 -3.299 1 98.75 139 LEU B O 1
ATOM 2598 N N . VAL B 1 140 ? -5.402 -9.07 -1.248 1 98.31 140 VAL B N 1
ATOM 2599 C CA . VAL B 1 140 ? -5.59 -7.695 -0.791 1 98.31 140 VAL B CA 1
ATOM 2600 C C . VAL B 1 140 ? -4.262 -6.949 -0.833 1 98.31 140 VAL B C 1
ATOM 2602 O O . VAL B 1 140 ? -4.203 -5.797 -1.268 1 98.31 140 VAL B O 1
ATOM 2605 N N . ALA B 1 141 ? -3.197 -7.625 -0.33 1 98.31 141 ALA B N 1
ATOM 2606 C CA . ALA B 1 141 ? -1.875 -7.008 -0.395 1 98.31 141 ALA B CA 1
ATOM 2607 C C . ALA B 1 141 ? -1.526 -6.605 -1.825 1 98.31 141 ALA B C 1
ATOM 2609 O O . ALA B 1 141 ? -1.129 -5.469 -2.078 1 98.31 141 ALA B O 1
ATOM 2610 N N . PHE B 1 142 ? -1.723 -7.531 -2.742 1 98.75 142 PHE B N 1
ATOM 2611 C CA . PHE B 1 142 ? -1.438 -7.223 -4.137 1 98.75 142 PHE B CA 1
ATOM 2612 C C . PHE B 1 142 ? -2.295 -6.059 -4.621 1 98.75 142 PHE B C 1
ATOM 2614 O O . PHE B 1 142 ? -1.786 -5.125 -5.246 1 98.75 142 PHE B O 1
ATOM 2621 N N . LEU B 1 143 ? -3.57 -6.133 -4.367 1 98.5 143 LEU B N 1
ATOM 2622 C CA . LEU B 1 143 ? -4.5 -5.117 -4.848 1 98.5 143 LEU B CA 1
ATOM 2623 C C . LEU B 1 143 ? -4.102 -3.734 -4.34 1 98.5 143 LEU B C 1
ATOM 2625 O O . LEU B 1 143 ? -4.023 -2.781 -5.121 1 98.5 143 LEU B O 1
ATOM 2629 N N . LEU B 1 144 ? -3.859 -3.639 -3.076 1 97.38 144 LEU B N 1
ATOM 2630 C CA . LEU B 1 144 ? -3.492 -2.355 -2.49 1 97.38 144 LEU B CA 1
ATOM 2631 C C . LEU B 1 144 ? -2.162 -1.862 -3.051 1 97.38 144 LEU B C 1
ATOM 2633 O O . LEU B 1 144 ? -1.999 -0.669 -3.314 1 97.38 144 LEU B O 1
ATOM 2637 N N . GLY B 1 145 ? -1.227 -2.807 -3.217 1 97.75 145 GLY B N 1
ATOM 2638 C CA . GLY B 1 145 ? 0.028 -2.43 -3.848 1 97.75 145 GLY B CA 1
ATOM 2639 C C . GLY B 1 145 ? -0.143 -1.954 -5.277 1 97.75 145 GLY B C 1
ATOM 2640 O O . GLY B 1 145 ? 0.514 -1.001 -5.703 1 97.75 145 GLY B O 1
ATOM 2641 N N . ALA B 1 146 ? -0.99 -2.604 -6.008 1 97.88 146 ALA B N 1
ATOM 2642 C CA . ALA B 1 146 ? -1.269 -2.209 -7.383 1 97.88 146 ALA B CA 1
ATOM 2643 C C . ALA B 1 146 ? -1.894 -0.817 -7.441 1 97.88 146 ALA B C 1
ATOM 2645 O O . ALA B 1 146 ? -1.561 -0.015 -8.312 1 97.88 146 ALA B O 1
ATOM 2646 N N . LEU B 1 147 ? -2.832 -0.54 -6.52 1 97.31 147 LEU B N 1
ATOM 2647 C CA . LEU B 1 147 ? -3.438 0.785 -6.438 1 97.31 147 LEU B CA 1
ATOM 2648 C C . LEU B 1 147 ? -2.387 1.845 -6.125 1 97.31 147 LEU B C 1
ATOM 2650 O O . LEU B 1 147 ? -2.404 2.934 -6.703 1 97.31 147 LEU B O 1
ATOM 2654 N N . GLN B 1 148 ? -1.502 1.529 -5.289 1 95.62 148 GLN B N 1
ATOM 2655 C CA . GLN B 1 148 ? -0.422 2.445 -4.938 1 95.62 148 GLN B CA 1
ATOM 2656 C C . GLN B 1 148 ? 0.504 2.684 -6.129 1 95.62 148 GLN B C 1
ATOM 2658 O O . GLN B 1 148 ? 0.939 3.811 -6.367 1 95.62 148 GLN B O 1
ATOM 2663 N N . ASN B 1 149 ? 0.884 1.59 -6.836 1 96.5 149 ASN B N 1
ATOM 2664 C CA . ASN B 1 149 ? 1.682 1.745 -8.047 1 96.5 149 ASN B CA 1
ATOM 2665 C C . ASN B 1 149 ? 1.036 2.727 -9.023 1 96.5 149 ASN B C 1
ATOM 2667 O O . ASN B 1 149 ? 1.703 3.623 -9.539 1 96.5 149 ASN B O 1
ATOM 2671 N N . GLU B 1 150 ? -0.22 2.594 -9.195 1 95.5 150 GLU B N 1
ATOM 2672 C CA . GLU B 1 150 ? -0.937 3.443 -10.141 1 95.5 150 GLU B CA 1
ATOM 2673 C C . GLU B 1 150 ? -0.97 4.895 -9.656 1 95.5 150 GLU B C 1
ATOM 2675 O O . GLU B 1 150 ? -0.862 5.82 -10.469 1 95.5 150 GLU B O 1
ATOM 2680 N N . HIS B 1 151 ? -1.054 5.074 -8.383 1 94.88 151 HIS B N 1
ATOM 2681 C CA . HIS B 1 151 ? -1.239 6.41 -7.832 1 94.88 151 HIS B CA 1
ATOM 2682 C C . HIS B 1 151 ? 0.098 7.117 -7.641 1 94.88 151 HIS B C 1
ATOM 2684 O O . HIS B 1 151 ? 0.243 8.289 -8.008 1 94.88 151 HIS B O 1
ATOM 2690 N N . TYR B 1 152 ? 1.087 6.414 -7.121 1 93.88 152 TYR B N 1
ATOM 2691 C CA . TYR B 1 152 ? 2.334 7.055 -6.719 1 93.88 152 TYR B CA 1
ATOM 2692 C C . TYR B 1 152 ? 3.447 6.754 -7.715 1 93.88 152 TYR B C 1
ATOM 2694 O O . TYR B 1 152 ? 4.461 7.453 -7.754 1 93.88 152 TYR B O 1
ATOM 2702 N N . ALA B 1 153 ? 3.324 5.695 -8.422 1 94.75 153 ALA B N 1
ATOM 2703 C CA . ALA B 1 153 ? 4.391 5.199 -9.289 1 94.75 153 ALA B CA 1
ATOM 2704 C C . ALA B 1 153 ? 3.84 4.754 -10.641 1 94.75 153 ALA B C 1
ATOM 2706 O O . ALA B 1 153 ? 4.152 3.66 -11.109 1 94.75 153 ALA B O 1
ATOM 2707 N N . ALA B 1 154 ? 3.08 5.625 -11.211 1 94.88 154 ALA B N 1
ATOM 2708 C CA . ALA B 1 154 ? 2.451 5.316 -12.492 1 94.88 154 ALA B CA 1
ATOM 2709 C C . ALA B 1 154 ? 3.498 5.016 -13.562 1 94.88 154 ALA B C 1
ATOM 2711 O O . ALA B 1 154 ? 4.543 5.668 -13.617 1 94.88 154 ALA B O 1
ATOM 2712 N N . LEU B 1 155 ? 3.242 4.059 -14.453 1 95.38 155 LEU B N 1
ATOM 2713 C CA . LEU B 1 155 ? 4.156 3.617 -15.508 1 95.38 155 LEU B CA 1
ATOM 2714 C C . LEU B 1 155 ? 4.535 4.777 -16.422 1 95.38 155 LEU B C 1
ATOM 2716 O O . LEU B 1 155 ? 5.656 4.832 -16.922 1 95.38 155 LEU B O 1
ATOM 2720 N N . SER B 1 156 ? 3.639 5.715 -16.641 1 92.56 156 SER B N 1
ATOM 2721 C CA . SER B 1 156 ? 3.889 6.875 -17.5 1 92.56 156 SER B CA 1
ATOM 2722 C C . SER B 1 156 ? 4.152 8.125 -16.656 1 92.56 156 SER B C 1
ATOM 2724 O O . SER B 1 156 ? 4.047 9.25 -17.156 1 92.56 156 SER B O 1
ATOM 2726 N N . GLY B 1 157 ? 4.383 7.965 -15.438 1 93 157 GLY B N 1
ATOM 2727 C CA . GLY B 1 157 ? 4.559 9.094 -14.539 1 93 157 GLY B CA 1
ATOM 2728 C C . GLY B 1 157 ? 5.988 9.594 -14.469 1 93 157 GLY B C 1
ATOM 2729 O O . GLY B 1 157 ? 6.879 9.016 -15.102 1 93 157 GLY B O 1
ATOM 2730 N N . ARG B 1 158 ? 6.195 10.633 -13.742 1 92.62 158 ARG B N 1
ATOM 2731 C CA . ARG B 1 158 ? 7.484 11.305 -13.609 1 92.62 158 ARG B CA 1
ATOM 2732 C C . ARG B 1 158 ? 8.531 10.367 -13.023 1 92.62 158 ARG B C 1
ATOM 2734 O O . ARG B 1 158 ? 9.695 10.398 -13.43 1 92.62 158 ARG B O 1
ATOM 2741 N N . GLY B 1 159 ? 8.133 9.578 -12.031 1 93.38 159 GLY B N 1
ATOM 2742 C CA . GLY B 1 159 ? 9.078 8.648 -11.43 1 93.38 159 GLY B CA 1
ATOM 2743 C C . GLY B 1 159 ? 9.68 7.676 -12.422 1 93.38 159 GLY B C 1
ATOM 2744 O O . GLY B 1 159 ? 10.898 7.512 -12.469 1 93.38 159 GLY B O 1
ATOM 2745 N N . THR B 1 160 ? 8.859 7.105 -13.203 1 94.69 160 THR B N 1
ATOM 2746 C CA . THR B 1 160 ? 9.312 6.156 -14.219 1 94.69 160 THR B CA 1
ATOM 2747 C C . THR B 1 160 ? 10.188 6.848 -15.258 1 94.69 160 THR B C 1
ATOM 2749 O O . THR B 1 160 ? 11.211 6.309 -15.672 1 94.69 160 THR B O 1
ATOM 2752 N N . ALA B 1 161 ? 9.797 8.047 -15.656 1 95.81 161 ALA B N 1
ATOM 2753 C CA . ALA B 1 161 ? 10.594 8.82 -16.609 1 95.81 161 ALA B CA 1
ATOM 2754 C C . ALA B 1 161 ? 11.977 9.125 -16.047 1 95.81 161 ALA B C 1
ATOM 2756 O O . ALA B 1 161 ? 12.977 9.047 -16.766 1 95.81 161 ALA B O 1
ATOM 2757 N N . THR B 1 162 ? 11.984 9.477 -14.828 1 95.88 162 THR B N 1
ATOM 2758 C CA . THR B 1 162 ? 13.25 9.773 -14.164 1 95.88 162 THR B CA 1
ATOM 2759 C C . THR B 1 162 ? 14.141 8.531 -14.117 1 95.88 162 THR B C 1
ATOM 2761 O O . THR B 1 162 ? 15.344 8.617 -14.375 1 95.88 162 THR B O 1
ATOM 2764 N N . MET B 1 163 ? 13.578 7.391 -13.805 1 96.56 163 MET B N 1
ATOM 2765 C CA . MET B 1 163 ? 14.328 6.141 -13.742 1 96.56 163 MET B CA 1
ATOM 2766 C C . MET B 1 163 ? 14.852 5.754 -15.117 1 96.56 163 MET B C 1
ATOM 2768 O O . MET B 1 163 ? 15.969 5.234 -15.242 1 96.56 163 MET B O 1
ATOM 2772 N N . ALA B 1 164 ? 14.047 6.047 -16.141 1 96.81 164 ALA B N 1
ATOM 2773 C CA . ALA B 1 164 ? 14.438 5.734 -17.5 1 96.81 164 ALA B CA 1
ATOM 2774 C C . ALA B 1 164 ? 15.617 6.598 -17.953 1 96.81 164 ALA B C 1
ATOM 2776 O O . ALA B 1 164 ? 16.328 6.25 -18.891 1 96.81 164 ALA B O 1
ATOM 2777 N N . ALA B 1 165 ? 15.812 7.703 -17.281 1 97.19 165 ALA B N 1
ATOM 2778 C CA . ALA B 1 165 ? 16.844 8.664 -17.656 1 97.19 165 ALA B CA 1
ATOM 2779 C C . ALA B 1 165 ? 18.094 8.5 -16.797 1 97.19 165 ALA B C 1
ATOM 2781 O O . ALA B 1 165 ? 19.062 9.258 -16.938 1 97.19 165 ALA B O 1
ATOM 2782 N N . LEU B 1 166 ? 18.094 7.586 -15.883 1 96.75 166 LEU B N 1
ATOM 2783 C CA . LEU B 1 166 ? 19.25 7.336 -15.031 1 96.75 166 LEU B CA 1
ATOM 2784 C C . LEU B 1 166 ? 20.453 6.895 -15.859 1 96.75 166 LEU B C 1
ATOM 2786 O O . LEU B 1 166 ? 20.281 6.355 -16.953 1 96.75 166 LEU B O 1
ATOM 2790 N N . PRO B 1 167 ? 21.625 7.137 -15.391 1 96.62 167 PRO B N 1
ATOM 2791 C CA . PRO B 1 167 ? 22.812 6.656 -16.109 1 96.62 167 PRO B CA 1
ATOM 2792 C C . PRO B 1 167 ? 22.844 5.137 -16.234 1 96.62 167 PRO B C 1
ATOM 2794 O O . PRO B 1 167 ? 22.891 4.434 -15.227 1 96.62 167 PRO B O 1
ATOM 2797 N N . PRO B 1 168 ? 22.828 4.637 -17.453 1 96.5 168 PRO B N 1
ATOM 2798 C CA . PRO B 1 168 ? 22.812 3.188 -17.656 1 96.5 168 PRO B CA 1
ATOM 2799 C C . PRO B 1 168 ? 24.062 2.5 -17.125 1 96.5 168 PRO B C 1
ATOM 2801 O O . PRO B 1 168 ? 24.062 1.288 -16.891 1 96.5 168 PRO B O 1
ATOM 2804 N N . GLU B 1 169 ? 25.125 3.219 -16.922 1 97.38 169 GLU B N 1
ATOM 2805 C CA . GLU B 1 169 ? 26.359 2.65 -16.375 1 97.38 169 GLU B CA 1
ATOM 2806 C C . GLU B 1 169 ? 26.172 2.256 -14.906 1 97.38 169 GLU B C 1
ATOM 2808 O O . GLU B 1 169 ? 26.812 1.308 -14.43 1 97.38 169 GLU B O 1
ATOM 2813 N N . THR B 1 170 ? 25.328 3 -14.234 1 96.94 170 THR B N 1
ATOM 2814 C CA . THR B 1 170 ? 25.094 2.764 -12.812 1 96.94 170 THR B CA 1
ATOM 2815 C C . THR B 1 170 ? 23.891 1.864 -12.609 1 96.94 170 THR B C 1
ATOM 2817 O O . THR B 1 170 ? 23.891 0.982 -11.75 1 96.94 170 THR B O 1
ATOM 2820 N N . PHE B 1 171 ? 22.844 2.09 -13.383 1 98 171 PHE B N 1
ATOM 2821 C CA . PHE B 1 171 ? 21.594 1.362 -13.258 1 98 171 PHE B CA 1
ATOM 2822 C C . PHE B 1 171 ? 21.156 0.792 -14.602 1 98 171 PHE B C 1
ATOM 2824 O O . PHE B 1 171 ? 20.109 1.166 -15.141 1 98 171 PHE B O 1
ATOM 2831 N N . PRO B 1 172 ? 21.891 -0.142 -15.125 1 98 172 PRO B N 1
ATOM 2832 C CA . PRO B 1 172 ? 21.609 -0.618 -16.484 1 98 172 PRO B CA 1
ATOM 2833 C C . PRO B 1 172 ? 20.25 -1.305 -16.594 1 98 172 PRO B C 1
ATOM 2835 O O . PRO B 1 172 ? 19.516 -1.053 -17.547 1 98 172 PRO B O 1
ATOM 2838 N N . LEU B 1 173 ? 19.859 -2.125 -15.664 1 98.25 173 LEU B N 1
ATOM 2839 C CA . LEU B 1 173 ? 18.609 -2.867 -15.766 1 98.25 173 LEU B CA 1
ATOM 2840 C C . LEU B 1 173 ? 17.422 -1.972 -15.438 1 98.25 173 LEU B C 1
ATOM 2842 O O . LEU B 1 173 ? 16.359 -2.07 -16.078 1 98.25 173 LEU B O 1
ATOM 2846 N N . LEU B 1 174 ? 17.625 -1.104 -14.414 1 97.88 174 LEU B N 1
ATOM 2847 C CA . LEU B 1 174 ? 16.547 -0.19 -14.031 1 97.88 174 LEU B CA 1
ATOM 2848 C C . LEU B 1 174 ? 16.203 0.75 -15.18 1 97.88 174 LEU B C 1
ATOM 2850 O O . LEU B 1 174 ? 15.023 0.945 -15.484 1 97.88 174 LEU B O 1
ATOM 2854 N N . THR B 1 175 ? 17.219 1.274 -15.828 1 97.56 175 THR B N 1
ATOM 2855 C CA . THR B 1 175 ? 17 2.18 -16.953 1 97.56 175 THR B CA 1
ATOM 2856 C C . THR B 1 175 ? 16.281 1.464 -18.094 1 97.56 175 THR B C 1
ATOM 2858 O O . THR B 1 175 ? 15.305 1.978 -18.641 1 97.56 175 THR B O 1
ATOM 2861 N N . ALA B 1 176 ? 16.75 0.306 -18.422 1 97.38 176 ALA B N 1
ATOM 2862 C CA . ALA B 1 176 ? 16.172 -0.469 -19.516 1 97.38 176 ALA B CA 1
ATOM 2863 C C . ALA B 1 176 ? 14.727 -0.851 -19.203 1 97.38 176 ALA B C 1
ATOM 2865 O O . ALA B 1 176 ? 13.844 -0.726 -20.062 1 97.38 176 ALA B O 1
ATOM 2866 N N . THR B 1 177 ? 14.484 -1.281 -17.953 1 97.12 177 THR B N 1
ATOM 2867 C CA . THR B 1 177 ? 13.156 -1.731 -17.562 1 97.12 177 THR B CA 1
ATOM 2868 C C . THR B 1 177 ? 12.188 -0.555 -17.484 1 97.12 177 THR B C 1
ATOM 2870 O O . THR B 1 177 ? 11.031 -0.671 -17.891 1 97.12 177 THR B O 1
ATOM 2873 N N . ALA B 1 178 ? 12.672 0.563 -16.938 1 97.06 178 ALA B N 1
ATOM 2874 C CA . ALA B 1 178 ? 11.836 1.761 -16.859 1 97.06 178 ALA B CA 1
ATOM 2875 C C . ALA B 1 178 ? 11.445 2.262 -18.25 1 97.06 178 ALA B C 1
ATOM 2877 O O . ALA B 1 178 ? 10.32 2.715 -18.453 1 97.06 178 ALA B O 1
ATOM 2878 N N . THR B 1 179 ? 12.367 2.178 -19.203 1 96.75 179 THR B N 1
ATOM 2879 C CA . THR B 1 179 ? 12.086 2.578 -20.562 1 96.75 179 THR B CA 1
ATOM 2880 C C . THR B 1 179 ? 10.984 1.706 -21.172 1 96.75 179 THR B C 1
ATOM 2882 O O . THR B 1 179 ? 10.039 2.217 -21.781 1 96.75 179 THR B O 1
ATOM 2885 N N . LEU B 1 180 ? 11.109 0.471 -20.953 1 96.88 180 LEU B N 1
ATOM 2886 C CA . LEU B 1 180 ? 10.109 -0.468 -21.469 1 96.88 180 LEU B CA 1
ATOM 2887 C C . LEU B 1 180 ? 8.773 -0.274 -20.766 1 96.88 180 LEU B C 1
ATOM 2889 O O . LEU B 1 180 ? 7.715 -0.366 -21.391 1 96.88 180 LEU B O 1
ATOM 2893 N N . ALA B 1 181 ? 8.82 -0.023 -19.469 1 96.44 181 ALA B N 1
ATOM 2894 C CA . ALA B 1 181 ? 7.629 0.144 -18.656 1 96.44 181 ALA B CA 1
ATOM 2895 C C . ALA B 1 181 ? 6.738 1.256 -19.203 1 96.44 181 ALA B C 1
ATOM 2897 O O . ALA B 1 181 ? 5.512 1.179 -19.094 1 96.44 181 ALA B O 1
ATOM 2898 N N . GLN B 1 182 ? 7.32 2.232 -19.812 1 94.56 182 GLN B N 1
ATOM 2899 C CA . GLN B 1 182 ? 6.586 3.383 -20.328 1 94.56 182 GLN B CA 1
ATOM 2900 C C . GLN B 1 182 ? 5.688 2.986 -21.5 1 94.56 182 GLN B C 1
ATOM 2902 O O . GLN B 1 182 ? 4.789 3.74 -21.875 1 94.56 182 GLN B O 1
ATOM 2907 N N . THR B 1 183 ? 5.934 1.798 -22.016 1 94 183 THR B N 1
ATOM 2908 C CA . THR B 1 183 ? 5.168 1.359 -23.188 1 94 183 THR B CA 1
ATOM 2909 C C . THR B 1 183 ? 3.992 0.485 -22.75 1 94 183 THR B C 1
ATOM 2911 O O . THR B 1 183 ? 3.17 0.092 -23.578 1 94 183 THR B O 1
ATOM 2914 N N . LEU B 1 184 ? 3.893 0.165 -21.531 1 96.75 184 LEU B N 1
ATOM 2915 C CA . LEU B 1 184 ? 2.803 -0.65 -21.016 1 96.75 184 LEU B CA 1
ATOM 2916 C C . LEU B 1 184 ? 1.676 0.227 -20.469 1 96.75 184 LEU B C 1
ATOM 2918 O O . LEU B 1 184 ? 1.912 1.365 -20.062 1 96.75 184 LEU B O 1
ATOM 2922 N N . THR B 1 185 ? 0.489 -0.282 -20.531 1 96.94 185 THR B N 1
ATOM 2923 C CA . THR B 1 185 ? -0.639 0.416 -19.922 1 96.94 185 THR B CA 1
ATOM 2924 C C . THR B 1 185 ? -0.847 -0.042 -18.484 1 96.94 185 THR B C 1
ATOM 2926 O O . THR B 1 185 ? -0.487 -1.166 -18.125 1 96.94 185 THR B O 1
ATOM 2929 N N . PRO B 1 186 ? -1.434 0.801 -17.672 1 96.25 186 PRO B N 1
ATOM 2930 C CA . PRO B 1 186 ? -1.76 0.384 -16.312 1 96.25 186 PRO B CA 1
ATOM 2931 C C . PRO B 1 186 ? -2.637 -0.865 -16.266 1 96.25 186 PRO B C 1
ATOM 2933 O O . PRO B 1 186 ? -2.502 -1.688 -15.359 1 96.25 186 PRO B O 1
ATOM 2936 N N . ASP B 1 187 ? -3.52 -1.017 -17.266 1 97.25 187 ASP B N 1
ATOM 2937 C CA . ASP B 1 187 ? -4.387 -2.189 -17.328 1 97.25 187 ASP B CA 1
ATOM 2938 C C . ASP B 1 187 ? -3.576 -3.461 -17.578 1 97.25 187 ASP B C 1
ATOM 2940 O O . ASP B 1 187 ? -3.828 -4.492 -16.938 1 97.25 187 ASP B O 1
ATOM 2944 N N . ASP B 1 188 ? -2.576 -3.344 -18.422 1 96.12 188 ASP B N 1
ATOM 2945 C CA . ASP B 1 188 ? -1.698 -4.48 -18.672 1 96.12 188 ASP B CA 1
ATOM 2946 C C . ASP B 1 188 ? -0.944 -4.891 -17.422 1 96.12 188 ASP B C 1
ATOM 2948 O O . ASP B 1 188 ? -0.892 -6.074 -17.078 1 96.12 188 ASP B O 1
ATOM 2952 N N . GLU B 1 189 ? -0.39 -3.92 -16.781 1 97.69 189 GLU B N 1
ATOM 2953 C CA . GLU B 1 189 ? 0.358 -4.172 -15.555 1 97.69 189 GLU B CA 1
ATOM 2954 C C . GLU B 1 189 ? -0.509 -4.879 -14.516 1 97.69 189 GLU B C 1
ATOM 2956 O O . GLU B 1 189 ? -0.121 -5.918 -13.977 1 97.69 189 GLU B O 1
ATOM 2961 N N . TYR B 1 190 ? -1.71 -4.324 -14.367 1 98.5 190 TYR B N 1
ATOM 2962 C CA . TYR B 1 190 ? -2.582 -4.84 -13.32 1 98.5 190 TYR B CA 1
ATOM 2963 C C . TYR B 1 190 ? -3.051 -6.254 -13.641 1 98.5 190 TYR B C 1
ATOM 2965 O O . TYR B 1 190 ? -2.975 -7.148 -12.797 1 98.5 190 TYR B O 1
ATOM 2973 N N . ARG B 1 191 ? -3.537 -6.434 -14.828 1 98.12 191 ARG B N 1
ATOM 2974 C CA . ARG B 1 191 ? -4.102 -7.719 -15.219 1 98.12 191 ARG B CA 1
ATOM 2975 C C . ARG B 1 191 ? -3.045 -8.82 -15.18 1 98.12 191 ARG B C 1
ATOM 2977 O O . ARG B 1 191 ? -3.289 -9.906 -14.641 1 98.12 191 ARG B O 1
ATOM 2984 N N . ALA B 1 192 ? -1.896 -8.547 -15.703 1 98 192 ALA B N 1
ATOM 2985 C CA . ALA B 1 192 ? -0.817 -9.531 -15.695 1 98 192 ALA B CA 1
ATOM 2986 C C . ALA B 1 192 ? -0.36 -9.828 -14.266 1 98 192 ALA B C 1
ATOM 2988 O O . ALA B 1 192 ? -0.084 -10.977 -13.922 1 98 192 ALA B O 1
ATOM 2989 N N . GLY B 1 193 ? -0.225 -8.766 -13.406 1 98.62 193 GLY B N 1
ATOM 2990 C CA . GLY B 1 193 ? 0.13 -8.961 -12.008 1 98.62 193 GLY B CA 1
ATOM 2991 C C . GLY B 1 193 ? -0.876 -9.805 -11.25 1 98.62 193 GLY B C 1
ATOM 2992 O O . GLY B 1 193 ? -0.497 -10.711 -10.5 1 98.62 193 GLY B O 1
ATOM 2993 N N . LEU B 1 194 ? -2.162 -9.484 -11.492 1 98.69 194 LEU B N 1
ATOM 2994 C CA . LEU B 1 194 ? -3.203 -10.273 -10.844 1 98.69 194 LEU B CA 1
ATOM 2995 C C . LEU B 1 194 ? -3.129 -11.734 -11.273 1 98.69 194 LEU B C 1
ATOM 2997 O O . LEU B 1 194 ? -3.277 -12.641 -10.445 1 98.69 194 LEU B O 1
ATOM 3001 N N . GLN B 1 195 ? -2.902 -12 -12.547 1 98 195 GLN B N 1
ATOM 3002 C CA . GLN B 1 195 ? -2.797 -13.367 -13.047 1 98 195 GLN B CA 1
ATOM 3003 C C . GLN B 1 195 ? -1.63 -14.109 -12.398 1 98 195 GLN B C 1
ATOM 3005 O O . GLN B 1 195 ? -1.716 -15.305 -12.133 1 98 195 GLN B O 1
ATOM 3010 N N . ILE B 1 196 ? -0.538 -13.43 -12.18 1 98.38 196 ILE B N 1
ATOM 3011 C CA . ILE B 1 196 ? 0.61 -14.016 -11.492 1 98.38 196 ILE B CA 1
ATOM 3012 C C . ILE B 1 196 ? 0.195 -14.484 -10.102 1 98.38 196 ILE B C 1
ATOM 3014 O O . ILE B 1 196 ? 0.472 -15.625 -9.719 1 98.38 196 ILE B O 1
ATOM 3018 N N . VAL B 1 197 ? -0.523 -13.648 -9.328 1 98.69 197 VAL B N 1
ATOM 3019 C CA . VAL B 1 197 ? -0.953 -13.984 -7.98 1 98.69 197 VAL B CA 1
ATOM 3020 C C . VAL B 1 197 ? -1.935 -15.156 -8.031 1 98.69 197 VAL B C 1
ATOM 3022 O O . VAL B 1 197 ? -1.806 -16.125 -7.27 1 98.69 197 VAL B O 1
ATOM 3025 N N . LEU B 1 198 ? -2.883 -15.086 -9.008 1 98.19 198 LEU B N 1
ATOM 3026 C CA . LEU B 1 198 ? -3.906 -16.125 -9.109 1 98.19 198 LEU B CA 1
ATOM 3027 C C . LEU B 1 198 ? -3.287 -17.469 -9.484 1 98.19 198 LEU B C 1
ATOM 3029 O O . LEU B 1 198 ? -3.707 -18.5 -8.977 1 98.19 198 LEU B O 1
ATOM 3033 N N . ARG B 1 199 ? -2.271 -17.438 -10.336 1 97.06 199 ARG B N 1
ATOM 3034 C CA . ARG B 1 199 ? -1.584 -18.656 -10.719 1 97.06 199 ARG B CA 1
ATOM 3035 C C . ARG B 1 199 ? -0.896 -19.297 -9.523 1 97.06 199 ARG B C 1
ATOM 3037 O O . ARG B 1 199 ? -0.772 -20.531 -9.453 1 97.06 199 ARG B O 1
ATOM 3044 N N . GLY B 1 200 ? -0.485 -18.453 -8.578 1 97.94 200 GLY B N 1
ATOM 3045 C CA . GLY B 1 200 ? 0.223 -18.953 -7.414 1 97.94 200 GLY B CA 1
ATOM 3046 C C . GLY B 1 200 ? -0.704 -19.469 -6.332 1 97.94 200 GLY B C 1
ATOM 3047 O O . GLY B 1 200 ? -0.262 -20.156 -5.406 1 97.94 200 GLY B O 1
ATOM 3048 N N . LEU B 1 201 ? -1.955 -19.125 -6.488 1 97.06 201 LEU B N 1
ATOM 3049 C CA . LEU B 1 201 ? -2.955 -19.594 -5.535 1 97.06 201 LEU B CA 1
ATOM 3050 C C . LEU B 1 201 ? -3.42 -21 -5.883 1 97.06 201 LEU B C 1
ATOM 3052 O O . LEU B 1 201 ? -3.877 -21.25 -7 1 97.06 201 LEU B O 1
ATOM 3056 N N . THR B 1 202 ? -3.127 -21.969 -5.039 1 89.88 202 THR B N 1
ATOM 3057 C CA . THR B 1 202 ? -3.559 -23.359 -5.219 1 89.88 202 THR B CA 1
ATOM 3058 C C . THR B 1 202 ? -4.34 -23.844 -4.004 1 89.88 202 THR B C 1
ATOM 3060 O O . THR B 1 202 ? -3.812 -23.859 -2.887 1 89.88 202 THR B O 1
ATOM 3063 N N . PRO B 1 203 ? -5.598 -24.156 -4.34 1 84.25 203 PRO B N 1
ATOM 3064 C CA . PRO B 1 203 ? -6.32 -24.75 -3.213 1 84.25 203 PRO B CA 1
ATOM 3065 C C . PRO B 1 203 ? -5.773 -26.125 -2.814 1 84.25 203 PRO B C 1
ATOM 3067 O O . PRO B 1 203 ? -5.32 -26.875 -3.674 1 84.25 203 PRO B O 1
ATOM 3070 N N . ARG B 1 204 ? -5.227 -26.328 -1.643 1 71.06 204 ARG B N 1
ATOM 3071 C CA . ARG B 1 204 ? -4.777 -27.641 -1.211 1 71.06 204 ARG B CA 1
ATOM 3072 C C . ARG B 1 204 ? -5.949 -28.484 -0.721 1 71.06 204 ARG B C 1
ATOM 3074 O O . ARG B 1 204 ? -6.957 -27.953 -0.258 1 71.06 204 ARG B O 1
#

Nearest PDB structures (foldseek):
  2opt-assembly1_A  TM=8.290E-01  e=1.022E-08  Streptomyces coelicolor
  3b6c-assembly1_A  TM=8.406E-01  e=6.640E-08  Streptomyces coelicolor
  3b6c-assembly1_B  TM=8.243E-01  e=7.614E-08  Streptomyces coelicolor
  2opt-assembly1_B  TM=8.038E-01  e=6.343E-08  Streptomyces coelicolor
  2hxi-assembly1_B  TM=7.594E-01  e=6.092E-06  Streptomyces coelicolor A3(2)

Sequence (408 aa):
MPRPRSLTTADLANAALAVLDRDGLAALTMRAVAKELGVATMALYRYVADREALEVLVVDHIYAAIDTTLPPAAPWQEALTTLLERVRAAVAHHPETVPLVLRHRQSSTASLRVIEAMLAVLTRAGFTGPDRVIAQRTLVAFLLGALQNEHYAALSGRGTATMAALPPETFPLLTATATLAQTLTPDDEYRAGLQIVLRGLTPRMPRPRSLTTADLANAALAVLDRDGLAALTMRAVAKELGVATMALYRYVADREALEVLVVDHIYAAIDTTLPPAAPWQEALTTLLERVRAAVAHHPETVPLVLRHRQSSTASLRVIEAMLAVLTRAGFTGPDRVIAQRTLVAFLLGALQNEHYAALSGRGTATMAALPPETFPLLTATATLAQTLTPDDEYRAGLQIVLRGLTPR

Organism: Nocardia brasiliensis (strain ATCC 700358 / HUJEG-1) (NCBI:txid1133849)

Secondary structure (DSSP, 8-state):
-----PPPHHHHHHHHHHHHHHH-GGG--HHHHHHHHTS-HHHHTTT-SSHHHHHHHHHHHHHHTS-----TTS-HHHHHHHHHHHHHHHHHT-GGGHHHHHHHTTT-HHHHHHHHHHHHHHHHTT--HHHHHHHHHHHHHHHHHHHHHHHHS-TTSHHHHHHHTS-TTT-HHHHHHHHHHTTS-HHHHHHHHHHHHHHH----/-----PPPHHHHHHHHHHHHHHH-GGG--HHHHHHHHTS-HHHHTTT-SSHHHHHHHHHHHHHHTS-----TTS-HHHHHHHHHHHHHHHHHTSGGGHHHHHHHTTT-HHHHHHHHHHHHHHHHTT--HHHHHHHHHHHHHHHHHHHHHHHHS-TTSHHHHHHHTS-TTT-HHHHHHHHHHTTS-HHHHHHHHHHHHHHH----

Radius of gyration: 22.29 Å; Cα contacts (8 Å, |Δi|>4): 534; chains: 2; bounding box: 73×56×44 Å